Protein AF-0000000067419892 (afdb_homodimer)

Organism: Laccaria bicolor (strain S238N-H82 / ATCC MYA-4686) (NCBI:txid486041)

Structure (mmCIF, N/CA/C/O backbone):
data_AF-0000000067419892-model_v1
#
loop_
_entity.id
_entity.type
_entity.pdbx_description
1 polymer 'Predicted protein'
#
loop_
_atom_site.group_PDB
_atom_site.id
_atom_site.type_symbol
_atom_site.label_atom_id
_atom_site.label_alt_id
_atom_site.label_comp_id
_atom_site.label_asym_id
_atom_site.label_entity_id
_atom_site.label_seq_id
_atom_site.pdbx_PDB_ins_code
_atom_site.Cartn_x
_atom_site.Cartn_y
_atom_site.Cartn_z
_atom_site.occupancy
_atom_site.B_iso_or_equiv
_atom_site.auth_seq_id
_atom_site.auth_comp_id
_atom_site.auth_asym_id
_atom_site.auth_atom_id
_atom_site.pdbx_PDB_model_num
ATOM 1 N N . MET A 1 1 ? -16.234 -14.414 -22.25 1 64.44 1 MET A N 1
ATOM 2 C CA . MET A 1 1 ? -16.359 -15.789 -21.797 1 64.44 1 MET A CA 1
ATOM 3 C C . MET A 1 1 ? -17.594 -15.945 -20.906 1 64.44 1 MET A C 1
ATOM 5 O O . MET A 1 1 ? -17.859 -15.109 -20.047 1 64.44 1 MET A O 1
ATOM 9 N N . ASN A 1 2 ? -18.438 -16.859 -21.266 1 75.25 2 ASN A N 1
ATOM 10 C CA . ASN A 1 2 ? -19.578 -17.141 -20.391 1 75.25 2 ASN A CA 1
ATOM 11 C C . ASN A 1 2 ? -19.125 -17.875 -19.125 1 75.25 2 ASN A C 1
ATOM 13 O O . ASN A 1 2 ? -17.953 -18.188 -18.969 1 75.25 2 ASN A O 1
ATOM 17 N N . GLU A 1 3 ? -20.047 -18.062 -18.203 1 79.56 3 GLU A N 1
ATOM 18 C CA . GLU A 1 3 ? -19.734 -18.625 -16.891 1 79.56 3 GLU A CA 1
ATOM 19 C C . GLU A 1 3 ? -19.156 -20.031 -17.031 1 79.56 3 GLU A C 1
ATOM 21 O O . GLU A 1 3 ? -18.188 -20.391 -16.328 1 79.56 3 GLU A O 1
ATOM 26 N N . THR A 1 4 ? -19.734 -20.812 -17.875 1 83.94 4 THR A N 1
ATOM 27 C CA . THR A 1 4 ? -19.266 -22.172 -18.078 1 83.94 4 THR A CA 1
ATOM 28 C C . THR A 1 4 ? -17.844 -22.172 -18.641 1 83.94 4 THR A C 1
ATOM 30 O O . THR A 1 4 ? -17 -22.969 -18.203 1 83.94 4 THR A O 1
ATOM 33 N N . GLN A 1 5 ? -17.609 -21.312 -19.656 1 83.69 5 GLN A N 1
ATOM 34 C CA . GLN A 1 5 ? -16.281 -21.203 -20.25 1 83.69 5 GLN A CA 1
ATOM 35 C C . GLN A 1 5 ? -15.25 -20.766 -19.219 1 83.69 5 GLN A C 1
ATOM 37 O O . GLN A 1 5 ? -14.117 -21.25 -19.234 1 83.69 5 GLN A O 1
ATOM 42 N N . GLN A 1 6 ? -15.656 -19.922 -18.344 1 83.06 6 GLN A N 1
ATOM 43 C CA . GLN A 1 6 ? -14.75 -19.453 -17.297 1 83.06 6 GLN A CA 1
ATOM 44 C C . GLN A 1 6 ? -14.383 -20.594 -16.344 1 83.06 6 GLN A C 1
ATOM 46 O O . GLN A 1 6 ? -13.227 -20.719 -15.953 1 83.06 6 GLN A O 1
ATOM 51 N N . GLU A 1 7 ? -15.383 -21.391 -16.047 1 87.62 7 GLU A N 1
ATOM 52 C CA . GLU A 1 7 ? -15.133 -22.516 -15.164 1 87.62 7 GLU A CA 1
ATOM 53 C C . GLU A 1 7 ? -14.195 -23.531 -15.812 1 87.62 7 GLU A C 1
ATOM 55 O O . GLU A 1 7 ? -13.297 -24.062 -15.148 1 87.62 7 GLU A O 1
ATOM 60 N N . GLU A 1 8 ? -14.484 -23.766 -17.031 1 90 8 GLU A N 1
ATOM 61 C CA . GLU A 1 8 ? -13.609 -24.688 -17.75 1 90 8 GLU A CA 1
ATOM 62 C C . GLU A 1 8 ? -12.18 -24.172 -17.812 1 90 8 GLU A C 1
ATOM 64 O O . GLU A 1 8 ? -11.227 -24.938 -17.641 1 90 8 GLU A O 1
ATOM 69 N N . MET A 1 9 ? -12.102 -22.891 -18.094 1 91.38 9 MET A N 1
ATOM 70 C CA . MET A 1 9 ? -10.781 -22.281 -18.156 1 91.38 9 MET A CA 1
ATOM 71 C C . MET A 1 9 ? -10.086 -22.359 -16.797 1 91.38 9 MET A C 1
ATOM 73 O O . MET A 1 9 ? -8.875 -22.594 -16.734 1 91.38 9 MET A O 1
ATOM 77 N N . GLN A 1 10 ? -10.836 -22.188 -15.789 1 92.94 10 GLN A N 1
ATOM 78 C CA . GLN A 1 10 ? -10.281 -22.281 -14.445 1 92.94 10 GLN A CA 1
ATOM 79 C C . GLN A 1 10 ? -9.711 -23.672 -14.172 1 92.94 10 GLN A C 1
ATOM 81 O O . GLN A 1 10 ? -8.602 -23.797 -13.648 1 92.94 10 GLN A O 1
ATOM 86 N N . VAL A 1 11 ? -10.461 -24.656 -14.523 1 94.44 11 VAL A N 1
ATOM 87 C CA . VAL A 1 11 ? -10.031 -26.031 -14.312 1 94.44 11 VAL A CA 1
ATOM 88 C C . VAL A 1 11 ? -8.789 -26.328 -15.148 1 94.44 11 VAL A C 1
ATOM 90 O O . VAL A 1 11 ? -7.84 -26.938 -14.664 1 94.44 11 VAL A O 1
ATOM 93 N N . ALA A 1 12 ? -8.836 -25.859 -16.344 1 95.44 12 ALA A N 1
ATOM 94 C CA . ALA A 1 12 ? -7.699 -26.062 -17.234 1 95.44 12 ALA A CA 1
ATOM 95 C C . ALA A 1 12 ? -6.441 -25.391 -16.688 1 95.44 12 ALA A C 1
ATOM 97 O O . ALA A 1 12 ? -5.355 -25.969 -16.719 1 95.44 12 ALA A O 1
ATOM 98 N N . CYS A 1 13 ? -6.551 -24.234 -16.234 1 96 13 CYS A N 1
ATOM 99 C CA . CYS A 1 13 ? -5.414 -23.5 -15.688 1 96 13 CYS A CA 1
ATOM 100 C C . CYS A 1 13 ? -4.863 -24.188 -14.445 1 96 13 CYS A C 1
ATOM 102 O O . CYS A 1 13 ? -3.646 -24.312 -14.289 1 96 13 CYS A O 1
ATOM 104 N N . LYS A 1 14 ? -5.777 -24.609 -13.617 1 95.06 14 LYS A N 1
ATOM 105 C CA . LYS A 1 14 ? -5.344 -25.297 -12.406 1 95.06 14 LYS A CA 1
ATOM 106 C C . LYS A 1 14 ? -4.539 -26.547 -12.734 1 95.06 14 LYS A C 1
ATOM 108 O O . LYS A 1 14 ? -3.506 -26.812 -12.117 1 95.06 14 LYS A O 1
ATOM 113 N N . LYS A 1 15 ? -5.035 -27.25 -13.664 1 96.75 15 LYS A N 1
ATOM 114 C CA . LYS A 1 15 ? -4.32 -28.453 -14.102 1 96.75 15 LYS A CA 1
ATOM 115 C C . LYS A 1 15 ? -2.941 -28.094 -14.648 1 96.75 15 LYS A C 1
ATOM 117 O O . LYS A 1 15 ? -1.948 -28.75 -14.312 1 96.75 15 LYS A O 1
ATOM 122 N N . ALA A 1 16 ? -2.898 -27.125 -15.5 1 97.31 16 ALA A N 1
ATOM 123 C CA . ALA A 1 16 ? -1.634 -26.688 -16.094 1 97.31 16 ALA A CA 1
ATOM 124 C C . ALA A 1 16 ? -0.656 -26.234 -15.016 1 97.31 16 ALA A C 1
ATOM 126 O O . ALA A 1 16 ? 0.537 -26.531 -15.078 1 97.31 16 ALA A O 1
ATOM 127 N N . ILE A 1 17 ? -1.125 -25.547 -14.023 1 96.81 17 ILE A N 1
ATOM 128 C CA . ILE A 1 17 ? -0.312 -25.047 -12.922 1 96.81 17 ILE A CA 1
ATOM 129 C C . ILE A 1 17 ? 0.236 -26.219 -12.109 1 96.81 17 ILE A C 1
ATOM 131 O O . ILE A 1 17 ? 1.42 -26.25 -11.766 1 96.81 17 ILE A O 1
ATOM 135 N N . ASN A 1 18 ? -0.65 -27.172 -11.867 1 96.62 18 ASN A N 1
ATOM 136 C CA . ASN A 1 18 ? -0.206 -28.359 -11.141 1 96.62 18 ASN A CA 1
ATOM 137 C C . ASN A 1 18 ? 0.889 -29.094 -11.906 1 96.62 18 ASN A C 1
ATOM 139 O O . ASN A 1 18 ? 1.874 -29.547 -11.312 1 96.62 18 ASN A O 1
ATOM 143 N N . LEU A 1 19 ? 0.754 -29.203 -13.18 1 97.38 19 LEU A N 1
ATOM 144 C CA . LEU A 1 19 ? 1.754 -29.875 -14.008 1 97.38 19 LEU A CA 1
ATOM 145 C C . LEU A 1 19 ? 3.061 -29.078 -14.016 1 97.38 19 LEU A C 1
ATOM 147 O O . LEU A 1 19 ? 4.145 -29.672 -13.992 1 97.38 19 LEU A O 1
ATOM 151 N N . PHE A 1 20 ? 2.953 -27.781 -14.078 1 97.5 20 PHE A N 1
ATOM 152 C CA . PHE A 1 20 ? 4.137 -26.938 -13.992 1 97.5 20 PHE A CA 1
ATOM 153 C C . PHE A 1 20 ? 4.867 -27.156 -12.672 1 97.5 20 PHE A C 1
ATOM 155 O O . PHE A 1 20 ? 6.082 -27.359 -12.656 1 97.5 20 PHE A O 1
ATOM 162 N N . LEU A 1 21 ? 4.145 -27.203 -11.594 1 95.88 21 LEU A N 1
ATOM 163 C CA . LEU A 1 21 ? 4.727 -27.281 -10.258 1 95.88 21 LEU A CA 1
ATOM 164 C C . LEU A 1 21 ? 5.297 -28.672 -9.992 1 95.88 21 LEU A C 1
ATOM 166 O O . LEU A 1 21 ? 6.34 -28.812 -9.344 1 95.88 21 LEU A O 1
ATOM 170 N N . MET A 1 22 ? 4.637 -29.688 -10.531 1 96.38 22 MET A N 1
ATOM 171 C CA . MET A 1 22 ? 5.031 -31.062 -10.227 1 96.38 22 MET A CA 1
ATOM 172 C C . MET A 1 22 ? 6.07 -31.562 -11.219 1 96.38 22 MET A C 1
ATOM 174 O O . MET A 1 22 ? 6.992 -32.281 -10.844 1 96.38 22 MET A O 1
ATOM 178 N N . LYS A 1 23 ? 5.93 -31.156 -12.469 1 97 23 LYS A N 1
ATOM 179 C CA . LYS A 1 23 ? 6.727 -31.812 -13.508 1 97 23 LYS A CA 1
ATOM 180 C C . LYS A 1 23 ? 7.555 -30.781 -14.281 1 97 23 LYS A C 1
ATOM 182 O O . LYS A 1 23 ? 8.344 -31.156 -15.156 1 97 23 LYS A O 1
ATOM 187 N N . GLY A 1 24 ? 7.273 -29.547 -14.102 1 95.19 24 GLY A N 1
ATOM 188 C CA . GLY A 1 24 ? 8.023 -28.531 -14.82 1 95.19 24 GLY A CA 1
ATOM 189 C C . GLY A 1 24 ? 7.5 -28.281 -16.219 1 95.19 24 GLY A C 1
ATOM 190 O O . GLY A 1 24 ? 8.188 -27.688 -17.047 1 95.19 24 GLY A O 1
ATOM 191 N N . GLU A 1 25 ? 6.281 -28.734 -16.438 1 96.31 25 GLU A N 1
ATOM 192 C CA . GLU A 1 25 ? 5.688 -28.516 -17.75 1 96.31 25 GLU A CA 1
ATOM 193 C C . GLU A 1 25 ? 5.32 -27.047 -17.953 1 96.31 25 GLU A C 1
ATOM 195 O O . GLU A 1 25 ? 4.711 -26.422 -17.078 1 96.31 25 GLU A O 1
ATOM 200 N N . GLN A 1 26 ? 5.605 -26.562 -19.094 1 94.81 26 GLN A N 1
ATOM 201 C CA . GLN A 1 26 ? 5.359 -25.156 -19.391 1 94.81 26 GLN A CA 1
ATOM 202 C C . GLN A 1 26 ? 3.873 -24.906 -19.625 1 94.81 26 GLN A C 1
ATOM 204 O O . GLN A 1 26 ? 3.188 -25.703 -20.25 1 94.81 26 GLN A O 1
ATOM 209 N N . ILE A 1 27 ? 3.42 -23.844 -19.094 1 95.31 27 ILE A N 1
ATOM 210 C CA . ILE A 1 27 ? 2.068 -23.375 -19.375 1 95.31 27 ILE A CA 1
ATOM 211 C C . ILE A 1 27 ? 2.053 -22.625 -20.719 1 95.31 27 ILE A C 1
ATOM 213 O O . ILE A 1 27 ? 2.928 -21.812 -20.984 1 95.31 27 ILE A O 1
ATOM 217 N N . ASN A 1 28 ? 1.128 -22.938 -21.516 1 91.81 28 ASN A N 1
ATOM 218 C CA . ASN A 1 28 ? 1.126 -22.359 -22.859 1 91.81 28 ASN A CA 1
ATOM 219 C C . ASN A 1 28 ? 0.881 -20.844 -22.812 1 91.81 28 ASN A C 1
ATOM 221 O O . ASN A 1 28 ? 0.303 -20.344 -21.844 1 91.81 28 ASN A O 1
ATOM 225 N N . SER A 1 29 ? 1.204 -20.219 -23.891 1 86.81 29 SER A N 1
ATOM 226 C CA . SER A 1 29 ? 1.239 -18.75 -23.938 1 86.81 29 SER A CA 1
ATOM 227 C C . SER A 1 29 ? -0.164 -18.156 -23.844 1 86.81 29 SER A C 1
ATOM 229 O O . SER A 1 29 ? -0.36 -17.109 -23.25 1 86.81 29 SER A O 1
ATOM 231 N N . THR A 1 30 ? -1.12 -18.844 -24.453 1 86.44 30 THR A N 1
ATOM 232 C CA . THR A 1 30 ? -2.494 -18.344 -24.406 1 86.44 30 THR A CA 1
ATOM 233 C C . THR A 1 30 ? -3.027 -18.344 -22.984 1 86.44 30 THR A C 1
ATOM 235 O O . THR A 1 30 ? -3.625 -17.375 -22.531 1 86.44 30 THR A O 1
ATOM 238 N N . MET A 1 31 ? -2.762 -19.406 -22.297 1 91.5 31 MET A N 1
ATOM 239 C CA . MET A 1 31 ? -3.197 -19.531 -20.922 1 91.5 31 MET A CA 1
ATOM 240 C C . MET A 1 31 ? -2.469 -18.516 -20.031 1 91.5 31 MET A C 1
ATOM 242 O O . MET A 1 31 ? -3.082 -17.891 -19.172 1 91.5 31 MET A O 1
ATOM 246 N N . GLN A 1 32 ? -1.191 -18.312 -20.25 1 90.06 32 GLN A N 1
ATOM 247 C CA . GLN A 1 32 ? -0.425 -17.328 -19.5 1 90.06 32 GLN A CA 1
ATOM 248 C C . GLN A 1 32 ? -1.024 -15.93 -19.672 1 90.06 32 GLN A C 1
ATOM 250 O O . GLN A 1 32 ? -1.195 -15.203 -18.688 1 90.06 32 GLN A O 1
ATOM 255 N N . ARG A 1 33 ? -1.324 -15.641 -20.875 1 84.31 33 ARG A N 1
ATOM 256 C CA . ARG A 1 33 ? -1.913 -14.336 -21.172 1 84.31 33 ARG A CA 1
ATOM 257 C C . ARG A 1 33 ? -3.244 -14.164 -20.438 1 84.31 33 ARG A C 1
ATOM 259 O O . ARG A 1 33 ? -3.492 -13.117 -19.828 1 84.31 33 ARG A O 1
ATOM 266 N N . MET A 1 34 ? -4.066 -15.164 -20.5 1 87.12 34 MET A N 1
ATOM 267 C CA . MET A 1 34 ? -5.375 -15.086 -19.859 1 87.12 34 MET A CA 1
ATOM 268 C C . MET A 1 34 ? -5.23 -14.906 -18.344 1 87.12 34 MET A C 1
ATOM 270 O O . MET A 1 34 ? -5.965 -14.125 -17.734 1 87.12 34 MET A O 1
ATOM 274 N N . ILE A 1 35 ? -4.301 -15.594 -17.797 1 90.12 35 ILE A N 1
ATOM 275 C CA . ILE A 1 35 ? -4.043 -15.508 -16.359 1 90.12 35 ILE A CA 1
ATOM 276 C C . ILE A 1 35 ? -3.602 -14.094 -15.992 1 90.12 35 ILE A C 1
ATOM 278 O O . ILE A 1 35 ? -3.984 -13.562 -14.945 1 90.12 35 ILE A O 1
ATOM 282 N N . ARG A 1 36 ? -2.918 -13.43 -16.844 1 84.19 36 ARG A N 1
ATOM 283 C CA . ARG A 1 36 ? -2.402 -12.094 -16.578 1 84.19 36 ARG A CA 1
ATOM 284 C C . ARG A 1 36 ? -3.479 -11.039 -16.812 1 84.19 36 ARG A C 1
ATOM 286 O O . ARG A 1 36 ? -3.398 -9.93 -16.266 1 84.19 36 ARG A O 1
ATOM 293 N N . GLU A 1 37 ? -4.434 -11.383 -17.562 1 81.94 37 GLU A N 1
ATOM 294 C CA . GLU A 1 37 ? -5.379 -10.359 -18 1 81.94 37 GLU A CA 1
ATOM 295 C C . GLU A 1 37 ? -6.688 -10.445 -17.219 1 81.94 37 GLU A C 1
ATOM 297 O O . GLU A 1 37 ? -7.496 -9.516 -17.25 1 81.94 37 GLU A O 1
ATOM 302 N N . VAL A 1 38 ? -6.863 -11.586 -16.656 1 85.75 38 VAL A N 1
ATOM 303 C CA . VAL A 1 38 ? -8.086 -11.781 -15.883 1 85.75 38 VAL A CA 1
ATOM 304 C C . VAL A 1 38 ? -7.73 -11.992 -14.414 1 85.75 38 VAL A C 1
ATOM 306 O O . VAL A 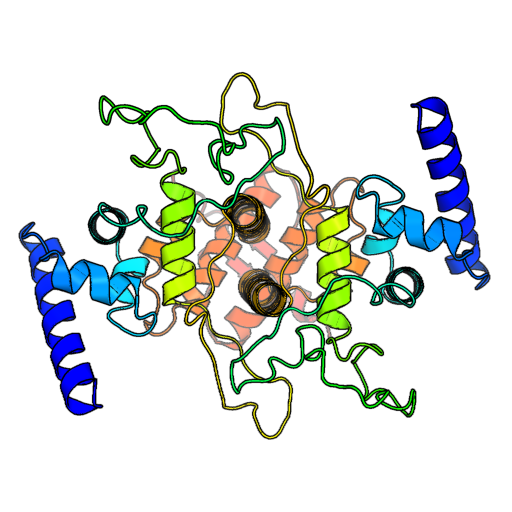1 38 ? -7.238 -13.062 -14.031 1 85.75 38 VAL A O 1
ATOM 309 N N . PRO A 1 39 ? -8 -11.039 -13.57 1 87.62 39 PRO A N 1
ATOM 310 C CA . PRO A 1 39 ? -7.559 -11.094 -12.172 1 87.62 39 PRO A CA 1
ATOM 311 C C . PRO A 1 39 ? -8.109 -12.312 -11.43 1 87.62 39 PRO A C 1
ATOM 313 O O . PRO A 1 39 ? -7.422 -12.898 -10.594 1 87.62 39 PRO A O 1
ATOM 316 N N . GLU A 1 40 ? -9.344 -12.734 -11.789 1 89.5 40 GLU A N 1
ATOM 317 C CA . GLU A 1 40 ? -10.008 -13.805 -11.047 1 89.5 40 GLU A CA 1
ATOM 318 C C . GLU A 1 40 ? -9.57 -15.18 -11.539 1 89.5 40 GLU A C 1
ATOM 320 O O . GLU A 1 40 ? -9.844 -16.188 -10.891 1 89.5 40 GLU A O 1
ATOM 325 N N . LEU A 1 41 ? -8.961 -15.18 -12.617 1 92 41 LEU A N 1
ATOM 326 C CA . LEU A 1 41 ? -8.562 -16.469 -13.188 1 92 41 LEU A CA 1
ATOM 327 C C . LEU A 1 41 ? -7.266 -16.969 -12.562 1 92 41 LEU A C 1
ATOM 329 O O . LEU A 1 41 ? -6.246 -16.266 -12.586 1 92 41 LEU A O 1
ATOM 333 N N . ALA A 1 42 ? -7.262 -18.094 -11.93 1 94.62 42 ALA A N 1
ATOM 334 C CA . ALA A 1 42 ? -6.117 -18.812 -11.375 1 94.62 42 ALA A CA 1
ATOM 335 C C . ALA A 1 42 ? -5.289 -17.906 -10.469 1 94.62 42 ALA A C 1
ATOM 337 O O . ALA A 1 42 ? -4.09 -17.719 -10.695 1 94.62 42 ALA A O 1
ATOM 338 N N . PRO A 1 43 ? -5.902 -17.406 -9.438 1 93.81 43 PRO A N 1
ATOM 339 C CA . PRO A 1 43 ? -5.141 -16.562 -8.523 1 93.81 43 PRO A CA 1
ATOM 340 C C . PRO A 1 43 ? -3.885 -17.234 -7.988 1 93.81 43 PRO A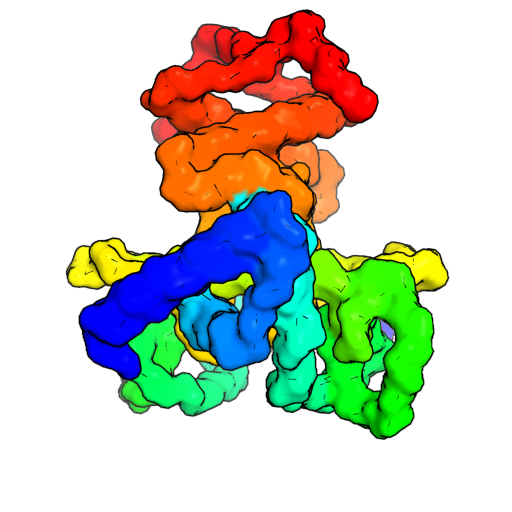 C 1
ATOM 342 O O . PRO A 1 43 ? -2.908 -16.562 -7.652 1 93.81 43 PRO A O 1
ATOM 345 N N . GLU A 1 44 ? -3.852 -18.562 -7.98 1 94 44 GLU A N 1
ATOM 346 C CA . GLU A 1 44 ? -2.707 -19.328 -7.48 1 94 44 GLU A CA 1
ATOM 347 C C . GLU A 1 44 ? -1.452 -19.031 -8.297 1 94 44 GLU A C 1
ATOM 349 O O . GLU A 1 44 ? -0.333 -19.172 -7.805 1 94 44 GLU A O 1
ATOM 354 N N . ALA A 1 45 ? -1.69 -18.547 -9.508 1 94.56 45 ALA A N 1
ATOM 355 C CA . ALA A 1 45 ? -0.566 -18.234 -10.383 1 94.56 45 ALA A CA 1
ATOM 356 C C . ALA A 1 45 ? 0.271 -17.094 -9.812 1 94.56 45 ALA A C 1
ATOM 358 O O . ALA A 1 45 ? 1.464 -16.984 -10.102 1 94.56 45 ALA A O 1
ATOM 359 N N . GLY A 1 46 ? -0.33 -16.25 -9.016 1 94.44 46 GLY A N 1
ATOM 360 C CA . GLY A 1 46 ? 0.375 -15.117 -8.438 1 94.44 46 GLY A CA 1
ATOM 361 C C . GLY A 1 46 ? 0.64 -15.281 -6.949 1 94.44 46 GLY A C 1
ATOM 362 O O . GLY A 1 46 ? 1.199 -14.391 -6.312 1 94.44 46 GLY A O 1
ATOM 363 N N . THR A 1 47 ? 0.288 -16.516 -6.363 1 96.19 47 THR A N 1
ATOM 364 C CA . THR A 1 47 ? 0.312 -16.578 -4.906 1 96.19 47 THR A CA 1
ATOM 365 C C . THR A 1 47 ? 1.006 -17.844 -4.418 1 96.19 47 THR A C 1
ATOM 367 O O . THR A 1 47 ? 1.225 -18.016 -3.217 1 96.19 47 THR A O 1
ATOM 370 N N . THR A 1 48 ? 1.382 -18.703 -5.312 1 95.31 48 THR A N 1
ATOM 371 C CA . THR A 1 48 ? 1.827 -20.031 -4.898 1 95.31 48 THR A CA 1
ATOM 372 C C . THR A 1 48 ? 3.35 -20.094 -4.824 1 95.31 48 THR A C 1
ATOM 374 O O . THR A 1 48 ? 3.908 -20.672 -3.895 1 95.31 48 THR A O 1
ATOM 377 N N . SER A 1 49 ? 3.992 -19.609 -5.844 1 95.19 49 SER A N 1
ATOM 378 C CA . SER A 1 49 ? 5.449 -19.672 -5.832 1 95.19 49 SER A CA 1
ATOM 379 C C . SER A 1 49 ? 6.051 -18.625 -6.762 1 95.19 49 SER A C 1
ATOM 381 O O . SER A 1 49 ? 5.406 -18.188 -7.723 1 95.19 49 SER A O 1
ATOM 383 N N . ARG A 1 50 ? 7.277 -18.266 -6.414 1 93.19 50 ARG A N 1
ATOM 384 C CA . ARG A 1 50 ? 8.023 -17.312 -7.227 1 93.19 50 ARG A CA 1
ATOM 385 C C . ARG A 1 50 ? 8.211 -17.828 -8.648 1 93.19 50 ARG A C 1
ATOM 387 O O . ARG A 1 50 ? 7.984 -17.094 -9.617 1 93.19 50 ARG A O 1
ATOM 394 N N . SER A 1 51 ? 8.547 -19.109 -8.766 1 92.88 51 SER A N 1
ATOM 395 C CA . SER A 1 51 ? 8.836 -19.688 -10.078 1 92.88 51 SER A CA 1
ATOM 396 C C . SER A 1 51 ? 7.602 -19.688 -10.969 1 92.88 51 SER A C 1
ATOM 398 O O . SER A 1 51 ? 7.691 -19.375 -12.156 1 92.88 51 SER A O 1
ATOM 400 N N . LEU A 1 52 ? 6.508 -20.031 -10.414 1 95.25 52 LEU A N 1
ATOM 401 C CA . LEU A 1 52 ? 5.266 -20.031 -11.18 1 95.25 52 LEU A CA 1
ATOM 402 C C . LEU A 1 52 ? 4.91 -18.609 -11.625 1 95.25 52 LEU A C 1
ATOM 404 O O . LEU A 1 52 ? 4.59 -18.391 -12.797 1 95.25 52 LEU A O 1
ATOM 408 N N . SER A 1 53 ? 4.941 -17.656 -10.711 1 93.31 53 SER A N 1
ATOM 409 C CA . SER A 1 53 ? 4.609 -16.281 -11.031 1 93.31 53 SER A CA 1
ATOM 410 C C . SER A 1 53 ? 5.539 -15.719 -12.102 1 93.31 53 SER A C 1
ATOM 412 O O . SER A 1 53 ? 5.098 -15 -13 1 93.31 53 SER A O 1
ATOM 414 N N . GLN A 1 54 ? 6.793 -16.031 -12.008 1 89 54 GLN A N 1
ATOM 415 C CA . GLN A 1 54 ? 7.762 -15.633 -13.023 1 89 54 GLN A CA 1
ATOM 416 C C . GLN A 1 54 ? 7.402 -16.203 -14.383 1 89 54 GLN A C 1
ATOM 418 O O . GLN A 1 54 ? 7.477 -15.516 -15.398 1 89 54 GLN A O 1
ATOM 423 N N . HIS A 1 55 ? 7.07 -17.422 -14.344 1 90.69 55 HIS A N 1
ATOM 424 C CA . HIS A 1 55 ? 6.695 -18.109 -15.578 1 90.69 55 HIS A CA 1
ATOM 425 C C . HIS A 1 55 ? 5.492 -17.438 -16.234 1 90.69 55 HIS A C 1
ATOM 427 O O . HIS A 1 55 ? 5.441 -17.328 -17.469 1 90.69 55 HIS A O 1
ATOM 433 N N . ILE A 1 56 ? 4.562 -17.047 -15.422 1 90.31 56 ILE A N 1
ATOM 434 C CA . ILE A 1 56 ? 3.354 -16.391 -15.914 1 90.31 56 ILE A CA 1
ATOM 435 C C . ILE A 1 56 ? 3.703 -15.023 -16.5 1 90.31 56 ILE A C 1
ATOM 437 O O . ILE A 1 56 ? 3.107 -14.594 -17.484 1 90.31 56 ILE A O 1
ATOM 441 N N . LEU A 1 57 ? 4.707 -14.32 -15.914 1 83.19 57 LEU A N 1
ATOM 442 C CA . LEU A 1 57 ? 5.039 -12.953 -16.312 1 83.19 57 LEU A CA 1
ATOM 443 C C . LEU A 1 57 ? 6.043 -12.953 -17.453 1 83.19 57 LEU A C 1
ATOM 445 O O . LEU A 1 57 ? 6.32 -11.898 -18.047 1 83.19 57 LEU A O 1
ATOM 449 N N . GLU A 1 58 ? 6.844 -13.953 -17.562 1 67.31 58 GLU A N 1
ATOM 450 C CA . GLU A 1 58 ? 7.93 -14.016 -18.531 1 67.31 58 GLU A CA 1
ATOM 451 C C . GLU A 1 58 ? 7.582 -13.25 -19.812 1 67.31 58 GLU A C 1
ATOM 453 O O . GLU A 1 58 ? 8.43 -12.562 -20.375 1 67.31 58 GLU A O 1
ATOM 458 N N . ARG A 1 59 ? 6.402 -13.445 -20.453 1 50.75 59 ARG A N 1
ATOM 459 C CA . ARG A 1 59 ? 6.125 -12.797 -21.719 1 50.75 59 ARG A 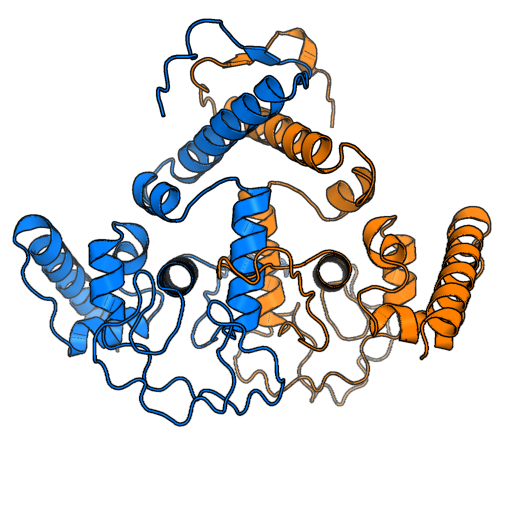CA 1
ATOM 460 C C . ARG A 1 59 ? 5.422 -11.461 -21.516 1 50.75 59 ARG A C 1
ATOM 462 O O . ARG A 1 59 ? 4.992 -10.82 -22.484 1 50.75 59 ARG A O 1
ATOM 469 N N . TYR A 1 60 ? 5.137 -11.195 -20.484 1 47.53 60 TYR A N 1
ATOM 470 C CA . TYR A 1 60 ? 4.188 -10.164 -20.062 1 47.53 60 TYR A CA 1
ATOM 471 C C . TYR A 1 60 ? 4.551 -8.812 -20.672 1 47.53 60 TYR A C 1
ATOM 473 O O . TYR A 1 60 ? 3.672 -8.047 -21.078 1 47.53 60 TYR A O 1
ATOM 481 N N . TRP A 1 61 ? 5.734 -8.195 -20.203 1 44.84 61 TRP A N 1
ATOM 482 C CA . TRP A 1 61 ? 5.766 -6.738 -20.094 1 44.84 61 TRP A CA 1
ATOM 483 C C . TRP A 1 61 ? 5.645 -6.082 -21.469 1 44.84 61 TRP A C 1
ATOM 485 O O . TRP A 1 61 ? 6.617 -5.539 -21.984 1 44.84 61 TRP A O 1
ATOM 495 N N . THR A 1 62 ? 5.367 -6.762 -22.359 1 36.91 62 THR A N 1
ATOM 496 C CA . THR A 1 62 ? 5.293 -5.949 -23.562 1 36.91 62 THR A CA 1
ATOM 497 C C . THR A 1 62 ? 4.484 -4.68 -23.328 1 36.91 62 THR A C 1
ATOM 499 O O . THR A 1 62 ? 4.93 -3.576 -23.641 1 36.91 62 THR A O 1
ATOM 502 N N . LYS A 1 63 ? 3.08 -4.781 -23.547 1 35.69 63 LYS A N 1
ATOM 503 C CA . LYS A 1 63 ? 2.213 -3.721 -24.062 1 35.69 63 LYS A CA 1
ATOM 504 C C . LYS A 1 63 ? 1.97 -2.65 -23 1 35.69 63 LYS A C 1
ATOM 506 O O . LYS A 1 63 ? 1.172 -1.734 -23.203 1 35.69 63 LYS A O 1
ATOM 511 N N . ARG A 1 64 ? 1.868 -2.904 -21.766 1 33.5 64 ARG A N 1
ATOM 512 C CA . ARG A 1 64 ? 1.378 -1.677 -21.156 1 33.5 64 ARG A CA 1
ATOM 513 C C . ARG A 1 64 ? 2.254 -0.487 -21.531 1 33.5 64 ARG A C 1
ATOM 515 O O . ARG A 1 64 ? 3.479 -0.545 -21.406 1 33.5 64 ARG A O 1
ATOM 522 N N . ASP A 1 65 ? 1.75 0.256 -22.359 1 33.75 65 ASP A N 1
ATOM 523 C CA . ASP A 1 65 ? 2.277 1.46 -22.984 1 33.75 65 ASP A CA 1
ATOM 524 C C . ASP A 1 65 ? 3.139 2.264 -22.016 1 33.75 65 ASP A C 1
ATOM 526 O O . ASP A 1 65 ? 2.652 2.709 -20.969 1 33.75 65 ASP A O 1
ATOM 530 N N . PHE A 1 66 ? 4.359 1.888 -21.828 1 34.62 66 PHE A N 1
ATOM 531 C CA . PHE A 1 66 ? 5.297 2.822 -21.219 1 34.62 66 PHE A CA 1
ATOM 532 C C . PHE A 1 66 ? 4.922 4.262 -21.547 1 34.62 66 PHE A C 1
ATOM 534 O O . PHE A 1 66 ? 5.074 4.699 -22.688 1 34.62 66 PHE A O 1
ATOM 541 N N . ALA A 1 67 ? 3.939 4.793 -21.203 1 31.41 67 ALA A N 1
ATOM 542 C CA . ALA A 1 67 ? 3.766 6.238 -21.344 1 31.41 67 ALA A CA 1
ATOM 543 C C . ALA A 1 67 ? 5.078 6.973 -21.094 1 31.41 67 ALA A C 1
ATOM 545 O O . ALA A 1 67 ? 5.938 6.492 -20.359 1 31.41 67 ALA A O 1
ATOM 546 N N . LYS A 1 68 ? 5.395 7.98 -21.859 1 31.48 68 LYS A N 1
ATOM 547 C CA . LYS A 1 68 ? 6.5 8.93 -21.828 1 31.48 68 LYS A CA 1
ATOM 548 C C . LYS A 1 68 ? 6.828 9.359 -20.406 1 31.48 68 LYS A C 1
ATOM 550 O O . LYS A 1 68 ? 6.027 10.023 -19.75 1 31.48 68 LYS A O 1
ATOM 555 N N . VAL A 1 69 ? 7.316 8.633 -19.578 1 32.44 69 VAL A N 1
ATOM 556 C CA . VAL A 1 69 ? 7.75 9.258 -18.328 1 32.44 69 VAL A CA 1
ATOM 557 C C . VAL A 1 69 ? 8.906 10.211 -18.609 1 32.44 69 VAL A C 1
ATOM 559 O O . VAL A 1 69 ? 9.938 9.812 -19.156 1 32.44 69 VAL A O 1
ATOM 562 N N . ASP A 1 70 ? 8.75 11.422 -18.734 1 29.2 70 ASP A N 1
ATOM 563 C CA . ASP A 1 70 ? 9.695 12.508 -18.938 1 29.2 70 ASP A CA 1
ATOM 564 C C . ASP A 1 70 ? 10.812 12.484 -17.891 1 29.2 70 ASP A C 1
ATOM 566 O O . ASP A 1 70 ? 11.711 13.328 -17.906 1 29.2 70 ASP A O 1
ATOM 570 N N . GLY A 1 71 ? 10.703 12.203 -16.516 1 30.25 7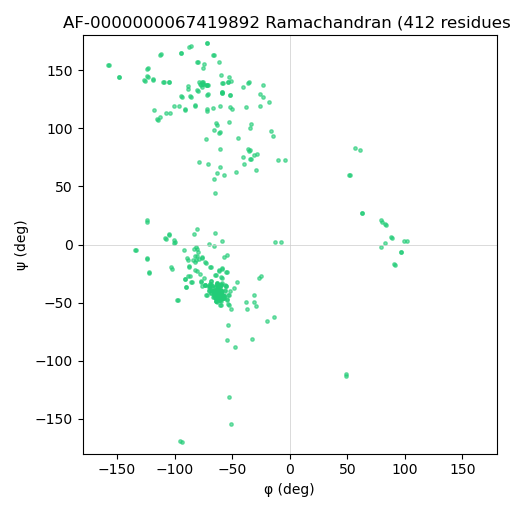1 GLY A N 1
ATOM 571 C CA . GLY A 1 71 ? 11.734 12.727 -15.633 1 30.25 71 GLY A CA 1
ATOM 572 C C . GLY A 1 71 ? 13.047 11.977 -15.727 1 30.25 71 GLY A C 1
ATOM 573 O O . GLY A 1 71 ? 13.109 10.898 -16.328 1 30.25 71 GLY A O 1
ATOM 574 N N . PRO A 1 72 ? 14.227 12.68 -15.359 1 28.89 72 PRO A N 1
ATOM 575 C CA . PRO A 1 72 ? 15.602 12.188 -15.469 1 28.89 72 PRO A CA 1
ATOM 576 C C . PRO A 1 72 ? 15.828 10.898 -14.688 1 28.89 72 PRO A C 1
ATOM 578 O O . PRO A 1 72 ? 16.906 10.305 -14.766 1 28.89 72 PRO A O 1
ATOM 581 N N . PHE A 1 73 ? 15.352 10.82 -13.477 1 29.19 73 PHE A N 1
ATOM 582 C CA . PHE A 1 73 ? 15.695 9.703 -12.602 1 29.19 73 PHE A CA 1
ATOM 583 C C . PHE A 1 73 ? 15.18 8.391 -13.172 1 29.19 73 PHE A C 1
ATOM 585 O O . PHE A 1 73 ? 14.039 8.305 -13.617 1 29.19 73 PHE A O 1
ATOM 592 N N . GLN A 1 74 ? 16.172 7.629 -13.758 1 30.75 74 GLN A N 1
ATOM 593 C CA . GLN A 1 74 ? 15.883 6.254 -14.141 1 30.75 74 GLN A CA 1
ATOM 594 C C . GLN A 1 74 ? 15.398 5.438 -12.945 1 30.75 74 GLN A C 1
ATOM 596 O O . GLN A 1 74 ? 16.141 5.25 -11.977 1 30.75 74 GLN A O 1
ATOM 601 N N . ILE A 1 75 ? 14.406 5.715 -12.312 1 30.91 75 ILE A N 1
ATOM 602 C CA . ILE A 1 75 ? 13.945 4.746 -11.328 1 30.91 75 ILE A CA 1
ATOM 603 C C . ILE A 1 75 ? 14.078 3.334 -11.891 1 30.91 75 ILE A C 1
ATOM 605 O O . ILE A 1 75 ? 13.438 2.992 -12.891 1 30.91 75 ILE A O 1
ATOM 609 N N . GLU A 1 76 ? 15.117 2.611 -12.055 1 31.89 76 GLU A N 1
ATOM 610 C CA . GLU A 1 76 ? 15.227 1.193 -12.383 1 31.89 76 GLU A CA 1
ATOM 611 C C . GLU A 1 76 ? 14.07 0.399 -11.781 1 31.89 76 GLU A C 1
ATOM 613 O O . GLU A 1 76 ? 13.508 -0.48 -12.438 1 31.89 76 GLU A O 1
ATOM 618 N N . GLY A 1 77 ? 14.039 -0.015 -10.477 1 29.89 77 GLY A N 1
ATOM 619 C CA . GLY A 1 77 ? 12.914 -0.768 -9.953 1 29.89 77 GLY A CA 1
ATOM 620 C C . GLY A 1 77 ? 11.586 -0.067 -10.148 1 29.89 77 GLY A C 1
ATOM 621 O O . GLY A 1 77 ? 10.555 -0.525 -9.648 1 29.89 77 GLY A O 1
ATOM 622 N N . VAL A 1 78 ? 11.453 1.182 -10.07 1 31.16 78 VAL A N 1
ATOM 623 C CA . VAL A 1 78 ? 10.469 2.174 -10.492 1 31.16 78 VAL A CA 1
ATOM 624 C C . VAL A 1 78 ? 10.344 2.162 -12.016 1 31.16 78 VAL A C 1
ATOM 626 O O . VAL A 1 78 ? 11.25 1.713 -12.719 1 31.16 78 VAL A O 1
ATOM 629 N N . GLY A 1 79 ? 9.078 2.691 -12.695 1 29.53 79 GLY A N 1
ATOM 630 C CA . GLY A 1 79 ? 9.023 2.826 -14.141 1 29.53 79 GLY A CA 1
ATOM 631 C C . GLY A 1 79 ? 10.266 3.455 -14.734 1 29.53 79 GLY A C 1
ATOM 632 O O . GLY A 1 79 ? 10.719 4.508 -14.273 1 29.53 79 GLY A O 1
ATOM 633 N N . TYR A 1 80 ? 11.312 2.785 -15.172 1 29.89 80 TYR A N 1
ATOM 634 C CA . TYR A 1 80 ? 12.438 3.152 -16.016 1 29.89 80 TYR A CA 1
ATOM 635 C C . TYR A 1 80 ? 12.07 4.312 -16.938 1 29.89 80 TYR A C 1
ATOM 637 O O . TYR A 1 80 ? 10.898 4.508 -17.266 1 29.89 80 TYR A O 1
ATOM 645 N N . SER A 1 81 ? 12.938 5.359 -16.953 1 29.91 81 SER A N 1
ATOM 646 C CA . SER A 1 81 ? 12.883 6.473 -17.906 1 29.91 81 SER A CA 1
ATOM 647 C C . SER A 1 81 ? 12.43 6.008 -19.281 1 29.91 81 SER A C 1
ATOM 649 O O . SER A 1 81 ? 12.664 4.863 -19.656 1 29.91 81 SER A O 1
ATOM 651 N N . LYS A 1 82 ? 11.578 6.828 -19.922 1 31.52 82 LYS A N 1
ATOM 652 C CA . LYS A 1 82 ? 11.18 6.684 -21.312 1 31.52 82 LYS A CA 1
ATOM 653 C C . LYS A 1 82 ? 12.359 6.227 -22.172 1 31.52 82 LYS A C 1
ATOM 655 O O . LYS A 1 82 ? 12.164 5.617 -23.219 1 31.52 82 LYS A O 1
ATOM 660 N N . ASN A 1 83 ? 13.438 6.973 -21.953 1 30.47 83 ASN A N 1
ATOM 661 C CA . ASN A 1 83 ? 14.461 6.922 -22.984 1 30.47 83 ASN A CA 1
ATOM 662 C C . ASN A 1 83 ? 15.172 5.57 -23 1 30.47 83 ASN A C 1
ATOM 664 O O . ASN A 1 83 ? 16.359 5.492 -23.312 1 30.47 83 ASN A O 1
ATOM 668 N N . TYR A 1 84 ? 14.781 4.801 -22.188 1 30.62 84 TYR A N 1
ATOM 669 C CA . TYR A 1 84 ? 15.641 3.684 -22.562 1 30.62 84 TYR A CA 1
ATOM 670 C C . TYR A 1 84 ? 15.297 3.174 -23.953 1 30.62 84 TYR A C 1
ATOM 672 O O . TYR A 1 84 ? 14.242 2.557 -24.156 1 30.62 84 TYR A O 1
ATOM 680 N N . LYS A 1 85 ? 15.352 4.07 -24.891 1 32.09 85 LYS A N 1
ATOM 681 C CA . LYS A 1 85 ? 15.312 3.58 -26.266 1 32.09 85 LYS A CA 1
ATOM 682 C C . LYS A 1 85 ? 15.695 2.104 -26.328 1 32.09 85 LYS A C 1
ATOM 684 O O . LYS A 1 85 ? 15.359 1.412 -27.297 1 32.09 85 LYS A O 1
ATOM 689 N N . GLY A 1 86 ? 16.969 1.915 -25.984 1 31.55 86 GLY A N 1
ATOM 690 C CA . GLY A 1 86 ? 17.578 0.697 -26.469 1 31.55 86 GLY A CA 1
ATOM 691 C C . GLY A 1 86 ? 16.953 -0.564 -25.906 1 31.55 86 GLY A C 1
ATOM 692 O O . GLY A 1 86 ? 16.391 -0.547 -24.812 1 31.55 86 GLY A O 1
ATOM 693 N N . ARG A 1 87 ? 16.203 -1.201 -26.703 1 32.31 87 ARG A N 1
ATOM 694 C CA . ARG A 1 87 ? 16.125 -2.633 -26.438 1 32.31 87 ARG A CA 1
ATOM 695 C C . ARG A 1 87 ? 17.172 -3.039 -25.406 1 32.31 87 ARG A C 1
ATOM 697 O O . ARG A 1 87 ? 18.375 -2.852 -25.609 1 32.31 87 ARG A O 1
ATOM 704 N N . VAL A 1 88 ? 17.078 -2.738 -24.156 1 33.22 88 VAL A N 1
ATOM 705 C CA . VAL A 1 88 ? 18.062 -3.658 -23.594 1 33.22 88 VAL A CA 1
ATOM 706 C C . VAL A 1 88 ? 18.125 -4.934 -24.422 1 33.22 88 VAL A C 1
ATOM 708 O O . VAL A 1 88 ? 17.109 -5.598 -24.625 1 33.22 88 VAL A O 1
ATOM 711 N N . LYS A 1 89 ? 18.719 -4.941 -25.516 1 34.62 89 LYS A N 1
ATOM 712 C CA . LYS A 1 89 ? 19.078 -6.27 -26 1 34.62 89 LYS A CA 1
ATOM 713 C C . LYS A 1 89 ? 19 -7.309 -24.891 1 34.62 89 LYS A C 1
ATOM 715 O O . LYS A 1 89 ? 19.438 -7.059 -23.766 1 34.62 89 LYS A O 1
ATOM 720 N N . THR A 1 90 ? 17.859 -8.117 -24.75 1 36.19 90 THR A N 1
ATOM 721 C CA . THR A 1 90 ? 17.797 -9.414 -24.094 1 36.19 90 THR A CA 1
ATOM 722 C C . THR A 1 90 ? 19.203 -9.945 -23.844 1 36.19 90 THR A C 1
ATOM 724 O O . THR A 1 90 ? 19.375 -11.148 -23.609 1 36.19 90 THR A O 1
ATOM 727 N N . GLY A 1 91 ? 20.234 -9.25 -24.156 1 39.38 91 GLY A N 1
ATOM 728 C CA . GLY A 1 91 ? 21.203 -10.172 -23.609 1 39.38 91 GLY A CA 1
ATOM 729 C C . GLY A 1 91 ? 20.938 -10.547 -22.172 1 39.38 91 GLY A C 1
ATOM 730 O O . GLY A 1 91 ? 19.828 -10.375 -21.672 1 39.38 91 GLY A O 1
ATOM 731 N N . ASP A 1 92 ? 21.922 -10.523 -21.156 1 45.94 92 ASP A N 1
ATOM 732 C CA . ASP A 1 92 ? 21.938 -11.039 -19.781 1 45.94 92 ASP A CA 1
ATOM 733 C C . ASP A 1 92 ? 21.188 -10.109 -18.828 1 45.94 92 ASP A C 1
ATOM 735 O O . ASP A 1 92 ? 21.609 -8.961 -18.625 1 45.94 92 ASP A O 1
ATOM 739 N N . SER A 1 93 ? 19.797 -10.031 -18.922 1 50.69 93 SER A N 1
ATOM 740 C CA . SER A 1 93 ? 19.109 -9.312 -17.859 1 50.69 93 SER A CA 1
ATOM 741 C C . SER A 1 93 ? 19.953 -9.273 -16.578 1 50.69 93 SER A C 1
ATOM 743 O O . SER A 1 93 ? 20.609 -10.266 -16.234 1 50.69 93 SER A O 1
ATOM 745 N N . GLU A 1 94 ? 20.109 -8.055 -16.125 1 59.41 94 GLU A N 1
ATOM 746 C CA . GLU A 1 94 ? 20.766 -7.969 -14.828 1 59.41 94 GLU A CA 1
ATOM 747 C C . GLU A 1 94 ? 20.078 -8.844 -13.789 1 59.41 94 GLU A C 1
ATOM 749 O O . GLU A 1 94 ? 18.875 -9.117 -13.898 1 59.41 94 GLU A O 1
ATOM 754 N N . GLU A 1 95 ? 20.781 -9.359 -13.016 1 67.62 95 GLU A N 1
ATOM 755 C CA . GLU A 1 95 ? 20.25 -10.211 -11.953 1 67.62 95 GLU A CA 1
ATOM 756 C C . GLU A 1 95 ? 19.141 -9.5 -11.172 1 67.62 95 GLU A C 1
ATOM 758 O O . GLU A 1 95 ? 19.281 -8.328 -10.812 1 67.62 95 GLU A O 1
ATOM 763 N N . GLY A 1 96 ? 17.953 -10.055 -11.203 1 71.62 96 GLY A N 1
ATOM 764 C CA . GLY A 1 96 ? 16.859 -9.516 -10.422 1 71.62 96 GLY A CA 1
ATOM 765 C C . GLY A 1 96 ? 15.922 -8.641 -11.234 1 71.62 96 GLY A C 1
ATOM 766 O O . GLY A 1 96 ? 15 -8.039 -10.695 1 71.62 96 GLY A O 1
ATOM 767 N N . HIS A 1 97 ? 16.203 -8.539 -12.562 1 72.12 97 HIS A N 1
ATOM 768 C CA . HIS A 1 97 ? 15.352 -7.73 -13.422 1 72.12 97 HIS A CA 1
ATOM 769 C C . HIS A 1 97 ? 14.805 -8.555 -14.578 1 72.12 97 HIS A C 1
ATOM 771 O O . HIS A 1 97 ? 15.461 -9.477 -15.062 1 72.12 97 HIS A O 1
ATOM 777 N N . ILE A 1 98 ? 13.578 -8.195 -14.914 1 68.75 98 ILE A N 1
ATOM 778 C CA . ILE A 1 98 ? 12.969 -8.852 -16.062 1 68.75 98 ILE A CA 1
ATOM 779 C C . ILE A 1 98 ? 13.336 -8.094 -17.344 1 68.75 98 ILE A C 1
ATOM 781 O O . ILE A 1 98 ? 13.93 -7.012 -17.281 1 68.75 98 ILE A O 1
ATOM 785 N N . ASP A 1 99 ? 13.086 -8.578 -18.422 1 62.06 99 ASP A N 1
ATOM 786 C CA . ASP A 1 99 ? 13.578 -8.117 -19.703 1 62.06 99 ASP A CA 1
ATOM 787 C C . ASP A 1 99 ? 13.18 -6.664 -19.969 1 62.06 99 ASP A C 1
ATOM 789 O O . ASP A 1 99 ? 13.914 -5.922 -20.609 1 62.06 99 ASP A O 1
ATOM 793 N N . CYS A 1 100 ? 12.086 -6.27 -19.422 1 60.53 100 CYS A N 1
ATOM 794 C CA . CYS A 1 100 ? 11.602 -4.914 -19.641 1 60.53 100 CYS A CA 1
ATOM 795 C C . CYS A 1 100 ? 12.312 -3.914 -18.75 1 60.53 100 CYS A C 1
ATOM 797 O O . CYS A 1 100 ? 12.125 -2.705 -18.875 1 60.53 100 CYS A O 1
ATOM 799 N N . GLY A 1 101 ? 13.211 -4.484 -17.844 1 63.59 101 GLY A N 1
ATOM 800 C CA . GLY A 1 101 ? 13.961 -3.596 -16.969 1 63.59 101 GLY A CA 1
ATOM 801 C C . GLY A 1 101 ? 13.328 -3.447 -15.594 1 63.59 101 GLY A C 1
ATOM 802 O O . GLY A 1 101 ? 13.938 -2.873 -14.68 1 63.59 101 GLY A O 1
ATOM 803 N N . CYS A 1 102 ? 12.18 -4.012 -15.438 1 66.5 102 CYS A N 1
ATOM 804 C CA . CYS A 1 102 ? 11.531 -3.918 -14.133 1 66.5 102 CYS A CA 1
ATOM 805 C C . CYS A 1 102 ? 12.172 -4.871 -13.133 1 66.5 102 CYS A C 1
ATOM 807 O O . CYS A 1 102 ? 12.641 -5.949 -13.508 1 66.5 102 CYS A O 1
ATOM 809 N N . SER A 1 103 ? 12.266 -4.293 -11.953 1 76.44 103 SER A N 1
ATOM 810 C CA . SER A 1 103 ? 12.609 -5.223 -10.883 1 76.44 103 SER A CA 1
ATOM 811 C C . SER A 1 103 ? 11.68 -6.43 -10.867 1 76.44 103 SER A C 1
ATOM 813 O O . SER A 1 103 ? 10.461 -6.277 -10.938 1 76.44 103 SER A O 1
ATOM 815 N N . GLU A 1 104 ? 12.258 -7.551 -10.852 1 82.31 104 GLU A N 1
ATOM 816 C CA . GLU A 1 104 ? 11.477 -8.781 -10.82 1 82.31 104 GLU A CA 1
ATOM 817 C C . GLU A 1 104 ? 10.539 -8.812 -9.617 1 82.31 104 GLU A C 1
ATOM 819 O O . GLU A 1 104 ? 9.352 -9.125 -9.75 1 82.31 104 GLU A O 1
ATOM 824 N N . ASP A 1 105 ? 11.062 -8.43 -8.508 1 87.25 105 ASP A N 1
ATOM 825 C CA . ASP A 1 105 ? 10.266 -8.461 -7.277 1 87.25 105 ASP A CA 1
ATOM 826 C C . ASP A 1 105 ? 9.062 -7.527 -7.379 1 87.25 105 ASP A C 1
ATOM 828 O O . ASP A 1 105 ? 7.961 -7.879 -6.961 1 87.25 105 ASP A O 1
ATOM 832 N N . LEU A 1 106 ? 9.25 -6.371 -7.945 1 86.56 106 LEU A N 1
ATOM 833 C CA . LEU A 1 106 ? 8.156 -5.41 -8.055 1 86.56 106 LEU A CA 1
ATOM 834 C C . LEU A 1 106 ? 7.086 -5.914 -9.016 1 86.56 106 LEU A C 1
ATOM 836 O O . LEU A 1 106 ? 5.895 -5.727 -8.773 1 86.56 106 LEU A O 1
ATOM 840 N N . ALA A 1 107 ? 7.551 -6.516 -10.055 1 84.75 107 ALA A N 1
ATOM 841 C CA . ALA A 1 107 ? 6.602 -7.09 -11 1 84.75 107 ALA A CA 1
ATOM 842 C C . ALA A 1 107 ? 5.805 -8.227 -10.367 1 84.75 107 ALA A C 1
ATOM 844 O O . ALA A 1 107 ? 4.594 -8.336 -10.57 1 84.75 107 ALA A O 1
ATOM 845 N N . LEU A 1 108 ? 6.445 -9 -9.641 1 90.75 108 LEU A N 1
ATOM 846 C CA . LEU A 1 108 ? 5.789 -10.125 -8.977 1 90.75 108 LEU A CA 1
ATOM 847 C C . LEU A 1 108 ? 4.844 -9.641 -7.887 1 90.75 108 LEU A C 1
ATOM 849 O O . LEU A 1 108 ? 3.777 -10.219 -7.68 1 90.75 108 LEU A O 1
ATOM 853 N N . PHE A 1 109 ? 5.207 -8.57 -7.234 1 92.12 109 PHE A N 1
ATOM 854 C CA . PHE A 1 109 ? 4.293 -7.945 -6.285 1 92.12 109 PHE A CA 1
ATOM 855 C C . PHE A 1 109 ? 3.016 -7.488 -6.98 1 92.12 109 PHE A C 1
ATOM 857 O O . PHE A 1 109 ? 1.914 -7.711 -6.477 1 92.12 109 PHE A O 1
ATOM 864 N N . GLU A 1 110 ? 3.256 -6.891 -8.055 1 88.88 110 GLU A N 1
ATOM 865 C CA . GLU A 1 110 ? 2.088 -6.398 -8.781 1 88.88 110 GLU A CA 1
ATOM 866 C C . GLU A 1 110 ? 1.164 -7.547 -9.18 1 88.88 110 GLU A C 1
ATOM 868 O O . GLU A 1 110 ? -0.059 -7.43 -9.07 1 88.88 110 GLU A O 1
ATOM 873 N N . LEU A 1 111 ? 1.763 -8.586 -9.648 1 90 111 LEU A N 1
ATOM 874 C CA . LEU A 1 111 ? 0.942 -9.742 -9.992 1 90 111 LEU A CA 1
ATOM 875 C C . LEU A 1 111 ? 0.196 -10.266 -8.766 1 90 111 LEU A C 1
ATOM 877 O O . LEU A 1 111 ? -0.989 -10.594 -8.852 1 90 111 LEU A O 1
ATOM 881 N N . PHE A 1 112 ? 0.898 -10.383 -7.676 1 93.25 112 PHE A N 1
ATOM 882 C CA . PHE A 1 112 ? 0.272 -10.812 -6.43 1 93.25 112 PHE A CA 1
ATOM 883 C C . PHE A 1 112 ? -0.915 -9.922 -6.09 1 93.25 112 PHE A C 1
ATOM 885 O O . PHE A 1 112 ? -2.006 -10.414 -5.793 1 93.25 112 PHE A O 1
ATOM 892 N N . TRP A 1 113 ? -0.706 -8.602 -6.18 1 93.75 113 TRP A N 1
ATOM 893 C CA . TRP A 1 113 ? -1.769 -7.652 -5.875 1 93.75 113 TRP A CA 1
ATOM 894 C C . TRP A 1 113 ? -2.912 -7.773 -6.875 1 93.75 113 TRP A C 1
ATOM 896 O O . TRP A 1 113 ? -4.086 -7.758 -6.496 1 93.75 113 TRP A O 1
ATOM 906 N N . TRP A 1 114 ? -2.508 -7.906 -8.062 1 90.5 114 TRP A N 1
ATOM 907 C CA . TRP A 1 114 ? -3.488 -8.023 -9.141 1 90.5 114 TRP A CA 1
ATOM 908 C C . TRP A 1 114 ? -4.391 -9.234 -8.922 1 90.5 114 TRP A C 1
ATOM 910 O O . TRP A 1 114 ? -5.59 -9.18 -9.219 1 90.5 114 TRP A O 1
ATOM 920 N N . LYS A 1 115 ? -3.861 -10.219 -8.398 1 92.5 115 LYS A N 1
ATOM 921 C CA . LYS A 1 115 ? -4.598 -11.469 -8.234 1 92.5 115 LYS A CA 1
ATOM 922 C C . LYS A 1 115 ? -5.383 -11.477 -6.926 1 92.5 115 LYS A C 1
ATOM 924 O O . LYS A 1 115 ? -6.344 -12.234 -6.777 1 92.5 115 LYS A O 1
ATOM 929 N N . THR A 1 116 ? -5.047 -10.633 -5.98 1 94.19 116 THR A N 1
ATOM 930 C CA . THR A 1 116 ? -5.57 -10.883 -4.641 1 94.19 116 THR A CA 1
ATOM 931 C C . THR A 1 116 ? -6.371 -9.688 -4.141 1 94.19 116 THR A C 1
ATOM 933 O O . THR A 1 116 ? -7.203 -9.82 -3.24 1 94.19 116 THR A O 1
ATOM 936 N N . TRP A 1 117 ? -6.121 -8.539 -4.648 1 91.06 117 TRP A N 1
ATOM 937 C CA . TRP A 1 117 ? -6.727 -7.352 -4.055 1 91.06 117 TRP A CA 1
ATOM 938 C C . TRP A 1 117 ? -8.18 -7.199 -4.5 1 91.06 117 TRP A C 1
ATOM 940 O O . TRP A 1 117 ? -8.516 -7.477 -5.652 1 91.06 117 TRP A O 1
ATOM 950 N N . SER A 1 118 ? -8.938 -6.816 -3.525 1 86.19 118 SER A N 1
ATOM 951 C CA . SER A 1 118 ? -10.32 -6.434 -3.77 1 86.19 118 SER A CA 1
ATOM 952 C C . SER A 1 118 ? -10.781 -5.355 -2.791 1 86.19 118 SER A C 1
ATOM 954 O O . SER A 1 118 ? -10.266 -5.27 -1.672 1 86.19 118 SER A O 1
ATOM 956 N N . ILE A 1 119 ? -11.547 -4.512 -3.256 1 82.69 119 ILE A N 1
ATOM 957 C CA . ILE A 1 119 ? -12.109 -3.488 -2.377 1 82.69 119 ILE A CA 1
ATOM 958 C C . ILE A 1 119 ? -13.633 -3.545 -2.428 1 82.69 119 ILE A C 1
ATOM 960 O O . ILE A 1 119 ? -14.211 -4.09 -3.371 1 82.69 119 ILE A O 1
ATOM 964 N N . GLY A 1 120 ? -14.164 -3.105 -1.245 1 75.31 120 GLY A N 1
ATOM 965 C CA . GLY A 1 120 ? -15.617 -3.008 -1.157 1 75.31 120 GLY A CA 1
ATOM 966 C C . GLY A 1 120 ? -16.109 -1.579 -1.036 1 75.31 120 GLY A C 1
ATOM 967 O O . GLY A 1 120 ? -15.32 -0.66 -0.812 1 75.31 120 GLY A O 1
ATOM 968 N N . SER A 1 121 ? -17.422 -1.455 -1.308 1 64.81 121 SER A N 1
ATOM 969 C CA . SER A 1 121 ? -18.047 -0.144 -1.194 1 64.81 121 SER A CA 1
ATOM 970 C C . SER A 1 121 ? -18.312 0.219 0.263 1 64.81 121 SER A C 1
ATOM 972 O O . SER A 1 121 ? -18.641 -0.65 1.076 1 64.81 121 SER A O 1
ATOM 974 N N . SER A 1 122 ? -18 1.459 0.528 1 62.38 122 SER A N 1
ATOM 975 C CA . SER A 1 122 ? -18.375 1.936 1.855 1 62.38 122 SER A CA 1
ATOM 976 C C . SER A 1 122 ? -19.875 2.221 1.939 1 62.38 122 SER A C 1
ATOM 978 O O . SER A 1 122 ? -20.406 2.461 3.025 1 62.38 122 SER A O 1
ATOM 980 N N . HIS A 1 123 ? -20.422 2.197 0.728 1 62.16 123 HIS A N 1
ATOM 981 C CA . HIS A 1 123 ? -21.859 2.424 0.703 1 62.16 123 HIS A CA 1
ATOM 982 C C . HIS A 1 123 ? -22.625 1.223 1.262 1 62.16 123 HIS A C 1
ATOM 984 O O . HIS A 1 123 ? -22.375 0.084 0.858 1 62.16 123 HIS A O 1
ATOM 990 N N . GLN A 1 124 ? -23.5 1.431 2.182 1 62.16 124 GLN A N 1
ATOM 991 C CA . GLN A 1 124 ? -24.188 0.402 2.947 1 62.16 124 GLN A CA 1
ATOM 992 C C . GLN A 1 124 ? -24.906 -0.588 2.027 1 62.16 124 GLN A C 1
ATOM 994 O O . GLN A 1 124 ? -24.906 -1.793 2.289 1 62.16 124 GLN A O 1
ATOM 999 N N . ASN A 1 125 ? -25.422 -0.072 0.956 1 61.59 125 ASN A N 1
ATOM 1000 C CA . ASN A 1 125 ? -26.203 -0.926 0.072 1 61.59 125 ASN A CA 1
ATOM 1001 C C . ASN A 1 125 ? -25.312 -1.758 -0.843 1 61.59 125 ASN A C 1
ATOM 1003 O O . ASN A 1 125 ? -25.797 -2.662 -1.53 1 61.59 125 ASN A O 1
ATOM 1007 N N . LEU A 1 126 ? -24.094 -1.399 -0.788 1 62.62 126 LEU A N 1
ATOM 1008 C CA . LEU A 1 126 ? -23.203 -2.055 -1.739 1 62.62 126 LEU A CA 1
ATOM 1009 C C . LEU A 1 126 ? -22.047 -2.729 -1.019 1 62.62 126 LEU A C 1
ATOM 1011 O O . LEU A 1 126 ? -21.031 -3.051 -1.637 1 62.62 126 LEU A O 1
ATOM 1015 N N . MET A 1 127 ? -22.203 -2.984 0.277 1 65.06 127 MET A N 1
ATOM 1016 C CA . MET A 1 127 ? -21.094 -3.453 1.109 1 65.06 127 MET A CA 1
ATOM 1017 C C . MET A 1 127 ? -20.703 -4.875 0.734 1 65.06 127 MET A C 1
ATOM 1019 O O . MET A 1 127 ? -19.562 -5.285 0.953 1 65.06 127 MET A O 1
ATOM 1023 N N . THR A 1 128 ? -21.594 -5.488 0.107 1 70.94 128 THR A N 1
ATOM 1024 C CA . THR A 1 128 ? -21.297 -6.883 -0.193 1 70.94 128 THR A CA 1
ATOM 1025 C C . THR A 1 128 ? -20.547 -7.008 -1.521 1 70.94 128 THR A C 1
ATOM 1027 O O . THR A 1 128 ? -19.969 -8.055 -1.818 1 70.94 128 THR A O 1
ATOM 1030 N N . PHE A 1 129 ? -20.578 -5.957 -2.191 1 71.38 129 PHE A N 1
ATOM 1031 C CA . PHE A 1 129 ? -19.922 -5.996 -3.494 1 71.38 129 PHE A CA 1
ATOM 1032 C C . PHE A 1 129 ? -18.438 -5.68 -3.367 1 71.38 129 PHE A C 1
ATOM 1034 O O . PHE A 1 129 ? -18.062 -4.723 -2.688 1 71.38 129 PHE A O 1
ATOM 1041 N N . ARG A 1 130 ? -17.703 -6.617 -3.945 1 80.69 130 ARG A N 1
ATOM 1042 C CA . ARG A 1 130 ? -16.25 -6.414 -3.986 1 80.69 130 ARG A CA 1
ATOM 1043 C C . ARG A 1 130 ? -15.758 -6.34 -5.426 1 80.69 130 ARG A C 1
ATOM 1045 O O . ARG A 1 130 ? -16.297 -6.996 -6.312 1 80.69 130 ARG A O 1
ATOM 1052 N N . GLU A 1 131 ? -14.812 -5.469 -5.59 1 82.69 131 GLU A N 1
ATOM 1053 C CA . GLU A 1 131 ? -14.211 -5.316 -6.91 1 82.69 131 GLU A CA 1
ATOM 1054 C C . GLU A 1 131 ? -12.695 -5.477 -6.848 1 82.69 131 GLU A C 1
ATOM 1056 O O . GLU A 1 131 ? -12.055 -5.012 -5.902 1 82.69 131 GLU A O 1
ATOM 1061 N N . ASN A 1 132 ? -12.234 -6.133 -7.883 1 85.94 132 ASN A N 1
ATOM 1062 C CA . ASN A 1 132 ? -10.789 -6.262 -7.996 1 85.94 132 ASN A CA 1
ATOM 1063 C C . ASN A 1 132 ? -10.188 -5.156 -8.867 1 85.94 132 ASN A C 1
ATOM 1065 O O . ASN A 1 132 ? -10.875 -4.191 -9.203 1 85.94 132 ASN A O 1
ATOM 1069 N N . LEU A 1 133 ? -8.93 -5.266 -9.227 1 82.94 133 LEU A N 1
ATOM 1070 C CA . LEU A 1 133 ? -8.211 -4.219 -9.945 1 82.94 133 LEU A CA 1
ATOM 1071 C C . LEU A 1 133 ? -8.664 -4.145 -11.398 1 82.94 133 LEU A C 1
ATOM 1073 O O . LEU A 1 133 ? -8.398 -3.158 -12.086 1 82.94 133 LEU A O 1
ATOM 1077 N N . LYS A 1 134 ? -9.328 -5.129 -11.852 1 79.75 134 LYS A N 1
ATOM 1078 C CA . LYS A 1 134 ? -9.828 -5.191 -13.227 1 79.75 134 LYS A CA 1
ATOM 1079 C C . LYS A 1 134 ? -8.727 -4.844 -14.227 1 79.75 134 LYS A C 1
ATOM 1081 O O . LYS A 1 134 ? -7.691 -5.512 -14.273 1 79.75 134 LYS A O 1
ATOM 1086 N N . THR A 1 135 ? -8.844 -3.766 -14.906 1 71.75 135 THR A N 1
ATOM 1087 C CA . THR A 1 135 ? -7.898 -3.445 -15.969 1 71.75 135 THR A CA 1
ATOM 1088 C C . THR A 1 135 ? -6.934 -2.352 -15.516 1 71.75 135 THR A C 1
ATOM 1090 O O . THR A 1 135 ? -6.145 -1.844 -16.312 1 71.75 135 THR A O 1
ATOM 1093 N N . ASP A 1 136 ? -6.996 -2.064 -14.289 1 73.12 136 ASP A N 1
ATOM 1094 C CA . ASP A 1 136 ? -6.117 -1.01 -13.797 1 73.12 136 ASP A CA 1
ATOM 1095 C C . ASP A 1 136 ? -4.664 -1.475 -13.766 1 73.12 136 ASP A C 1
ATOM 1097 O O . ASP A 1 136 ? -4.379 -2.627 -13.438 1 73.12 136 ASP A O 1
ATOM 1101 N N . THR A 1 137 ? -3.854 -0.586 -14.203 1 72.25 137 THR A N 1
ATOM 1102 C CA . THR A 1 137 ? -2.416 -0.819 -14.109 1 72.25 137 THR A CA 1
ATOM 1103 C C . THR A 1 137 ? -1.788 0.094 -13.062 1 72.25 137 THR A C 1
ATOM 1105 O O . THR A 1 137 ? -2.184 1.253 -12.922 1 72.25 137 THR A O 1
ATOM 1108 N N . ILE A 1 138 ? -0.914 -0.478 -12.375 1 80.38 138 ILE A N 1
ATOM 1109 C CA . ILE A 1 138 ? -0.158 0.334 -11.43 1 80.38 138 ILE A CA 1
ATOM 1110 C C . ILE A 1 138 ? 1.098 0.88 -12.102 1 80.38 138 ILE A C 1
ATOM 1112 O O . ILE A 1 138 ? 1.977 0.114 -12.508 1 80.38 138 ILE A O 1
ATOM 1116 N N . PRO A 1 139 ? 1.119 2.205 -12.188 1 77.12 139 PRO A N 1
ATOM 1117 C CA . PRO A 1 139 ? 2.342 2.756 -12.781 1 77.12 139 PRO A CA 1
ATOM 1118 C C . PRO A 1 139 ? 3.607 2.268 -12.078 1 77.12 139 PRO A C 1
ATOM 1120 O O . PRO A 1 139 ? 3.627 2.141 -10.852 1 77.12 139 PRO A O 1
ATOM 1123 N N . PRO A 1 140 ? 4.695 1.954 -12.805 1 76.88 140 PRO A N 1
ATOM 1124 C CA . PRO A 1 140 ? 5.902 1.338 -12.25 1 76.88 140 PRO A CA 1
ATOM 1125 C C . PRO A 1 140 ? 6.461 2.109 -11.055 1 76.88 140 PRO A C 1
ATOM 1127 O O . PRO A 1 140 ? 6.871 1.506 -10.062 1 76.88 140 PRO A O 1
ATOM 1130 N N . ARG A 1 141 ? 6.5 3.428 -11.188 1 78.31 141 ARG A N 1
ATOM 1131 C CA . ARG A 1 141 ? 7.023 4.223 -10.086 1 78.31 141 ARG A CA 1
ATOM 1132 C C . ARG A 1 141 ? 6.152 4.074 -8.836 1 78.31 141 ARG A C 1
ATOM 1134 O O . ARG A 1 141 ? 6.664 3.891 -7.734 1 78.31 141 ARG A O 1
ATOM 1141 N N . LEU A 1 142 ? 4.82 4.164 -9.023 1 84.94 142 LEU A N 1
ATOM 1142 C CA . LEU A 1 142 ? 3.896 4 -7.906 1 84.94 142 LEU A CA 1
ATOM 1143 C C . LEU A 1 142 ? 3.992 2.594 -7.324 1 84.94 142 LEU A C 1
ATOM 1145 O O . LEU A 1 142 ? 3.871 2.408 -6.109 1 84.94 142 LEU A O 1
ATOM 1149 N N . ARG A 1 143 ? 4.25 1.638 -8.172 1 85.94 143 ARG A N 1
ATOM 1150 C CA . ARG A 1 143 ? 4.434 0.256 -7.742 1 85.94 143 ARG A CA 1
ATOM 1151 C C . ARG A 1 143 ? 5.57 0.144 -6.734 1 85.94 143 ARG A C 1
ATOM 1153 O O . ARG A 1 143 ? 5.453 -0.561 -5.73 1 85.94 143 ARG A O 1
ATOM 1160 N N . ALA A 1 144 ? 6.648 0.822 -7.043 1 85.38 144 ALA A N 1
ATOM 1161 C CA . ALA A 1 144 ? 7.809 0.809 -6.156 1 85.38 144 ALA A CA 1
ATOM 1162 C C . ALA A 1 144 ? 7.469 1.41 -4.797 1 85.38 144 ALA A C 1
ATOM 1164 O O . ALA A 1 144 ? 7.859 0.871 -3.756 1 85.38 144 ALA A O 1
ATOM 1165 N N . PHE A 1 145 ? 6.738 2.502 -4.785 1 88.69 145 PHE A N 1
ATOM 1166 C CA . PHE A 1 145 ? 6.348 3.143 -3.535 1 88.69 145 PHE A CA 1
ATOM 1167 C C . PHE A 1 145 ? 5.426 2.236 -2.727 1 88.69 145 PHE A C 1
ATOM 1169 O O . PHE A 1 145 ? 5.598 2.086 -1.516 1 88.69 145 PHE A O 1
ATOM 1176 N N . PHE A 1 146 ? 4.5 1.63 -3.422 1 91.75 146 PHE A N 1
ATOM 1177 C CA . PHE A 1 146 ? 3.541 0.774 -2.736 1 91.75 146 PHE A CA 1
ATOM 1178 C C . PHE A 1 146 ? 4.23 -0.456 -2.156 1 91.75 146 PHE A C 1
ATOM 1180 O O . PHE A 1 146 ? 3.973 -0.837 -1.013 1 91.75 146 PHE A O 1
ATOM 1187 N N . ALA A 1 147 ? 5.062 -1.039 -2.955 1 91.56 147 ALA A N 1
ATOM 1188 C CA . ALA A 1 147 ? 5.789 -2.213 -2.479 1 91.56 147 ALA A CA 1
ATOM 1189 C C . ALA A 1 147 ? 6.648 -1.872 -1.265 1 91.56 147 ALA A C 1
ATOM 1191 O O . ALA A 1 147 ? 6.664 -2.611 -0.278 1 91.56 147 ALA A O 1
ATOM 1192 N N . ALA A 1 148 ? 7.391 -0.773 -1.332 1 90.81 148 ALA A N 1
ATOM 1193 C CA . ALA A 1 148 ? 8.242 -0.342 -0.227 1 90.81 148 ALA A CA 1
ATOM 1194 C C . ALA A 1 148 ? 7.422 -0.096 1.036 1 90.81 148 ALA A C 1
ATOM 1196 O O . ALA A 1 148 ? 7.793 -0.551 2.121 1 90.81 148 ALA A O 1
ATOM 1197 N N . ALA A 1 149 ? 6.328 0.6 0.859 1 92.88 149 ALA A N 1
ATOM 1198 C CA . ALA A 1 149 ? 5.461 0.904 1.994 1 92.88 149 ALA A CA 1
ATOM 1199 C C . ALA A 1 149 ? 4.867 -0.371 2.588 1 92.88 149 ALA A C 1
ATOM 1201 O O . ALA A 1 149 ? 4.824 -0.532 3.811 1 92.88 149 ALA A O 1
ATOM 1202 N N . TYR A 1 150 ? 4.41 -1.234 1.704 1 94.12 150 TYR A N 1
ATOM 1203 C CA . TYR A 1 150 ? 3.838 -2.508 2.125 1 94.12 150 TYR A CA 1
ATOM 1204 C C . TYR A 1 150 ? 4.844 -3.318 2.934 1 94.12 150 TYR A C 1
ATOM 1206 O O . TYR A 1 150 ? 4.516 -3.828 4.008 1 94.12 150 TYR A O 1
ATOM 1214 N N . GLN A 1 151 ? 6.047 -3.402 2.479 1 93.88 151 GLN A N 1
ATOM 1215 C CA . GLN A 1 151 ? 7.086 -4.18 3.141 1 93.88 151 GLN A CA 1
ATOM 1216 C C . GLN A 1 151 ? 7.512 -3.529 4.453 1 93.88 151 GLN A C 1
ATOM 1218 O O . GLN A 1 151 ? 7.754 -4.219 5.445 1 93.88 151 GLN A O 1
ATOM 1223 N N . GLU A 1 152 ? 7.594 -2.277 4.434 1 92.38 152 GLU A N 1
ATOM 1224 C CA . GLU A 1 152 ? 8 -1.548 5.633 1 92.38 152 GLU A CA 1
ATOM 1225 C C . GLU A 1 152 ? 7.004 -1.76 6.77 1 92.38 152 GLU A C 1
ATOM 1227 O O . GLU A 1 152 ? 7.398 -2.033 7.906 1 92.38 152 GLU A O 1
ATOM 1232 N N . VAL A 1 153 ? 5.77 -1.734 6.438 1 94.75 153 VAL A N 1
ATOM 1233 C CA . VAL A 1 153 ? 4.758 -1.782 7.492 1 94.75 153 VAL A CA 1
ATOM 1234 C C . VAL A 1 153 ? 4.473 -3.234 7.867 1 94.75 153 VAL A C 1
ATOM 1236 O O . VAL A 1 153 ? 4.156 -3.531 9.023 1 94.75 153 VAL A O 1
ATOM 1239 N N . SER A 1 154 ? 4.578 -4.098 6.941 1 96.25 154 SER A N 1
ATOM 1240 C CA . SER A 1 154 ? 4.219 -5.484 7.207 1 96.25 154 SER A CA 1
ATOM 1241 C C . SER A 1 154 ? 5.422 -6.289 7.68 1 96.25 154 SER A C 1
ATOM 1243 O O . SER A 1 154 ? 5.27 -7.301 8.367 1 96.25 154 SER A O 1
ATOM 1245 N N . LEU A 1 155 ? 6.633 -5.898 7.223 1 96.5 155 LEU A N 1
ATOM 1246 C CA . LEU A 1 155 ? 7.887 -6.629 7.379 1 96.5 155 LEU A CA 1
ATOM 1247 C C . LEU A 1 155 ? 7.824 -7.977 6.672 1 96.5 155 LEU A C 1
ATOM 1249 O O . LEU A 1 155 ? 8.445 -8.945 7.117 1 96.5 155 LEU A O 1
ATOM 1253 N N . LEU A 1 156 ? 6.973 -7.992 5.641 1 95.44 156 LEU A N 1
ATOM 1254 C CA . LEU A 1 156 ? 6.863 -9.203 4.836 1 95.44 156 LEU A CA 1
ATOM 1255 C C . LEU A 1 156 ? 7.559 -9.031 3.49 1 95.44 156 LEU A C 1
ATOM 1257 O O . LEU A 1 156 ? 7.496 -7.957 2.889 1 95.44 156 LEU A O 1
ATOM 1261 N N . THR A 1 157 ? 8.234 -10.086 3.082 1 93.75 157 THR A N 1
ATOM 1262 C CA . THR A 1 157 ? 8.781 -10.156 1.73 1 93.75 157 THR A CA 1
ATOM 1263 C C . THR A 1 157 ? 7.809 -10.875 0.795 1 93.75 157 THR A C 1
ATOM 1265 O O . THR A 1 157 ? 6.82 -11.461 1.244 1 93.75 157 THR A O 1
ATOM 1268 N N . LEU A 1 158 ? 8.062 -10.711 -0.431 1 93.06 158 LEU A N 1
ATOM 1269 C CA . LEU A 1 158 ? 7.27 -11.445 -1.41 1 93.06 158 LEU A CA 1
ATOM 1270 C C . LEU A 1 158 ? 7.336 -12.945 -1.154 1 93.06 158 LEU A C 1
ATOM 1272 O O . LEU A 1 158 ? 6.328 -13.648 -1.268 1 93.06 158 LEU A O 1
ATOM 1276 N N . ASP A 1 159 ? 8.492 -13.477 -0.794 1 93.94 159 ASP A N 1
ATOM 1277 C CA . ASP A 1 159 ? 8.664 -14.898 -0.508 1 93.94 159 ASP A CA 1
ATOM 1278 C C . ASP A 1 159 ? 7.812 -15.32 0.687 1 93.94 159 ASP A C 1
ATOM 1280 O O . ASP A 1 159 ? 7.289 -16.438 0.715 1 93.94 159 ASP A O 1
ATOM 1284 N N . ASP A 1 160 ? 7.645 -14.469 1.653 1 94.94 160 ASP A N 1
ATOM 1285 C CA . ASP A 1 160 ? 6.734 -14.75 2.764 1 94.94 160 ASP A CA 1
ATOM 1286 C C . ASP A 1 160 ? 5.301 -14.922 2.268 1 94.94 160 ASP A C 1
ATOM 1288 O O . ASP A 1 160 ? 4.598 -15.836 2.705 1 94.94 160 ASP A O 1
ATOM 1292 N N . LEU A 1 161 ? 4.914 -14.055 1.356 1 95.25 161 LEU A N 1
ATOM 1293 C CA . LEU A 1 161 ? 3.547 -14.094 0.848 1 95.25 161 LEU A CA 1
ATOM 1294 C C . LEU A 1 161 ? 3.287 -15.391 0.085 1 95.25 161 LEU A C 1
ATOM 1296 O O . LEU A 1 161 ? 2.203 -15.969 0.186 1 95.25 161 LEU A O 1
ATOM 1300 N N . PHE A 1 162 ? 4.285 -15.836 -0.604 1 94.94 162 PHE A N 1
ATOM 1301 C CA . PHE A 1 162 ? 4.148 -17.109 -1.311 1 94.94 162 PHE A CA 1
ATOM 1302 C C . PHE A 1 162 ? 4.062 -18.266 -0.327 1 94.94 162 PHE A C 1
ATOM 1304 O O . PHE A 1 162 ? 3.354 -19.25 -0.574 1 94.94 162 PHE A O 1
ATOM 1311 N N . ALA A 1 163 ? 4.691 -18.156 0.784 1 94 163 ALA A N 1
ATOM 1312 C CA . ALA A 1 163 ? 4.781 -19.234 1.761 1 94 163 ALA A CA 1
ATOM 1313 C C . ALA A 1 163 ? 3.486 -19.375 2.557 1 94 163 ALA A C 1
ATOM 1315 O O . ALA A 1 163 ? 3.141 -20.453 3.023 1 94 163 ALA A O 1
ATOM 1316 N N . ILE A 1 164 ? 2.656 -18.344 2.885 1 91.75 164 ILE A N 1
ATOM 1317 C CA . ILE A 1 164 ? 1.491 -18.312 3.762 1 91.75 164 ILE A CA 1
ATOM 1318 C C . ILE A 1 164 ? 0.276 -18.875 3.027 1 91.75 164 ILE A C 1
ATOM 1320 O O . ILE A 1 164 ? -0.681 -19.328 3.656 1 91.75 164 ILE A O 1
ATOM 1324 N N . GLN A 1 165 ? 0.338 -19.188 1.709 1 85.94 165 GLN A N 1
ATOM 1325 C CA . GLN A 1 165 ? -0.704 -19.828 0.906 1 85.94 165 GLN A CA 1
ATOM 1326 C C . GLN A 1 165 ? -1.969 -18.969 0.875 1 85.94 165 GLN A C 1
ATOM 1328 O O . GLN A 1 165 ? -2.986 -19.344 1.466 1 85.94 165 GLN A O 1
ATOM 1333 N N . TRP A 1 166 ? -2.105 -18.031 0.138 1 91.88 166 TRP A N 1
ATOM 1334 C CA . TRP A 1 166 ? -3.232 -17.125 -0.02 1 91.88 166 TRP A CA 1
ATOM 1335 C C . TRP A 1 166 ? -4.504 -17.875 -0.384 1 91.88 166 TRP A C 1
ATOM 1337 O O . TRP A 1 166 ? -4.465 -18.812 -1.19 1 91.88 166 TRP A O 1
ATOM 1347 N N . GLY A 1 167 ? -5.648 -17.469 0.223 1 87.31 167 GLY A N 1
ATOM 1348 C CA . GLY A 1 167 ? -6.934 -18.047 -0.14 1 87.31 167 GLY A CA 1
ATOM 1349 C C . GLY A 1 167 ? -7.309 -19.25 0.702 1 87.31 167 GLY A C 1
ATOM 1350 O O . GLY A 1 167 ? -8.469 -19.672 0.72 1 87.31 167 GLY A O 1
ATOM 1351 N N . GLU A 1 168 ? -6.371 -19.844 1.379 1 90.69 168 GLU A N 1
ATOM 1352 C CA . GLU A 1 168 ? -6.664 -20.969 2.27 1 90.69 168 GLU A CA 1
ATOM 1353 C C . GLU A 1 168 ? -7.211 -20.484 3.607 1 90.69 168 GLU A C 1
ATOM 1355 O O . GLU A 1 168 ? -6.992 -19.328 3.992 1 90.69 168 GLU A O 1
ATOM 1360 N N . GLU A 1 169 ? -7.898 -21.391 4.207 1 91.69 169 GLU A N 1
ATOM 1361 C CA . GLU A 1 169 ? -8.422 -21.078 5.535 1 91.69 169 GLU A CA 1
ATOM 1362 C C . GLU A 1 169 ? -7.301 -20.734 6.504 1 91.69 169 GLU A C 1
ATOM 1364 O O . GLU A 1 169 ? -6.27 -21.406 6.543 1 91.69 169 GLU A O 1
ATOM 1369 N N . GLY A 1 170 ? -7.504 -19.594 7.199 1 92.31 170 GLY A N 1
ATOM 1370 C CA . GLY A 1 170 ? -6.535 -19.172 8.195 1 92.31 170 GLY A CA 1
ATOM 1371 C C . GLY A 1 170 ? -5.414 -18.328 7.625 1 92.31 170 GLY A C 1
ATOM 1372 O O . GLY A 1 170 ? -4.461 -17.984 8.328 1 92.31 170 GLY A O 1
ATOM 1373 N N . TYR A 1 171 ? -5.508 -17.984 6.395 1 93.12 171 TYR A N 1
ATOM 1374 C CA . TYR A 1 171 ? -4.48 -17.203 5.727 1 93.12 171 TYR A CA 1
ATOM 1375 C C . TYR A 1 171 ? -4.176 -15.922 6.508 1 93.12 171 TYR A C 1
ATOM 1377 O O . TYR A 1 171 ? -3.018 -15.648 6.828 1 93.12 171 TYR A O 1
ATOM 1385 N N . GLU A 1 172 ? -5.215 -15.195 6.82 1 94 172 GLU A N 1
ATOM 1386 C CA . GLU A 1 172 ? -5.02 -13.922 7.516 1 94 172 GLU A CA 1
ATOM 1387 C C . GLU A 1 172 ? -4.328 -14.125 8.859 1 94 172 GLU A C 1
ATOM 1389 O O . GLU A 1 172 ? -3.447 -13.352 9.234 1 94 172 GLU A O 1
ATOM 1394 N N . ASN A 1 173 ? -4.742 -15.164 9.508 1 94.31 173 ASN A N 1
ATOM 1395 C CA . ASN A 1 173 ? -4.129 -15.469 10.797 1 94.31 173 ASN A CA 1
ATOM 1396 C C . ASN A 1 173 ? -2.65 -15.805 10.648 1 94.31 173 ASN A C 1
ATOM 1398 O O . ASN A 1 173 ? -1.823 -15.359 11.445 1 94.31 173 ASN A O 1
ATOM 1402 N N . ARG A 1 174 ? -2.33 -16.625 9.656 1 94.56 174 ARG A N 1
ATOM 1403 C CA . ARG A 1 174 ? -0.93 -16.969 9.422 1 94.56 174 ARG A CA 1
ATOM 1404 C C . ARG A 1 174 ? -0.127 -15.719 9.047 1 94.56 174 ARG A C 1
ATOM 1406 O O . ARG A 1 174 ? 0.999 -15.539 9.523 1 94.56 174 ARG A O 1
ATOM 1413 N N . LEU A 1 175 ? -0.729 -14.883 8.266 1 95.88 175 LEU A N 1
ATOM 1414 C CA . LEU A 1 175 ? -0.105 -13.633 7.848 1 95.88 175 LEU A CA 1
ATOM 1415 C C . LEU A 1 175 ? 0.205 -12.758 9.055 1 95.88 175 LEU A C 1
ATOM 1417 O O . LEU A 1 175 ? 1.347 -12.328 9.234 1 95.88 175 LEU A O 1
ATOM 1421 N N . HIS A 1 176 ? -0.737 -12.531 9.867 1 96.06 176 HIS A N 1
ATOM 1422 C CA . HIS A 1 176 ? -0.576 -11.664 11.023 1 96.06 176 HIS A CA 1
ATOM 1423 C C . HIS A 1 176 ? 0.331 -12.297 12.07 1 96.06 176 HIS A C 1
ATOM 1425 O O . HIS A 1 176 ? 1.093 -11.602 12.742 1 96.06 176 HIS A O 1
ATOM 1431 N N . THR A 1 177 ? 0.216 -13.609 12.195 1 94.44 177 THR A N 1
ATOM 1432 C CA . THR A 1 177 ? 1.104 -14.297 13.125 1 94.44 177 THR A CA 1
ATOM 1433 C C . THR A 1 177 ? 2.564 -14.102 12.727 1 94.44 177 THR A C 1
ATOM 1435 O O . THR A 1 177 ? 3.402 -13.766 13.562 1 94.44 177 THR A O 1
ATOM 1438 N N . LEU A 1 178 ? 2.85 -14.305 11.484 1 95 178 LEU A N 1
ATOM 1439 C CA . LEU A 1 178 ? 4.215 -14.109 11 1 95 178 LEU A CA 1
ATOM 1440 C C . LEU A 1 178 ? 4.672 -12.672 11.227 1 95 178 LEU A C 1
ATOM 1442 O O . LEU A 1 178 ? 5.812 -12.438 11.633 1 95 178 LEU A O 1
ATOM 1446 N N . GLN A 1 179 ? 3.828 -11.758 11.039 1 96.12 179 GLN A N 1
ATOM 1447 C CA . GLN A 1 179 ? 4.172 -10.359 11.258 1 96.12 179 GLN A CA 1
ATOM 1448 C C . GLN A 1 179 ? 4.504 -10.102 12.727 1 96.12 179 GLN A C 1
ATOM 1450 O O . GLN A 1 179 ? 5.477 -9.414 13.031 1 96.12 179 GLN A O 1
ATOM 1455 N N . VAL A 1 180 ? 3.65 -10.633 13.555 1 93.69 180 VAL A N 1
ATOM 1456 C CA . VAL A 1 180 ? 3.881 -10.461 14.984 1 93.69 180 VAL A CA 1
ATOM 1457 C C . VAL A 1 180 ? 5.254 -11.016 15.359 1 93.69 180 VAL A C 1
ATOM 1459 O O . VAL A 1 180 ? 6.043 -10.336 16.031 1 93.69 180 VAL A O 1
ATOM 1462 N N . MET A 1 181 ? 5.52 -12.164 14.859 1 91.5 181 MET A N 1
ATOM 1463 C CA . MET A 1 181 ? 6.789 -12.805 15.188 1 91.5 181 MET A CA 1
ATOM 1464 C C . MET A 1 181 ? 7.965 -11.969 14.688 1 91.5 181 MET A C 1
ATOM 1466 O O . MET A 1 181 ? 8.922 -11.742 15.43 1 91.5 181 MET A O 1
ATOM 1470 N N . ARG A 1 182 ? 7.91 -11.414 13.586 1 92.75 182 ARG A N 1
ATOM 1471 C CA . ARG A 1 182 ? 8.992 -10.609 13.008 1 92.75 182 ARG A CA 1
ATOM 1472 C C . ARG A 1 182 ? 9.125 -9.273 13.734 1 92.75 182 ARG A C 1
ATOM 1474 O O . ARG A 1 182 ? 10.234 -8.844 14.039 1 92.75 182 ARG A O 1
ATOM 1481 N N . LYS A 1 183 ? 8.047 -8.719 13.969 1 94 183 LYS A N 1
ATOM 1482 C CA . LYS A 1 183 ? 8.062 -7.406 14.609 1 94 183 LYS A CA 1
ATOM 1483 C C . LYS A 1 183 ? 8.555 -7.508 16.047 1 94 183 LYS A C 1
ATOM 1485 O O . LYS A 1 183 ? 9.32 -6.66 16.516 1 94 183 LYS A O 1
ATOM 1490 N N . VAL A 1 184 ? 8.094 -8.5 16.656 1 91.31 184 VAL A N 1
ATOM 1491 C CA . VAL A 1 184 ? 8.547 -8.711 18.031 1 91.31 184 VAL A CA 1
ATOM 1492 C C . VAL A 1 184 ? 10.055 -8.953 18.047 1 91.31 184 VAL A C 1
ATOM 1494 O O . VAL A 1 184 ? 10.766 -8.391 18.875 1 91.31 184 VAL A O 1
ATOM 1497 N N . THR A 1 185 ? 10.492 -9.805 17.156 1 89.25 185 THR A N 1
ATOM 1498 C CA . THR A 1 185 ? 11.922 -10.07 17.062 1 89.25 185 THR A CA 1
ATOM 1499 C C . THR A 1 185 ? 12.703 -8.789 16.781 1 89.25 185 THR A C 1
ATOM 1501 O O . THR A 1 185 ? 13.727 -8.531 17.406 1 89.25 185 THR A O 1
ATOM 1504 N N . MET A 1 186 ? 12.203 -8 15.898 1 92.56 186 MET A N 1
ATOM 1505 C CA . MET A 1 186 ? 12.852 -6.742 15.547 1 92.56 186 MET A CA 1
ATOM 1506 C C . MET A 1 186 ? 12.875 -5.789 16.734 1 92.56 186 MET A C 1
ATOM 1508 O O . MET A 1 186 ? 13.922 -5.227 17.078 1 92.56 186 MET A O 1
ATOM 1512 N N . LEU A 1 187 ? 11.781 -5.605 17.375 1 93.06 187 LEU A N 1
ATOM 1513 C CA . LEU A 1 187 ? 11.664 -4.695 18.516 1 93.06 187 LEU A CA 1
ATOM 1514 C C . LEU A 1 187 ? 12.57 -5.137 19.656 1 93.06 187 LEU A C 1
ATOM 1516 O O . LEU A 1 187 ? 13.242 -4.312 20.281 1 93.06 187 LEU A O 1
ATOM 1520 N N . ARG A 1 188 ? 12.594 -6.363 19.844 1 88.94 188 ARG A N 1
ATOM 1521 C CA . ARG A 1 188 ? 13.453 -6.902 20.891 1 88.94 188 ARG A CA 1
ATOM 1522 C C . ARG A 1 188 ? 14.922 -6.637 20.594 1 88.94 188 ARG A C 1
ATOM 1524 O O . ARG A 1 188 ? 15.695 -6.277 21.484 1 88.94 188 ARG A O 1
ATOM 1531 N N . SER A 1 189 ? 15.273 -6.879 19.438 1 91.19 189 SER A N 1
ATOM 1532 C CA . SER A 1 189 ? 16.656 -6.652 19.031 1 91.19 189 SER A CA 1
ATOM 1533 C C . SER A 1 189 ? 17.062 -5.191 19.234 1 91.19 189 SER A C 1
ATOM 1535 O O . SER A 1 189 ? 18.234 -4.883 19.391 1 91.19 189 SER A O 1
ATOM 1537 N N . GLN A 1 190 ? 16.078 -4.336 19.297 1 92.62 190 GLN A N 1
ATOM 1538 C CA . GLN A 1 190 ? 16.328 -2.91 19.469 1 92.62 190 GLN A CA 1
ATOM 1539 C C . GLN A 1 190 ? 16.141 -2.486 20.922 1 92.62 190 GLN A C 1
ATOM 1541 O O . GLN A 1 190 ? 16.203 -1.296 21.234 1 92.62 190 GLN A O 1
ATOM 1546 N N . GLY A 1 191 ? 15.844 -3.428 21.75 1 90.25 191 GLY A N 1
ATOM 1547 C CA . GLY A 1 191 ? 15.695 -3.15 23.172 1 90.25 191 GLY A CA 1
ATOM 1548 C C . GLY A 1 191 ? 14.359 -2.523 23.516 1 90.25 191 GLY A C 1
ATOM 1549 O O . GLY A 1 191 ? 14.227 -1.866 24.547 1 90.25 191 GLY A O 1
ATOM 1550 N N . VAL A 1 192 ? 13.398 -2.729 22.594 1 90.75 192 VAL A N 1
ATOM 1551 C CA . VAL A 1 192 ? 12.086 -2.137 22.812 1 90.75 192 VAL A CA 1
ATOM 1552 C C . VAL A 1 192 ? 11.172 -3.154 23.5 1 90.75 192 VAL A C 1
ATOM 1554 O O . VAL A 1 192 ? 11.039 -4.289 23.031 1 90.75 192 VAL A O 1
ATOM 1557 N N . GLU A 1 193 ? 10.602 -2.725 24.562 1 83.06 193 GLU A N 1
ATOM 1558 C CA . GLU A 1 193 ? 9.656 -3.574 25.266 1 83.06 193 GLU A CA 1
ATOM 1559 C C . GLU A 1 193 ? 8.242 -3.4 24.734 1 83.06 193 GLU A C 1
ATOM 1561 O O . GLU A 1 193 ? 7.824 -2.285 24.406 1 83.06 193 GLU A O 1
ATOM 1566 N N . ILE A 1 194 ? 7.633 -4.496 24.578 1 83.62 194 ILE A N 1
ATOM 1567 C CA . ILE A 1 194 ? 6.238 -4.477 24.156 1 83.62 194 ILE A CA 1
ATOM 1568 C C . ILE A 1 194 ? 5.332 -4.691 25.359 1 83.62 194 ILE A C 1
ATOM 1570 O O . ILE A 1 194 ? 5.398 -5.734 26.016 1 83.62 194 ILE A O 1
ATOM 1574 N N . PRO A 1 195 ? 4.551 -3.744 25.578 1 76.88 195 PRO A N 1
ATOM 1575 C CA . PRO A 1 195 ? 3.699 -3.865 26.766 1 76.88 195 PRO A CA 1
ATOM 1576 C C . PRO A 1 195 ? 2.811 -5.109 26.734 1 76.88 195 PRO A C 1
ATOM 1578 O O . PRO A 1 195 ? 2.211 -5.414 25.703 1 76.88 195 PRO A O 1
ATOM 1581 N N . GLY A 1 196 ? 2.795 -5.875 27.844 1 70.88 196 GLY A N 1
ATOM 1582 C CA . GLY A 1 196 ? 1.894 -7.008 28 1 70.88 196 GLY A CA 1
ATOM 1583 C C . GLY A 1 196 ? 2.414 -8.273 27.344 1 70.88 196 GLY A C 1
ATOM 1584 O O . GLY A 1 196 ? 1.702 -9.273 27.266 1 70.88 196 GLY A O 1
ATOM 1585 N N . PHE A 1 197 ? 3.598 -8.039 26.797 1 71.19 197 PHE A N 1
ATOM 1586 C CA . PHE A 1 197 ? 4.125 -9.195 26.078 1 71.19 197 PHE A CA 1
ATOM 1587 C C . PHE A 1 197 ? 5.438 -9.664 26.703 1 71.19 197 PHE A C 1
ATOM 1589 O O . PHE A 1 197 ? 6.297 -8.852 27.031 1 71.19 197 PHE A O 1
ATOM 1596 N N . GLN A 1 198 ? 5.32 -10.914 27.219 1 64.44 198 GLN A N 1
ATOM 1597 C CA . GLN A 1 198 ? 6.555 -11.555 27.672 1 64.44 198 GLN A CA 1
ATOM 1598 C C . GLN A 1 198 ? 6.969 -12.672 26.719 1 64.44 198 GLN A C 1
ATOM 1600 O O . GLN A 1 198 ? 6.121 -13.422 26.219 1 64.44 198 GLN A O 1
ATOM 1605 N N . LEU A 1 199 ? 8.07 -12.461 26.047 1 59.72 199 LEU A N 1
ATOM 1606 C CA . LEU A 1 199 ? 8.609 -13.508 25.172 1 59.72 199 LEU A CA 1
ATOM 1607 C C . LEU A 1 199 ? 9.078 -14.703 26 1 59.72 199 LEU A C 1
ATOM 1609 O O . LEU A 1 199 ? 9.656 -14.539 27.078 1 59.72 199 LEU A O 1
ATOM 1613 N N . THR A 1 200 ? 8.383 -15.797 25.703 1 58.94 200 THR A N 1
ATOM 1614 C CA . THR A 1 200 ? 8.906 -16.984 26.359 1 58.94 200 THR A CA 1
ATOM 1615 C C . THR A 1 200 ? 10.227 -17.422 25.734 1 58.94 200 THR A C 1
ATOM 1617 O O . THR A 1 200 ? 10.477 -17.156 24.547 1 58.94 200 THR A O 1
ATOM 1620 N N . SER A 1 201 ? 11.398 -17.422 26.438 1 52.5 201 SER A N 1
ATOM 1621 C CA . SER A 1 201 ? 12.773 -17.781 26.078 1 52.5 201 SER A CA 1
ATOM 1622 C C . SER A 1 201 ? 12.797 -18.797 24.953 1 52.5 201 SER A C 1
ATOM 1624 O O . SER A 1 201 ? 13.828 -18.969 24.281 1 52.5 201 SER A O 1
ATOM 1626 N N . GLU A 1 202 ? 11.93 -19.641 24.719 1 46.53 202 GLU A N 1
ATOM 1627 C CA . GLU A 1 202 ? 12.211 -20.766 23.859 1 46.53 202 GLU A CA 1
ATOM 1628 C C . GLU A 1 202 ? 12.25 -20.344 22.391 1 46.53 202 GLU A C 1
ATOM 1630 O O . GLU A 1 202 ? 12.68 -21.109 21.531 1 46.53 202 GLU A O 1
ATOM 1635 N N . SER A 1 203 ? 11.609 -19.422 21.984 1 42.75 203 SER A N 1
ATOM 1636 C CA . SER A 1 203 ? 11.391 -19.25 20.547 1 42.75 203 SER A CA 1
ATOM 1637 C C . SER A 1 203 ? 12.594 -18.594 19.875 1 42.75 203 SER A C 1
ATOM 1639 O O . SER A 1 203 ? 12.469 -18.031 18.797 1 42.75 203 SER A O 1
ATOM 1641 N N . SER A 1 204 ? 13.703 -18.484 20.469 1 39 204 SER A N 1
ATOM 1642 C CA . SER A 1 204 ? 14.906 -17.984 19.797 1 39 204 SER A CA 1
ATOM 1643 C C . SER A 1 204 ? 15.234 -18.828 18.578 1 39 204 SER A C 1
ATOM 1645 O O . SER A 1 204 ? 16.266 -18.609 17.922 1 39 204 SER A O 1
ATOM 1647 N N . GLY A 1 205 ? 14.648 -19.938 18.359 1 32.56 205 GLY A N 1
ATOM 1648 C CA . GLY A 1 205 ? 15.141 -20.859 17.344 1 32.56 205 GLY A CA 1
ATOM 1649 C C . GLY A 1 205 ? 14.75 -20.469 15.938 1 32.56 205 GLY A C 1
ATOM 1650 O O . GLY A 1 205 ? 14.805 -21.297 15.016 1 32.56 205 GLY A O 1
ATOM 1651 N N . ILE A 1 206 ? 13.891 -19.594 15.82 1 34.59 206 ILE A N 1
ATOM 1652 C CA . ILE A 1 206 ? 13.789 -19.422 14.375 1 34.59 206 ILE A CA 1
ATOM 1653 C C . ILE A 1 206 ? 15.133 -18.969 13.805 1 34.59 206 ILE A C 1
ATOM 1655 O O . ILE A 1 206 ? 15.547 -17.828 14.023 1 34.59 206 ILE A O 1
ATOM 1659 N N . SER A 1 207 ? 16.156 -19.719 13.805 1 25.86 207 SER A N 1
ATOM 1660 C CA . SER A 1 207 ? 17.344 -19.578 12.977 1 25.86 207 SER A CA 1
ATOM 1661 C C . SER A 1 207 ? 17 -19.016 11.602 1 25.86 207 SER A C 1
ATOM 1663 O O . SER A 1 207 ? 16.078 -19.5 10.938 1 25.86 207 SER A O 1
ATOM 1665 N N . GLY A 1 208 ? 17.297 -17.625 11.305 1 25.12 208 GLY A N 1
ATOM 1666 C CA . GLY A 1 208 ? 17.609 -17.203 9.945 1 25.12 208 GLY A CA 1
ATOM 1667 C C . GLY A 1 208 ? 18.391 -18.234 9.156 1 25.12 208 GLY A C 1
ATOM 1668 O O . GLY A 1 208 ? 19.125 -19.031 9.734 1 25.12 208 GLY A O 1
ATOM 1669 N N . MET B 1 1 ? 12.312 27.781 -6.047 1 63.62 1 MET B N 1
ATOM 1670 C CA . MET B 1 1 ? 12.711 28.281 -4.73 1 63.62 1 MET B CA 1
ATOM 1671 C C . MET B 1 1 ? 14.133 27.859 -4.395 1 63.62 1 MET B C 1
ATOM 1673 O O . MET B 1 1 ? 14.508 26.703 -4.594 1 63.62 1 MET B O 1
ATOM 1677 N N . ASN B 1 2 ? 14.945 28.828 -4.102 1 74.94 2 ASN B N 1
ATOM 1678 C CA . ASN B 1 2 ? 16.281 28.469 -3.65 1 74.94 2 ASN B CA 1
ATOM 1679 C C . ASN B 1 2 ? 16.266 27.891 -2.236 1 74.94 2 ASN B C 1
ATOM 1681 O O . ASN B 1 2 ? 15.211 27.812 -1.607 1 74.94 2 ASN B O 1
ATOM 1685 N N . GLU B 1 3 ? 17.391 27.406 -1.771 1 79.38 3 GLU B N 1
ATOM 1686 C CA . GLU B 1 3 ? 17.5 26.719 -0.492 1 79.38 3 GLU B CA 1
ATOM 1687 C C . GLU B 1 3 ? 17.062 27.609 0.664 1 79.38 3 GLU B C 1
ATOM 1689 O O . GLU B 1 3 ? 16.375 27.172 1.576 1 79.38 3 GLU B O 1
ATOM 1694 N N . THR B 1 4 ? 17.5 28.828 0.613 1 83.44 4 THR B N 1
ATOM 1695 C CA . THR B 1 4 ? 17.172 29.781 1.667 1 83.44 4 THR B CA 1
ATOM 1696 C C . THR B 1 4 ? 15.664 30.031 1.696 1 83.44 4 THR B C 1
ATOM 1698 O O . THR B 1 4 ? 15.055 30.078 2.77 1 83.44 4 THR B O 1
ATOM 1701 N N . GLN B 1 5 ? 15.07 30.234 0.498 1 83.31 5 GLN B N 1
ATOM 1702 C CA . GLN B 1 5 ? 13.633 30.469 0.395 1 83.31 5 GLN B CA 1
ATOM 1703 C C . GLN B 1 5 ? 12.852 29.266 0.92 1 83.31 5 GLN B C 1
ATOM 1705 O O . GLN B 1 5 ? 11.812 29.422 1.571 1 83.31 5 GLN B O 1
ATOM 1710 N N . GLN B 1 6 ? 13.359 28.109 0.665 1 82.75 6 GLN B N 1
ATOM 1711 C CA . GLN B 1 6 ? 12.703 26.906 1.146 1 82.75 6 GLN B CA 1
ATOM 1712 C C . GLN B 1 6 ? 12.727 26.828 2.67 1 82.75 6 GLN B C 1
ATOM 1714 O O . GLN B 1 6 ? 11.734 26.453 3.295 1 82.75 6 GLN B O 1
ATOM 1719 N N . GLU B 1 7 ? 13.859 27.219 3.201 1 87.44 7 GLU B N 1
ATOM 1720 C CA . GLU B 1 7 ? 13.984 27.219 4.656 1 87.44 7 GLU B CA 1
ATOM 1721 C C . GLU B 1 7 ? 13.039 28.219 5.301 1 87.44 7 GLU B C 1
ATOM 1723 O O . GLU B 1 7 ? 12.406 27.922 6.316 1 87.44 7 GLU B O 1
ATOM 1728 N N . GLU B 1 8 ? 13.039 29.359 4.703 1 89.81 8 GLU B N 1
ATOM 1729 C CA . GLU B 1 8 ? 12.133 30.375 5.219 1 89.81 8 GLU B CA 1
ATOM 1730 C C . GLU B 1 8 ? 10.68 29.922 5.145 1 89.81 8 GLU B C 1
ATOM 1732 O O . GLU B 1 8 ? 9.906 30.125 6.082 1 89.81 8 GLU B O 1
ATOM 1737 N N . MET B 1 9 ? 10.375 29.328 4.016 1 91.19 9 MET B N 1
ATOM 1738 C CA . MET B 1 9 ? 9.016 28.828 3.836 1 91.19 9 MET B CA 1
ATOM 1739 C C . MET B 1 9 ? 8.703 27.734 4.848 1 91.19 9 MET B C 1
ATOM 1741 O O . MET B 1 9 ? 7.59 27.672 5.375 1 91.19 9 MET B O 1
ATOM 1745 N N . GLN B 1 10 ? 9.664 26.953 5.117 1 92.62 10 GLN B N 1
ATOM 1746 C CA . GLN B 1 10 ? 9.492 25.891 6.113 1 92.62 10 GLN B CA 1
ATOM 1747 C C . GLN B 1 10 ? 9.18 26.484 7.488 1 92.62 10 GLN B C 1
ATOM 1749 O O . GLN B 1 10 ? 8.266 26.016 8.172 1 92.62 10 GLN B O 1
ATOM 1754 N N . VAL B 1 11 ? 9.922 27.469 7.852 1 94.31 11 VAL B N 1
ATOM 1755 C CA . VAL B 1 11 ? 9.734 28.109 9.148 1 94.31 11 VAL B CA 1
ATOM 1756 C C . VAL B 1 11 ? 8.367 28.781 9.203 1 94.31 11 VAL B C 1
ATOM 1758 O O . VAL B 1 11 ? 7.652 28.656 10.203 1 94.31 11 VAL B O 1
ATOM 1761 N N . ALA B 1 12 ? 8.039 29.406 8.141 1 95.56 12 ALA B N 1
ATOM 1762 C CA . ALA B 1 12 ? 6.746 30.094 8.078 1 95.56 12 ALA B CA 1
ATOM 1763 C C . ALA B 1 12 ? 5.598 29.094 8.188 1 95.56 12 ALA B C 1
ATOM 1765 O O . ALA B 1 12 ? 4.621 29.328 8.898 1 95.56 12 ALA B O 1
ATOM 1766 N N . CYS B 1 13 ? 5.676 28.031 7.535 1 96 13 CYS B N 1
ATOM 1767 C CA . CYS B 1 13 ? 4.641 27 7.566 1 96 13 CYS B CA 1
ATOM 1768 C C . CYS B 1 13 ? 4.512 26.391 8.961 1 96 13 CYS B C 1
ATOM 1770 O O . CYS B 1 13 ? 3.398 26.203 9.461 1 96 13 CYS B O 1
ATOM 1772 N N . LYS B 1 14 ? 5.656 26.141 9.523 1 95.12 14 LYS B N 1
ATOM 1773 C CA . LYS B 1 14 ? 5.633 25.578 10.867 1 95.12 14 LYS B CA 1
ATOM 1774 C C . LYS B 1 14 ? 4.93 26.5 11.844 1 95.12 14 LYS B C 1
ATOM 1776 O O . LYS B 1 14 ? 4.133 26.062 12.672 1 95.12 14 LYS B O 1
ATOM 1781 N N . LYS B 1 15 ? 5.246 27.719 11.742 1 96.81 15 LYS B N 1
ATOM 1782 C CA . LYS B 1 15 ? 4.59 28.719 12.586 1 96.81 15 LYS B CA 1
ATOM 1783 C C . LYS B 1 15 ? 3.084 28.734 12.344 1 96.81 15 LYS B C 1
ATOM 1785 O O . LYS B 1 15 ? 2.297 28.766 13.297 1 96.81 15 LYS B O 1
ATOM 1790 N N . ALA B 1 16 ? 2.717 28.781 11.117 1 97.44 16 ALA B N 1
ATOM 1791 C CA . ALA B 1 16 ? 1.301 28.797 10.758 1 97.44 16 ALA B CA 1
ATOM 1792 C C . ALA B 1 16 ? 0.585 27.562 11.273 1 97.44 16 ALA B C 1
ATOM 1794 O O . ALA B 1 16 ? -0.539 27.641 11.773 1 97.44 16 ALA B O 1
ATOM 1795 N N . ILE B 1 17 ? 1.203 26.438 11.188 1 96.88 17 ILE B N 1
ATOM 1796 C CA . ILE B 1 17 ? 0.647 25.172 11.648 1 96.88 17 ILE B CA 1
ATOM 1797 C C . ILE B 1 17 ? 0.471 25.203 13.164 1 96.88 17 ILE B C 1
ATOM 1799 O O . ILE B 1 17 ? -0.573 24.797 13.68 1 96.88 17 ILE B O 1
ATOM 1803 N N . ASN B 1 18 ? 1.501 25.734 13.82 1 96.75 18 ASN B N 1
ATOM 1804 C CA . ASN B 1 18 ? 1.405 25.859 15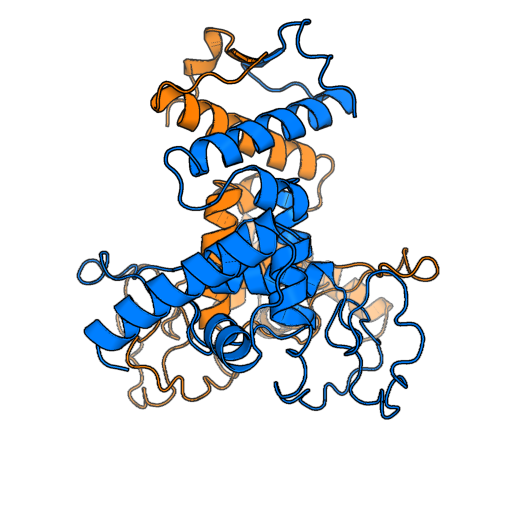.273 1 96.75 18 ASN B CA 1
ATOM 1805 C C . ASN B 1 18 ? 0.251 26.766 15.68 1 96.75 18 ASN B C 1
ATOM 1807 O O . ASN B 1 18 ? -0.489 26.453 16.609 1 96.75 18 ASN B O 1
ATOM 1811 N N . LEU B 1 19 ? 0.058 27.844 15 1 97.5 19 LEU B N 1
ATOM 1812 C CA . LEU B 1 19 ? -1.033 28.766 15.281 1 97.5 19 LEU B CA 1
ATOM 1813 C C . LEU B 1 19 ? -2.385 28.109 15 1 97.5 19 LEU B C 1
ATOM 1815 O O . LEU B 1 19 ? -3.344 28.328 15.75 1 97.5 19 LEU B O 1
ATOM 1819 N N . PHE B 1 20 ? -2.441 27.359 13.938 1 97.5 20 PHE B N 1
ATOM 1820 C CA . PHE B 1 20 ? -3.66 26.625 13.625 1 97.5 20 PHE B CA 1
ATOM 1821 C C . PHE B 1 20 ? -3.998 25.641 14.742 1 97.5 20 PHE B C 1
ATOM 1823 O O . PHE B 1 20 ? -5.137 25.609 15.219 1 97.5 20 PHE B O 1
ATOM 1830 N N . LEU B 1 21 ? -3.037 24.922 15.219 1 95.88 21 LEU B N 1
ATOM 1831 C CA . LEU B 1 21 ? -3.25 23.859 16.203 1 95.88 21 LEU B CA 1
ATOM 1832 C C . LEU B 1 21 ? -3.559 24.438 17.578 1 95.88 21 LEU B C 1
ATOM 1834 O O . LEU B 1 21 ? -4.379 23.891 18.312 1 95.88 21 LEU B O 1
ATOM 1838 N N . MET B 1 22 ? -2.928 25.578 17.875 1 96.5 22 MET B N 1
ATOM 1839 C CA . MET B 1 22 ? -3.059 26.141 19.219 1 96.5 22 MET B CA 1
ATOM 1840 C C . MET B 1 22 ? -4.242 27.094 19.297 1 96.5 22 MET B C 1
ATOM 1842 O O . MET B 1 22 ? -4.949 27.141 20.312 1 96.5 22 MET B O 1
ATOM 1846 N N . LYS B 1 23 ? -4.48 27.828 18.234 1 96.94 23 LYS B N 1
ATOM 1847 C CA . LYS B 1 23 ? -5.43 28.938 18.328 1 96.94 23 LYS B CA 1
ATOM 1848 C C . LYS B 1 23 ? -6.547 28.797 17.297 1 96.94 23 LYS B C 1
ATOM 1850 O O . LYS B 1 23 ? -7.484 29.609 17.281 1 96.94 23 LYS B O 1
ATOM 1855 N N . GLY B 1 24 ? -6.379 27.922 16.391 1 95.19 24 GLY B N 1
ATOM 1856 C CA . GLY B 1 24 ? -7.406 27.75 15.383 1 95.19 24 GLY B CA 1
ATOM 1857 C C . GLY B 1 24 ? -7.297 28.75 14.25 1 95.19 24 GLY B C 1
ATOM 1858 O O . GLY B 1 24 ? -8.242 28.938 13.477 1 95.19 24 GLY B O 1
ATOM 1859 N N . GLU B 1 25 ? -6.129 29.344 14.156 1 96.19 25 GLU B N 1
ATOM 1860 C CA . GLU B 1 25 ? -5.926 30.297 13.07 1 96.19 25 GLU B CA 1
ATOM 1861 C C . GLU B 1 25 ? -5.793 29.594 11.727 1 96.19 25 GLU B C 1
ATOM 1863 O O . GLU B 1 25 ? -5.047 28.625 11.602 1 96.19 25 GLU B O 1
ATOM 1868 N N . GLN B 1 26 ? -6.426 30.141 10.75 1 94.62 26 GLN B N 1
ATOM 1869 C CA . GLN B 1 26 ? -6.43 29.516 9.43 1 94.62 26 GLN B CA 1
ATOM 1870 C C . GLN B 1 26 ? -5.094 29.719 8.727 1 94.62 26 GLN B C 1
ATOM 1872 O O . GLN B 1 26 ? -4.5 30.797 8.812 1 94.62 26 GLN B O 1
ATOM 1877 N N . ILE B 1 27 ? -4.641 28.719 8.102 1 95.19 27 ILE B N 1
ATOM 1878 C CA . ILE B 1 27 ? -3.473 28.812 7.234 1 95.19 27 ILE B CA 1
ATOM 1879 C C . ILE B 1 27 ? -3.887 29.391 5.883 1 95.19 27 ILE B C 1
ATOM 1881 O O . ILE B 1 27 ? -4.887 28.969 5.301 1 95.19 27 ILE B O 1
ATOM 1885 N N . ASN B 1 28 ? -3.166 30.328 5.434 1 91.69 28 ASN B N 1
ATOM 1886 C CA . ASN B 1 28 ? -3.574 31 4.203 1 91.69 28 ASN B CA 1
ATOM 1887 C C . ASN B 1 28 ? -3.512 30.047 3.004 1 91.69 28 ASN B C 1
ATOM 1889 O O . ASN B 1 28 ? -2.768 29.078 3.02 1 91.69 28 ASN B O 1
ATOM 1893 N N . SER B 1 29 ? -4.184 30.453 1.957 1 86.69 29 SER B N 1
ATOM 1894 C CA . SER B 1 29 ? -4.406 29.578 0.813 1 86.69 29 SER B CA 1
ATOM 1895 C C . SER B 1 29 ? -3.109 29.312 0.053 1 86.69 29 SER B C 1
ATOM 1897 O O . SER B 1 29 ? -2.9 28.219 -0.474 1 86.69 29 SER B O 1
ATOM 1899 N N . THR B 1 30 ? -2.268 30.328 -0.012 1 85.94 30 THR B N 1
ATOM 1900 C CA . THR B 1 30 ? -1.002 30.156 -0.717 1 85.94 30 THR B CA 1
ATOM 1901 C C . THR B 1 30 ? -0.124 29.125 -0.022 1 85.94 30 THR B C 1
ATOM 1903 O O . THR B 1 30 ? 0.444 28.25 -0.676 1 85.94 30 THR B O 1
ATOM 1906 N N . MET B 1 31 ? -0.069 29.234 1.242 1 91.25 31 MET B N 1
ATOM 1907 C CA . MET B 1 31 ? 0.718 28.281 2.027 1 91.25 31 MET B CA 1
ATOM 1908 C C . MET B 1 31 ? 0.122 26.891 1.948 1 91.25 31 MET B C 1
ATOM 1910 O O . MET B 1 31 ? 0.852 25.906 1.802 1 91.25 31 MET B O 1
ATOM 1914 N N . GLN B 1 32 ? -1.187 26.766 1.989 1 89.81 32 GLN B N 1
ATOM 1915 C CA . GLN B 1 32 ? -1.853 25.469 1.846 1 89.81 32 GLN B CA 1
ATOM 1916 C C . GLN B 1 32 ? -1.488 24.812 0.52 1 89.81 32 GLN B C 1
ATOM 1918 O O . GLN B 1 32 ? -1.163 23.609 0.483 1 89.81 32 GLN B O 1
ATOM 1923 N N . ARG B 1 33 ? -1.545 25.594 -0.476 1 84.19 33 ARG B N 1
ATOM 1924 C CA . ARG B 1 33 ? -1.214 25.078 -1.805 1 84.19 33 ARG B CA 1
ATOM 1925 C C . ARG B 1 33 ? 0.226 24.578 -1.857 1 84.19 33 ARG B C 1
ATOM 1927 O O . ARG B 1 33 ? 0.493 23.5 -2.371 1 84.19 33 ARG B O 1
ATOM 1934 N N . MET B 1 34 ? 1.126 25.375 -1.316 1 86.94 34 MET B N 1
ATOM 1935 C CA . MET B 1 34 ? 2.535 24.984 -1.343 1 86.94 34 MET B CA 1
ATOM 1936 C C . MET B 1 34 ? 2.766 23.703 -0.564 1 86.94 34 MET B C 1
ATOM 1938 O O . MET B 1 34 ? 3.527 22.828 -0.999 1 86.94 34 MET B O 1
ATOM 1942 N N . ILE B 1 35 ? 2.096 23.562 0.526 1 90 35 ILE B N 1
ATOM 1943 C CA . ILE B 1 35 ? 2.207 22.359 1.358 1 90 35 ILE B CA 1
ATOM 1944 C C . ILE B 1 35 ? 1.711 21.141 0.583 1 90 35 ILE B C 1
ATOM 1946 O O . ILE B 1 35 ? 2.289 20.062 0.684 1 90 35 ILE B O 1
ATOM 1950 N N . ARG B 1 36 ? 0.758 21.297 -0.248 1 83.88 36 ARG B N 1
ATOM 1951 C CA . ARG B 1 36 ? 0.17 20.203 -1.007 1 83.88 36 ARG B CA 1
ATOM 1952 C C . ARG B 1 36 ? 1.026 19.859 -2.221 1 83.88 36 ARG B C 1
ATOM 1954 O O . ARG B 1 36 ? 0.977 18.734 -2.721 1 83.88 36 ARG B O 1
ATOM 1961 N N . GLU B 1 37 ? 1.774 20.781 -2.629 1 81.81 37 GLU B N 1
ATOM 1962 C CA . GLU B 1 37 ? 2.443 20.609 -3.914 1 81.81 37 GLU B CA 1
ATOM 1963 C C . GLU B 1 37 ? 3.91 20.219 -3.725 1 81.81 37 GLU B C 1
ATOM 1965 O O . GLU B 1 37 ? 4.562 19.766 -4.664 1 81.81 37 GLU B O 1
ATOM 1970 N N . VAL B 1 38 ? 4.371 20.531 -2.572 1 85.88 38 VAL B N 1
ATOM 1971 C CA . VAL B 1 38 ? 5.766 20.219 -2.281 1 85.88 38 VAL B CA 1
ATOM 1972 C C . VAL B 1 38 ? 5.836 19.172 -1.173 1 85.88 38 VAL B C 1
ATOM 1974 O O . VAL B 1 38 ? 5.602 19.469 -0.002 1 85.88 38 VAL B O 1
ATOM 1977 N N . PRO B 1 39 ? 6.184 17.969 -1.5 1 87.25 39 PRO B N 1
ATOM 1978 C CA . PRO B 1 39 ? 6.129 16.875 -0.529 1 87.25 39 PRO B CA 1
ATOM 1979 C C . PRO B 1 39 ? 7 17.125 0.699 1 87.25 39 PRO B C 1
ATOM 1981 O O . PRO B 1 39 ? 6.621 16.766 1.815 1 87.25 39 PRO B O 1
ATOM 1984 N N . GLU B 1 40 ? 8.141 17.812 0.513 1 89.62 40 GLU B N 1
ATOM 1985 C CA . GLU B 1 40 ? 9.109 18 1.594 1 89.62 40 GLU B CA 1
ATOM 1986 C C . GLU B 1 40 ? 8.719 19.156 2.492 1 89.62 40 GLU B C 1
ATOM 1988 O O . GLU B 1 40 ? 9.273 19.328 3.584 1 89.62 40 GLU B O 1
ATOM 1993 N N . LEU B 1 41 ? 7.852 19.922 2.025 1 92.12 41 LEU B N 1
ATOM 1994 C CA . LEU B 1 41 ? 7.477 21.109 2.787 1 92.12 41 LEU B CA 1
ATOM 1995 C C . LEU B 1 41 ? 6.457 20.75 3.865 1 92.12 41 LEU B C 1
ATOM 1997 O O . LEU B 1 41 ? 5.387 20.219 3.564 1 92.12 41 LEU B O 1
ATOM 2001 N N . ALA B 1 42 ? 6.75 20.969 5.109 1 94.62 42 ALA B N 1
ATOM 2002 C CA . ALA B 1 42 ? 5.883 20.844 6.277 1 94.62 42 ALA B CA 1
ATOM 2003 C C . ALA B 1 42 ? 5.199 19.469 6.305 1 94.62 42 ALA B C 1
ATOM 2005 O O . ALA B 1 42 ? 3.969 19.391 6.328 1 94.62 42 ALA B O 1
ATOM 2006 N N . PRO B 1 43 ? 5.98 18.438 6.355 1 93.88 43 PRO B N 1
ATOM 2007 C CA . PRO B 1 43 ? 5.367 17.109 6.406 1 93.88 43 PRO B CA 1
ATOM 2008 C C . PRO B 1 43 ? 4.383 16.969 7.566 1 93.88 43 PRO B C 1
ATOM 2010 O O . PRO B 1 43 ? 3.447 16.172 7.484 1 93.88 43 PRO B O 1
ATOM 2013 N N . GLU B 1 44 ? 4.527 17.766 8.617 1 94.25 44 GLU B N 1
ATOM 2014 C CA . GLU B 1 44 ? 3.654 17.703 9.781 1 94.25 44 GLU B CA 1
ATOM 2015 C C . GLU B 1 44 ? 2.207 18 9.406 1 94.25 44 GLU B C 1
ATOM 2017 O O . GLU B 1 44 ? 1.277 17.578 10.094 1 94.25 44 GLU B O 1
ATOM 2022 N N . ALA B 1 45 ? 2.061 18.688 8.289 1 94.56 45 ALA B N 1
ATOM 2023 C CA . ALA B 1 45 ? 0.72 19.047 7.828 1 94.56 45 ALA B CA 1
ATOM 2024 C C . ALA B 1 45 ? -0.086 17.797 7.477 1 94.56 45 ALA B C 1
ATOM 2026 O O . ALA B 1 45 ? -1.318 17.812 7.535 1 94.56 45 ALA B O 1
ATOM 2027 N N . GLY B 1 46 ? 0.579 16.734 7.113 1 94.44 46 GLY B N 1
ATOM 2028 C CA . GLY B 1 46 ? -0.096 15.5 6.746 1 94.44 46 GLY B CA 1
ATOM 2029 C C . GLY B 1 46 ? 0.049 14.406 7.789 1 94.44 46 GLY B C 1
ATOM 2030 O O . GLY B 1 46 ? -0.445 13.297 7.602 1 94.44 46 GLY B O 1
ATOM 2031 N N . THR B 1 47 ? 0.705 14.75 8.992 1 96.31 47 THR B N 1
ATOM 2032 C CA . THR B 1 47 ? 1.054 13.641 9.875 1 96.31 47 THR B CA 1
ATOM 2033 C C . THR B 1 47 ? 0.667 13.953 11.32 1 96.31 47 THR B C 1
ATOM 2035 O O . THR B 1 47 ? 0.771 13.094 12.195 1 96.31 47 THR B O 1
ATOM 2038 N N . THR B 1 48 ? 0.195 15.133 11.578 1 95.44 48 THR B N 1
ATOM 2039 C CA . THR B 1 48 ? 0.033 15.57 12.961 1 95.44 48 THR B CA 1
ATOM 2040 C C . THR B 1 48 ? -1.403 15.359 13.43 1 95.44 48 THR B C 1
ATOM 2042 O O . THR B 1 48 ? -1.635 14.922 14.555 1 95.44 48 THR B O 1
ATOM 2045 N N . SER B 1 49 ? -2.336 15.781 12.633 1 95.25 49 SER B N 1
ATOM 2046 C CA . SER B 1 49 ? -3.725 15.625 13.047 1 95.25 49 SER B CA 1
ATOM 2047 C C . SER B 1 49 ? -4.664 15.625 11.844 1 95.25 49 SER B C 1
ATOM 2049 O O . SER B 1 49 ? -4.34 16.188 10.797 1 95.25 49 SER B O 1
ATOM 2051 N N . ARG B 1 50 ? -5.816 14.969 12.086 1 93.25 50 ARG B N 1
ATOM 2052 C CA . ARG B 1 50 ? -6.852 14.914 11.062 1 93.25 50 ARG B CA 1
ATOM 2053 C C . ARG B 1 50 ? -7.324 16.312 10.688 1 93.25 50 ARG B C 1
ATOM 2055 O O . ARG B 1 50 ? -7.438 16.641 9.508 1 93.25 50 ARG B O 1
ATOM 2062 N N . SER B 1 51 ? -7.527 17.172 11.703 1 92.75 51 SER B N 1
ATOM 2063 C CA . SER B 1 51 ? -8.062 18.5 11.469 1 92.75 51 SER B CA 1
ATOM 2064 C C . SER B 1 51 ? -7.102 19.344 10.641 1 92.75 51 SER B C 1
ATOM 2066 O O . SER B 1 51 ? -7.523 20.062 9.727 1 92.75 51 SER B O 1
ATOM 2068 N N . LEU B 1 52 ? -5.855 19.266 10.953 1 95.19 52 LEU B N 1
ATOM 2069 C CA . LEU B 1 52 ? -4.855 20.016 10.195 1 95.19 52 LEU B CA 1
ATOM 2070 C C . LEU B 1 52 ? -4.801 19.531 8.75 1 95.19 52 LEU B C 1
ATOM 2072 O O . LEU B 1 52 ? -4.82 20.328 7.82 1 95.19 52 LEU B O 1
ATOM 2076 N N . SER B 1 53 ? -4.719 18.219 8.547 1 93.19 53 SER B N 1
ATOM 2077 C CA . SER B 1 53 ? -4.656 17.656 7.207 1 93.19 53 SER B CA 1
ATOM 2078 C C . SER B 1 53 ? -5.887 18.016 6.387 1 93.19 53 SER B C 1
ATOM 2080 O O . SER B 1 53 ? -5.777 18.328 5.195 1 93.19 53 SER B O 1
ATOM 2082 N N . GLN B 1 54 ? -7.016 17.984 7 1 88.88 54 GLN B N 1
ATOM 2083 C CA . GLN B 1 54 ? -8.25 18.391 6.344 1 88.88 54 GLN B CA 1
ATOM 2084 C C . GLN B 1 54 ? -8.18 19.859 5.91 1 88.88 54 GLN B C 1
ATOM 2086 O O . GLN B 1 54 ? -8.594 20.203 4.801 1 88.88 54 GLN B O 1
ATOM 2091 N N . HIS B 1 55 ? -7.715 20.609 6.797 1 90.38 55 HIS B N 1
ATOM 2092 C CA . HIS B 1 55 ? -7.582 22.031 6.523 1 90.38 55 HIS B CA 1
ATOM 2093 C C . HIS B 1 55 ? -6.676 22.281 5.324 1 90.38 55 HIS B C 1
ATOM 2095 O O . HIS B 1 55 ? -6.949 23.156 4.508 1 90.38 55 HIS B O 1
ATOM 2101 N N . ILE B 1 56 ? -5.621 21.516 5.246 1 90.19 56 ILE B N 1
ATOM 2102 C CA . ILE B 1 56 ? -4.668 21.641 4.152 1 90.19 56 ILE B CA 1
ATOM 2103 C C . ILE B 1 56 ? -5.32 21.203 2.842 1 90.19 56 ILE B C 1
ATOM 2105 O O . ILE B 1 56 ? -5.055 21.781 1.786 1 90.19 56 ILE B O 1
ATOM 2109 N N . LEU B 1 57 ? -6.199 20.188 2.867 1 82.94 57 LEU B N 1
ATOM 2110 C CA . LEU B 1 57 ? -6.781 19.609 1.662 1 82.94 57 LEU B CA 1
ATOM 2111 C C . LEU B 1 57 ? -8.023 20.375 1.235 1 82.94 57 LEU B C 1
ATOM 2113 O O . LEU B 1 57 ? -8.562 20.141 0.151 1 82.94 57 LEU B O 1
ATOM 2117 N N . GLU B 1 58 ? -8.695 20.984 2.143 1 67.44 58 GLU B N 1
ATOM 2118 C CA . GLU B 1 58 ? -9.961 21.656 1.879 1 67.44 58 GLU B CA 1
ATOM 2119 C C . GLU B 1 58 ? -10 22.203 0.458 1 67.44 58 GLU B C 1
ATOM 2121 O O . GLU B 1 58 ? -11.039 22.141 -0.208 1 67.44 58 GLU B O 1
ATOM 2126 N N . ARG B 1 59 ? -8.922 22.844 -0.085 1 50.22 59 ARG B N 1
ATOM 2127 C CA . ARG B 1 59 ? -9.008 23.453 -1.409 1 50.22 59 ARG B CA 1
ATOM 2128 C C . ARG B 1 59 ? -8.375 22.562 -2.465 1 50.22 59 ARG B C 1
ATOM 2130 O O . ARG B 1 59 ? -8.039 23.016 -3.559 1 50.22 59 ARG B O 1
ATOM 2137 N N . TYR B 1 60 ? -7.973 21.5 -2.094 1 48.59 60 TYR B N 1
ATOM 2138 C CA . TYR B 1 60 ? -7.148 20.578 -2.875 1 48.59 60 TYR B CA 1
ATOM 2139 C C . TYR B 1 60 ? -7.766 20.328 -4.246 1 48.59 60 TYR B C 1
ATOM 2141 O O . TYR B 1 60 ? -7.047 20.188 -5.238 1 48.59 60 TYR B O 1
ATOM 2149 N N . TRP B 1 61 ? -9.062 19.859 -4.336 1 44.09 61 TRP B N 1
ATOM 2150 C CA . TRP B 1 61 ? -9.656 19.016 -5.375 1 44.09 61 TRP B CA 1
ATOM 2151 C C . TRP B 1 61 ? -9.703 19.766 -6.707 1 44.09 61 TRP B C 1
ATOM 2153 O O . TRP B 1 61 ? -10.367 19.312 -7.648 1 44.09 61 TRP B O 1
ATOM 2163 N N . THR B 1 62 ? -9.297 20.891 -6.758 1 37.5 62 THR B N 1
ATOM 2164 C CA . THR B 1 62 ? -9.625 21.422 -8.078 1 37.5 62 THR B CA 1
ATOM 2165 C C . THR B 1 62 ? -9.086 20.5 -9.172 1 37.5 62 THR B C 1
ATOM 2167 O O . THR B 1 62 ? -9.812 20.141 -10.102 1 37.5 62 THR B O 1
ATOM 2170 N N . LYS B 1 63 ? -7.746 20.641 -9.523 1 35.59 63 LYS B N 1
ATOM 2171 C CA . LYS B 1 63 ? -7.242 20.422 -10.883 1 35.59 63 LYS B CA 1
ATOM 2172 C C . LYS B 1 63 ? -7.152 18.922 -11.195 1 35.59 63 LYS B C 1
ATOM 2174 O O . LYS B 1 63 ? -6.691 18.547 -12.273 1 35.59 63 LYS B O 1
ATOM 2179 N N . ARG B 1 64 ? -6.84 18.078 -10.352 1 33.84 64 ARG B N 1
ATOM 2180 C CA . ARG B 1 64 ? -6.477 16.812 -10.984 1 33.84 64 ARG B CA 1
ATOM 2181 C C . ARG B 1 64 ? -7.645 16.25 -11.789 1 33.84 64 ARG B C 1
ATOM 2183 O O . ARG B 1 64 ? -8.734 16.062 -11.25 1 33.84 64 ARG B O 1
ATOM 2190 N N . ASP B 1 65 ? -7.641 16.484 -12.977 1 33.88 65 ASP B N 1
ATOM 2191 C CA . ASP B 1 65 ? -8.5 16.078 -14.086 1 33.88 65 ASP B CA 1
ATOM 2192 C C . ASP B 1 65 ? -9.016 14.656 -13.891 1 33.88 65 ASP B C 1
ATOM 2194 O O . ASP B 1 65 ? -8.227 13.711 -13.828 1 33.88 65 ASP B O 1
ATOM 2198 N N . PHE B 1 66 ? -10.039 14.461 -13.109 1 35.44 66 PHE B N 1
ATOM 2199 C CA . PHE B 1 66 ? -10.789 13.211 -13.047 1 35.44 66 PHE B CA 1
ATOM 2200 C C . PHE B 1 66 ? -10.844 12.547 -14.414 1 35.44 66 PHE B C 1
ATOM 2202 O O . PHE B 1 66 ? -11.492 13.055 -15.336 1 35.44 66 PHE B O 1
ATOM 2209 N N . ALA B 1 67 ? -9.984 12.008 -14.953 1 32.22 67 ALA B N 1
ATOM 2210 C CA . ALA B 1 67 ? -10.102 11.18 -16.141 1 32.22 67 ALA B CA 1
ATOM 2211 C C . ALA B 1 67 ? -11.344 10.297 -16.078 1 32.22 67 ALA B C 1
ATOM 2213 O O . ALA B 1 67 ? -11.812 9.953 -14.992 1 32.22 67 ALA B O 1
ATOM 2214 N N . LYS B 1 68 ? -12.109 10.172 -17.109 1 33.09 68 LYS B N 1
ATOM 2215 C CA . LYS B 1 68 ? -13.281 9.359 -17.422 1 33.09 68 LYS B CA 1
ATOM 2216 C C . LYS B 1 68 ? -13.195 7.992 -16.75 1 33.09 68 LYS B C 1
ATOM 2218 O O . LYS B 1 68 ? -12.297 7.203 -17.047 1 33.09 68 LYS B O 1
ATOM 2223 N N . VAL B 1 69 ? -13.367 7.836 -15.516 1 34.19 69 VAL B N 1
ATOM 2224 C CA . VAL B 1 69 ? -13.5 6.465 -15.047 1 34.19 69 VAL B CA 1
ATOM 2225 C C . VAL B 1 69 ? -14.703 5.805 -15.703 1 34.19 69 VAL B C 1
ATOM 2227 O O . VAL B 1 69 ? -15.836 6.254 -15.523 1 34.19 69 VAL B O 1
ATOM 2230 N N . ASP B 1 70 ? -14.648 5.352 -16.766 1 31.5 70 ASP B N 1
ATOM 2231 C CA . ASP B 1 70 ? -15.695 4.645 -17.5 1 31.5 70 ASP B CA 1
ATOM 2232 C C . ASP B 1 70 ? -16.375 3.609 -16.609 1 31.5 70 ASP B C 1
ATOM 2234 O O . ASP B 1 70 ? -17.266 2.881 -17.062 1 31.5 70 ASP B O 1
ATOM 2238 N N . GLY B 1 71 ? -15.766 2.912 -15.602 1 34.72 71 GLY B N 1
ATOM 2239 C CA . GLY B 1 71 ? -16.516 1.735 -15.188 1 34.72 71 GLY B CA 1
ATOM 2240 C C . GLY B 1 71 ? -17.734 2.066 -14.344 1 34.72 71 GLY B C 1
ATOM 2241 O O . GLY B 1 71 ? -17.891 3.205 -13.906 1 34.72 71 GLY B O 1
ATOM 2242 N N . PRO B 1 72 ? -18.734 1.177 -14.445 1 32.44 72 PRO B N 1
ATOM 2243 C CA . PRO B 1 72 ? -19.984 1.364 -13.68 1 32.44 72 PRO B CA 1
ATOM 2244 C C . PRO B 1 72 ? -19.719 1.674 -12.211 1 32.44 72 PRO B C 1
ATOM 2246 O O . PRO B 1 72 ? -20.656 2.01 -11.477 1 32.44 72 PRO B O 1
ATOM 2249 N N . PHE B 1 73 ? -18.75 1.048 -11.711 1 31.58 73 PHE B N 1
ATOM 2250 C CA . PHE B 1 73 ? -18.516 1.212 -10.281 1 31.58 73 PHE B CA 1
ATOM 2251 C C . PHE B 1 73 ? -17.938 2.586 -9.977 1 31.58 73 PHE B C 1
ATOM 2253 O O . PHE B 1 73 ? -16.938 2.994 -10.594 1 31.58 73 PHE B O 1
ATOM 2260 N N . GLN B 1 74 ? -18.797 3.477 -9.734 1 33.56 74 GLN B N 1
ATOM 2261 C CA . GLN B 1 74 ? -18.344 4.715 -9.117 1 33.56 74 GLN B CA 1
ATOM 2262 C C . GLN B 1 74 ? -17.406 4.434 -7.938 1 33.56 74 GLN B C 1
ATOM 2264 O O . GLN B 1 74 ? -17.828 3.814 -6.953 1 33.56 74 GLN B O 1
ATOM 2269 N N . ILE B 1 75 ? -16.375 3.871 -8.195 1 33.47 75 ILE B N 1
ATOM 2270 C CA . ILE B 1 75 ? -15.508 3.906 -7.023 1 33.47 75 ILE B CA 1
ATOM 2271 C C . ILE B 1 75 ? -15.672 5.238 -6.293 1 33.47 75 ILE B C 1
ATOM 2273 O O . ILE B 1 75 ? -15.43 6.301 -6.871 1 33.47 75 ILE B O 1
ATOM 2277 N N . GLU B 1 76 ? -16.672 5.391 -5.477 1 35.06 76 GLU B N 1
ATOM 2278 C CA . GLU B 1 76 ? -16.859 6.574 -4.645 1 35.06 76 GLU B CA 1
ATOM 2279 C C . GLU B 1 76 ? -15.531 7.215 -4.273 1 35.06 76 GLU B C 1
ATOM 2281 O O . GLU B 1 76 ? -15.469 8.422 -4.02 1 35.06 76 GLU B O 1
ATOM 2286 N N . GLY B 1 77 ? -14.695 6.434 -3.748 1 31.34 77 GLY B N 1
ATOM 2287 C CA . GLY B 1 77 ? -13.555 7.133 -3.18 1 31.34 77 GLY B CA 1
ATOM 2288 C C . GLY B 1 77 ? -12.766 7.926 -4.207 1 31.34 77 GLY B C 1
ATOM 2289 O O . GLY B 1 77 ? -11.672 8.406 -3.922 1 31.34 77 GLY B O 1
ATOM 2290 N N . VAL B 1 78 ? -12.617 7.355 -5.348 1 31.56 78 VAL B N 1
ATOM 2291 C CA . VAL B 1 78 ? -11.93 8.148 -6.359 1 31.56 78 VAL B CA 1
ATOM 2292 C C . VAL B 1 78 ? -12.695 9.445 -6.617 1 31.56 78 VAL B C 1
ATOM 2294 O O . VAL B 1 78 ? -13.898 9.516 -6.359 1 31.56 78 VAL B O 1
ATOM 2297 N N . GLY B 1 79 ? -11.922 10.555 -6.914 1 30.62 79 GLY B N 1
ATOM 2298 C CA . GLY B 1 79 ? -12.586 11.75 -7.395 1 30.62 79 GLY B CA 1
ATOM 2299 C C . GLY B 1 79 ? -13.742 11.453 -8.336 1 30.62 79 GLY B C 1
ATOM 2300 O O . GLY B 1 79 ? -13.719 10.461 -9.062 1 30.62 79 GLY B O 1
ATOM 2301 N N . TYR B 1 80 ? -14.945 11.789 -8.078 1 30 80 TYR B N 1
ATOM 2302 C CA . TYR B 1 80 ? -16.172 11.906 -8.852 1 30 80 TYR B CA 1
ATOM 2303 C C . TYR B 1 80 ? -15.875 12.164 -10.32 1 30 80 TYR B C 1
ATOM 2305 O O . TYR B 1 80 ? -14.852 12.773 -10.656 1 30 80 TYR B O 1
ATOM 2313 N N . SER B 1 81 ? -16.281 11.305 -11.273 1 30.23 81 SER B N 1
ATOM 2314 C CA . SER B 1 81 ? -16.438 11.602 -12.695 1 30.23 81 SER B CA 1
ATOM 2315 C C . SER B 1 81 ? -16.641 13.094 -12.922 1 30.23 81 SER B C 1
ATOM 2317 O O . SER B 1 81 ? -17.188 13.797 -12.062 1 30.23 81 SER B O 1
ATOM 2319 N N . LYS B 1 82 ? -15.953 13.656 -13.969 1 30.72 82 LYS B N 1
ATOM 2320 C CA . LYS B 1 82 ? -16.219 14.992 -14.477 1 30.72 82 LYS B CA 1
ATOM 2321 C C . LYS B 1 82 ? -17.719 15.305 -14.438 1 30.72 82 LYS B C 1
ATOM 2323 O O . LYS B 1 82 ? -18.109 16.453 -14.289 1 30.72 82 LYS B O 1
ATOM 2328 N N . ASN B 1 83 ? -18.406 14.328 -15.133 1 30.02 83 ASN B N 1
ATOM 2329 C CA . ASN B 1 83 ? -19.719 14.867 -15.508 1 30.02 83 ASN B CA 1
ATOM 2330 C C . ASN B 1 83 ? -20.516 15.297 -14.281 1 30.02 83 ASN B C 1
ATOM 2332 O O . ASN B 1 83 ? -21.703 14.977 -14.164 1 30.02 83 ASN B O 1
ATOM 2336 N N . TYR B 1 84 ? -19.891 15.156 -13.258 1 30.73 84 TYR B N 1
ATOM 2337 C CA . TYR B 1 84 ? -20.875 15.82 -12.422 1 30.73 84 TYR B CA 1
ATOM 2338 C C . TYR B 1 84 ? -21 17.297 -12.789 1 30.73 84 TYR B C 1
ATOM 2340 O O . TYR B 1 84 ? -20.141 18.109 -12.453 1 30.73 84 TYR B O 1
ATOM 2348 N N . LYS B 1 85 ? -21.047 17.531 -14.047 1 31.8 85 LYS B N 1
ATOM 2349 C CA . LYS B 1 85 ? -21.547 18.891 -14.289 1 31.8 85 LYS B CA 1
ATOM 2350 C C . LYS B 1 85 ? -22.156 19.484 -13.031 1 31.8 85 LYS B C 1
ATOM 2352 O O . LYS B 1 85 ? -22.328 20.703 -12.938 1 31.8 85 LYS B O 1
ATOM 2357 N N . GLY B 1 86 ? -23.172 18.781 -12.672 1 32.03 86 GLY B N 1
ATOM 2358 C CA . GLY B 1 86 ? -23.906 19.438 -11.594 1 32.03 86 GLY B CA 1
ATOM 2359 C C . GLY B 1 86 ? -23.062 19.625 -10.352 1 32.03 86 GLY B C 1
ATOM 2360 O O . GLY B 1 86 ? -22.188 18.812 -10.047 1 32.03 86 GLY B O 1
ATOM 2361 N N . ARG B 1 87 ? -22.469 20.781 -10.188 1 31.95 87 ARG B N 1
ATOM 2362 C CA . ARG B 1 87 ? -22.141 21.219 -8.828 1 31.95 87 ARG B CA 1
ATOM 2363 C C . ARG B 1 87 ? -22.672 20.219 -7.797 1 31.95 87 ARG B C 1
ATOM 2365 O O . ARG B 1 87 ? -23.875 19.938 -7.75 1 31.95 87 ARG B O 1
ATOM 2372 N N . VAL B 1 88 ? -22.141 19.062 -7.609 1 33.03 88 VAL B N 1
ATOM 2373 C CA . VAL B 1 88 ? -22.75 18.75 -6.32 1 33.03 88 VAL B CA 1
ATOM 2374 C C . VAL B 1 88 ? -23.047 20.047 -5.562 1 33.03 88 VAL B C 1
ATOM 2376 O O . VAL B 1 88 ? -22.172 20.875 -5.379 1 33.03 88 VAL B O 1
ATOM 2379 N N . LYS B 1 89 ? -24.016 20.688 -5.895 1 34.28 89 LYS B N 1
ATOM 2380 C CA . LYS B 1 89 ? -24.406 21.688 -4.898 1 34.28 89 LYS B CA 1
ATOM 2381 C C . LYS B 1 89 ? -23.719 21.406 -3.557 1 34.28 89 LYS B C 1
ATOM 2383 O O . LYS B 1 89 ? -23.656 20.266 -3.115 1 34.28 89 LYS B O 1
ATOM 2388 N N . THR B 1 90 ? -22.438 22.078 -3.24 1 36.06 90 THR B N 1
ATOM 2389 C CA . THR B 1 90 ? -22.031 22.266 -1.852 1 36.06 90 THR B CA 1
ATOM 2390 C C . THR B 1 90 ? -23.156 21.875 -0.901 1 36.06 90 THR B C 1
ATOM 2392 O O . THR B 1 90 ? -23.219 22.344 0.234 1 36.06 90 THR B O 1
ATOM 2395 N N . GLY B 1 91 ? -24.234 21.406 -1.46 1 37.81 91 GLY B N 1
ATOM 2396 C CA . GLY B 1 91 ? -25 21.094 -0.263 1 37.81 91 GLY B CA 1
ATOM 2397 C C . GLY B 1 91 ? -24.219 20.25 0.73 1 37.81 91 GLY B C 1
ATOM 2398 O O . GLY B 1 91 ? -23.016 20.031 0.566 1 37.81 91 GLY B O 1
ATOM 2399 N N . ASP B 1 92 ? -24.828 19.422 1.639 1 44.5 92 ASP B N 1
ATOM 2400 C CA . ASP B 1 92 ? -24.359 18.688 2.809 1 44.5 92 ASP B CA 1
ATOM 2401 C C . ASP B 1 92 ? -23.469 17.516 2.4 1 44.5 92 ASP B C 1
ATOM 2403 O O . ASP B 1 92 ? -23.922 16.594 1.717 1 44.5 92 ASP B O 1
ATOM 2407 N N . SER B 1 93 ? -22.188 17.797 1.86 1 49.53 93 SER B N 1
ATOM 2408 C CA . SER B 1 93 ? -21.297 16.656 1.729 1 49.53 93 SER B CA 1
ATOM 2409 C C . SER B 1 93 ? -21.766 15.492 2.605 1 49.53 93 SER B C 1
ATOM 2411 O O . SER B 1 93 ? -22.234 15.703 3.725 1 49.53 93 SER B O 1
ATOM 2413 N N . GLU B 1 94 ? -21.969 14.43 1.911 1 57.91 94 GLU B N 1
ATOM 2414 C CA . GLU B 1 94 ? -22.25 13.258 2.736 1 57.91 94 GLU B CA 1
ATOM 2415 C C . GLU B 1 94 ? -21.203 13.078 3.828 1 57.91 94 GLU B C 1
ATOM 2417 O O . GLU B 1 94 ? -20.062 13.508 3.668 1 57.91 94 GLU B O 1
ATOM 2422 N N . GLU B 1 95 ? -21.562 12.734 4.855 1 67.5 95 GLU B N 1
ATOM 2423 C CA . GLU B 1 95 ? -20.672 12.508 5.992 1 67.5 95 GLU B CA 1
ATOM 2424 C C . GLU B 1 95 ? -19.5 11.617 5.602 1 67.5 95 GLU B C 1
ATOM 2426 O O . GLU B 1 95 ? -19.672 10.602 4.938 1 67.5 95 GLU B O 1
ATOM 2431 N N . GLY B 1 96 ? -18.312 12.188 5.68 1 71.31 96 GLY B N 1
ATOM 2432 C CA . GLY B 1 96 ? -17.109 11.398 5.434 1 71.31 96 GLY B CA 1
ATOM 2433 C C . GLY B 1 96 ? -16.531 11.617 4.051 1 71.31 96 GLY B C 1
ATOM 2434 O O . GLY B 1 96 ? -15.562 10.945 3.664 1 71.31 96 GLY B O 1
ATOM 2435 N N . HIS B 1 97 ? -17.156 12.547 3.283 1 71.5 97 HIS B N 1
ATOM 2436 C CA . HIS B 1 97 ? -16.656 12.828 1.945 1 71.5 97 HIS B CA 1
ATOM 2437 C C . HIS B 1 97 ? -16.312 14.312 1.786 1 71.5 97 HIS B C 1
ATOM 2439 O O . HIS B 1 97 ? -16.953 15.172 2.389 1 71.5 97 HIS B O 1
ATOM 2445 N N . ILE B 1 98 ? -15.258 14.5 1.027 1 68.25 98 ILE B N 1
ATOM 2446 C CA . ILE B 1 98 ? -14.891 15.883 0.727 1 68.25 98 ILE B CA 1
ATOM 2447 C C . ILE B 1 98 ? -15.672 16.375 -0.496 1 68.25 98 ILE B C 1
ATOM 2449 O O . ILE B 1 98 ? -16.359 15.586 -1.153 1 68.25 98 ILE B O 1
ATOM 2453 N N . ASP B 1 99 ? -15.641 17.531 -0.807 1 61.72 99 ASP B N 1
ATOM 2454 C CA . ASP B 1 99 ? -16.516 18.203 -1.774 1 61.72 99 ASP B CA 1
ATOM 2455 C C . ASP B 1 99 ? -16.391 17.562 -3.154 1 61.72 99 ASP B C 1
ATOM 2457 O O . ASP B 1 99 ? -17.359 17.531 -3.922 1 61.72 99 ASP B O 1
ATOM 2461 N N . CYS B 1 100 ? -15.266 17 -3.428 1 59.97 100 CYS B N 1
ATOM 2462 C CA . CYS B 1 100 ? -15.031 16.422 -4.742 1 59.97 100 CYS B CA 1
ATOM 2463 C C . CYS B 1 100 ? -15.609 15.016 -4.824 1 59.97 100 CYS B C 1
ATOM 2465 O O . CYS B 1 100 ? -15.594 14.391 -5.887 1 59.97 100 CYS B O 1
ATOM 2467 N N . GLY B 1 101 ? -16.156 14.555 -3.639 1 62.75 101 GLY B N 1
ATOM 2468 C CA . GLY B 1 101 ? -16.75 13.227 -3.631 1 62.75 101 GLY B CA 1
ATOM 2469 C C . GLY B 1 101 ? -15.805 12.148 -3.129 1 62.75 101 GLY B C 1
ATOM 2470 O O . GLY B 1 101 ? -16.219 11.008 -2.906 1 62.75 101 GLY B O 1
ATOM 2471 N N . CYS B 1 102 ? -14.586 12.531 -2.912 1 65.94 102 CYS B N 1
ATOM 2472 C CA . CYS B 1 102 ? -13.633 11.547 -2.406 1 65.94 102 CYS B CA 1
ATOM 2473 C C . CYS B 1 102 ? -13.875 11.266 -0.928 1 65.94 102 CYS B C 1
ATOM 2475 O O . CYS B 1 102 ? -14.289 12.156 -0.182 1 65.94 102 CYS B O 1
ATOM 2477 N N . SER B 1 103 ? -13.734 9.984 -0.701 1 76 103 SER B N 1
ATOM 2478 C CA . SER B 1 103 ? -13.68 9.68 0.726 1 76 103 SER B CA 1
ATOM 2479 C C . SER B 1 103 ? -12.633 10.531 1.433 1 76 103 SER B C 1
ATOM 2481 O O . SER B 1 103 ? -11.492 10.641 0.966 1 76 103 SER B O 1
ATOM 2483 N N . GLU B 1 104 ? -13.023 11.148 2.455 1 81.94 104 GLU B N 1
ATOM 2484 C CA . GLU B 1 104 ? -12.117 11.984 3.23 1 81.94 104 GLU B CA 1
ATOM 2485 C C . GLU B 1 104 ? -10.906 11.188 3.709 1 81.94 104 GLU B C 1
ATOM 2487 O O . GLU B 1 104 ? -9.766 11.633 3.578 1 81.94 104 GLU B O 1
ATOM 2492 N N . ASP B 1 105 ? -11.172 10.023 4.184 1 87.06 105 ASP B N 1
ATOM 2493 C CA . ASP B 1 105 ? -10.094 9.195 4.715 1 87.06 105 ASP B CA 1
ATOM 2494 C C . ASP B 1 105 ? -9.078 8.844 3.623 1 87.06 105 ASP B C 1
ATOM 2496 O O . ASP B 1 105 ? -7.871 8.875 3.857 1 87.06 105 ASP B O 1
ATOM 2500 N N . LEU B 1 106 ? -9.555 8.562 2.463 1 86.44 106 LEU B N 1
ATOM 2501 C CA . LEU B 1 106 ? -8.656 8.188 1.373 1 86.44 106 LEU B CA 1
ATOM 2502 C C . LEU B 1 106 ? -7.812 9.383 0.938 1 86.44 106 LEU B C 1
ATOM 2504 O O . LEU B 1 106 ? -6.625 9.234 0.636 1 86.44 106 LEU B O 1
ATOM 2508 N N . ALA B 1 107 ? -8.438 10.5 0.922 1 84.62 107 ALA B N 1
ATOM 2509 C CA . ALA B 1 107 ? -7.695 11.711 0.581 1 84.62 107 ALA B CA 1
ATOM 2510 C C . ALA B 1 107 ? -6.629 12.023 1.63 1 84.62 107 ALA B C 1
ATOM 2512 O O . ALA B 1 107 ? -5.508 12.406 1.292 1 84.62 107 ALA B O 1
ATOM 2513 N N . LEU B 1 108 ? -6.965 11.852 2.816 1 90.56 108 LEU B N 1
ATOM 2514 C CA . LEU B 1 108 ? -6.031 12.117 3.904 1 90.56 108 LEU B CA 1
ATOM 2515 C C . LEU B 1 108 ? -4.898 11.094 3.912 1 90.56 108 LEU B C 1
ATOM 2517 O O . LEU B 1 108 ? -3.752 11.43 4.215 1 90.56 108 LEU B O 1
ATOM 2521 N N . PHE B 1 109 ? -5.211 9.875 3.541 1 92.06 109 PHE B N 1
ATOM 2522 C CA . PHE B 1 109 ? -4.168 8.867 3.369 1 92.06 109 PHE B CA 1
ATOM 2523 C C . PHE B 1 109 ? -3.178 9.297 2.293 1 92.06 109 PHE B C 1
ATOM 2525 O O . PHE B 1 109 ? -1.964 9.188 2.477 1 92.06 109 PHE B O 1
ATOM 2532 N N . GLU B 1 110 ? -3.754 9.734 1.28 1 88.5 110 GLU B N 1
ATOM 2533 C CA . GLU B 1 110 ? -2.885 10.148 0.183 1 88.5 110 GLU B CA 1
ATOM 2534 C C . GLU B 1 110 ? -1.954 11.273 0.614 1 88.5 110 GLU B C 1
ATOM 2536 O O . GLU B 1 110 ? -0.768 11.273 0.28 1 88.5 110 GLU B O 1
ATOM 2541 N N . LEU B 1 111 ? -2.506 12.219 1.304 1 89.81 111 LEU B N 1
ATOM 2542 C CA . LEU B 1 111 ? -1.665 13.305 1.797 1 89.81 111 LEU B CA 1
ATOM 2543 C C . LEU B 1 111 ? -0.576 12.766 2.721 1 89.81 111 LEU B C 1
ATOM 2545 O O . LEU B 1 111 ? 0.58 13.195 2.633 1 89.81 111 LEU B O 1
ATOM 2549 N N . PHE B 1 112 ? -0.968 11.906 3.611 1 93.25 112 PHE B N 1
ATOM 2550 C CA . PHE B 1 112 ? 0.001 11.281 4.504 1 93.25 112 PHE B CA 1
ATOM 2551 C C . PHE B 1 112 ? 1.119 10.617 3.711 1 93.25 112 PHE B C 1
ATOM 2553 O O . PHE B 1 112 ? 2.299 10.828 3.992 1 93.25 112 PHE B O 1
ATOM 2560 N N . TRP B 1 113 ? 0.723 9.859 2.686 1 93.69 113 TRP B N 1
ATOM 2561 C CA . TRP B 1 113 ? 1.702 9.172 1.853 1 93.69 113 TRP B CA 1
ATOM 2562 C C . TRP B 1 113 ? 2.557 10.164 1.077 1 93.69 113 TRP B C 1
ATOM 2564 O O . TRP B 1 113 ? 3.775 10 0.977 1 93.69 113 TRP B O 1
ATOM 2574 N N . TRP B 1 114 ? 1.888 11.125 0.62 1 90.56 114 TRP B N 1
ATOM 2575 C CA . TRP B 1 114 ? 2.566 12.164 -0.146 1 90.56 114 TRP B CA 1
ATOM 2576 C C . TRP B 1 114 ? 3.65 12.836 0.689 1 90.56 114 TRP B C 1
ATOM 2578 O O . TRP B 1 114 ? 4.719 13.172 0.175 1 90.56 114 TRP B O 1
ATOM 2588 N N . LYS B 1 115 ? 3.408 12.961 1.883 1 92.44 115 LYS B N 1
ATOM 2589 C CA . LYS B 1 115 ? 4.312 13.688 2.768 1 92.44 115 LYS B CA 1
ATOM 2590 C C . LYS B 1 115 ? 5.395 12.773 3.326 1 92.44 115 LYS B C 1
ATOM 2592 O O . LYS B 1 115 ? 6.449 13.234 3.76 1 92.44 115 LYS B O 1
ATOM 2597 N N . THR B 1 116 ? 5.199 11.484 3.295 1 94.38 116 THR B N 1
ATOM 2598 C CA . THR B 1 116 ? 6.066 10.656 4.129 1 94.38 116 THR B CA 1
ATOM 2599 C C . THR B 1 116 ? 6.809 9.625 3.279 1 94.38 116 THR B C 1
ATOM 2601 O O . THR B 1 116 ? 7.848 9.109 3.691 1 94.38 116 THR B O 1
ATOM 2604 N N . TRP B 1 117 ? 6.293 9.273 2.162 1 91.81 117 TRP B N 1
ATOM 2605 C CA . TRP B 1 117 ? 6.875 8.156 1.425 1 91.81 117 TRP B CA 1
ATOM 2606 C C . TRP B 1 117 ? 8.148 8.586 0.697 1 91.81 117 TRP B C 1
ATOM 2608 O O . TRP B 1 117 ? 8.219 9.695 0.158 1 91.81 117 TRP B O 1
ATOM 2618 N N . SER B 1 118 ? 9.078 7.691 0.784 1 87.06 118 SER B N 1
ATOM 2619 C CA . SER B 1 118 ? 10.312 7.816 0.015 1 87.06 118 SER B CA 1
ATOM 2620 C C . SER B 1 118 ? 10.867 6.445 -0.357 1 87.06 118 SER B C 1
ATOM 2622 O O . SER B 1 118 ? 10.641 5.465 0.354 1 87.06 118 SER B O 1
ATOM 2624 N N . ILE B 1 119 ? 11.398 6.379 -1.469 1 83.38 119 ILE B N 1
ATOM 2625 C CA . ILE B 1 119 ? 12.031 5.133 -1.883 1 83.38 119 ILE B CA 1
ATOM 2626 C C . ILE B 1 119 ? 13.492 5.398 -2.256 1 83.38 119 ILE B C 1
ATOM 2628 O O . ILE B 1 119 ? 13.867 6.539 -2.533 1 83.38 119 ILE B O 1
ATOM 2632 N N . GLY B 1 120 ? 14.25 4.301 -2.031 1 75.81 120 GLY B N 1
ATOM 2633 C CA . GLY B 1 120 ? 15.648 4.355 -2.416 1 75.81 120 GLY B CA 1
ATOM 2634 C C . GLY B 1 120 ? 15.992 3.438 -3.574 1 75.81 120 GLY B C 1
ATOM 2635 O O . GLY B 1 120 ? 15.188 2.584 -3.951 1 75.81 120 GLY B O 1
ATOM 2636 N N . SER B 1 121 ? 17.156 3.721 -4.156 1 65.62 121 SER B N 1
ATOM 2637 C CA . SER B 1 121 ? 17.641 2.898 -5.262 1 65.62 121 SER B CA 1
ATOM 2638 C C . SER B 1 121 ? 18.203 1.571 -4.758 1 65.62 121 SER B C 1
ATOM 2640 O O . SER B 1 121 ? 18.812 1.516 -3.691 1 65.62 121 SER B O 1
ATOM 2642 N N . SER B 1 122 ? 17.812 0.564 -5.48 1 62.94 122 SER B N 1
ATOM 2643 C CA . SER B 1 122 ? 18.438 -0.721 -5.168 1 62.94 122 SER B CA 1
ATOM 2644 C C . SER B 1 122 ? 19.859 -0.799 -5.723 1 62.94 122 SER B C 1
ATOM 2646 O O . SER B 1 122 ? 20.594 -1.737 -5.418 1 62.94 122 SER B O 1
ATOM 2648 N N . HIS B 1 123 ? 20.094 0.202 -6.535 1 62.5 123 HIS B N 1
ATOM 2649 C CA . HIS B 1 123 ? 21.453 0.242 -7.09 1 62.5 123 HIS B CA 1
ATOM 2650 C C . HIS B 1 123 ? 22.469 0.625 -6.023 1 62.5 123 HIS B C 1
ATOM 2652 O O . HIS B 1 123 ? 22.281 1.605 -5.301 1 62.5 123 HIS B O 1
ATOM 2658 N N . GLN B 1 124 ? 23.516 -0.104 -5.875 1 62.97 124 GLN B N 1
ATOM 2659 C CA . GLN B 1 124 ? 24.5 0.014 -4.809 1 62.97 124 GLN B CA 1
ATOM 2660 C C . GLN B 1 124 ? 25.094 1.422 -4.758 1 62.97 124 GLN B C 1
ATOM 2662 O O . GLN B 1 124 ? 25.312 1.963 -3.674 1 62.97 124 GLN B O 1
ATOM 2667 N N . ASN B 1 125 ? 25.234 2.014 -5.91 1 62.44 125 ASN B N 1
ATOM 2668 C CA . ASN B 1 125 ? 25.875 3.32 -5.961 1 62.44 125 ASN B CA 1
ATOM 2669 C C . ASN B 1 125 ? 24.906 4.441 -5.625 1 62.44 125 ASN B C 1
ATOM 2671 O O . ASN B 1 125 ? 25.312 5.594 -5.449 1 62.44 125 ASN B O 1
ATOM 2675 N N . LEU B 1 126 ? 23.703 4.039 -5.574 1 63.28 126 LEU B N 1
ATOM 2676 C CA . LEU B 1 126 ? 22.703 5.082 -5.395 1 63.28 126 LEU B CA 1
ATOM 2677 C C . LEU B 1 126 ? 21.844 4.801 -4.168 1 63.28 126 LEU B C 1
ATOM 2679 O O . LEU B 1 126 ? 20.734 5.336 -4.043 1 63.28 126 LEU B O 1
ATOM 2683 N N . MET B 1 127 ? 22.359 3.977 -3.254 1 65.25 127 MET B N 1
ATOM 2684 C CA . MET B 1 127 ? 21.562 3.502 -2.125 1 65.25 127 MET B CA 1
ATOM 2685 C C . MET B 1 127 ? 21.25 4.645 -1.162 1 65.25 127 MET B C 1
ATOM 2687 O O . MET B 1 127 ? 20.266 4.59 -0.431 1 65.25 127 MET B O 1
ATOM 2691 N N . THR B 1 128 ? 22.016 5.633 -1.296 1 70.75 128 THR B N 1
ATOM 2692 C CA . THR B 1 128 ? 21.812 6.715 -0.34 1 70.75 128 THR B CA 1
ATOM 2693 C C . THR B 1 128 ? 20.781 7.711 -0.857 1 70.75 128 THR B C 1
ATOM 2695 O O . THR B 1 128 ? 20.266 8.531 -0.097 1 70.75 128 THR B O 1
ATOM 2698 N N . PHE B 1 129 ? 20.5 7.539 -2.074 1 71.06 129 PHE B N 1
ATOM 2699 C CA . PHE B 1 129 ? 19.547 8.477 -2.664 1 71.06 129 PHE B CA 1
ATOM 2700 C C . PHE B 1 129 ? 18.125 8.016 -2.42 1 71.06 129 PHE B C 1
ATOM 2702 O O . PHE B 1 129 ? 17.797 6.84 -2.613 1 71.06 129 PHE B O 1
ATOM 2709 N N . ARG B 1 130 ? 17.391 8.969 -1.854 1 80.69 130 ARG B N 1
ATOM 2710 C CA . ARG B 1 130 ? 15.969 8.719 -1.644 1 80.69 130 ARG B CA 1
ATOM 2711 C C . ARG B 1 130 ? 15.117 9.719 -2.422 1 80.69 130 ARG B C 1
ATOM 2713 O O . ARG B 1 130 ? 15.508 10.875 -2.594 1 80.69 130 ARG B O 1
ATOM 2720 N N . GLU B 1 131 ? 14.055 9.195 -2.932 1 82.81 131 GLU B N 1
ATOM 2721 C CA . GLU B 1 131 ? 13.125 10.047 -3.666 1 82.81 131 GLU B CA 1
ATOM 2722 C C . GLU B 1 131 ? 11.703 9.906 -3.121 1 82.81 131 GLU B C 1
ATOM 2724 O O . GLU B 1 131 ? 11.281 8.812 -2.748 1 82.81 131 GLU B O 1
ATOM 2729 N N . ASN B 1 132 ? 11.07 11.031 -3.109 1 86.56 132 ASN B N 1
ATOM 2730 C CA . ASN B 1 132 ? 9.664 11.016 -2.713 1 86.56 132 ASN B CA 1
ATOM 2731 C C . ASN B 1 132 ? 8.742 10.938 -3.926 1 86.56 132 ASN B C 1
ATOM 2733 O O . ASN B 1 132 ? 9.195 10.68 -5.043 1 86.56 132 ASN B O 1
ATOM 2737 N N . LEU B 1 133 ? 7.457 11.133 -3.732 1 83.25 133 LEU B N 1
ATOM 2738 C CA . LEU B 1 133 ? 6.461 10.961 -4.785 1 83.25 133 LEU B CA 1
ATOM 2739 C C . LEU B 1 133 ? 6.539 12.094 -5.801 1 83.25 133 LEU B C 1
ATOM 2741 O O . LEU B 1 133 ? 6.012 11.977 -6.91 1 83.25 133 LEU B O 1
ATOM 2745 N N . LYS B 1 134 ? 7.191 13.156 -5.465 1 80 134 LYS B N 1
ATOM 2746 C CA . LYS B 1 134 ? 7.359 14.32 -6.332 1 80 134 LYS B CA 1
ATOM 2747 C C . LYS B 1 134 ? 6.023 14.75 -6.934 1 80 134 LYS B C 1
ATOM 2749 O O . LYS B 1 134 ? 5.094 15.102 -6.203 1 80 134 LYS B O 1
ATOM 2754 N N . THR B 1 135 ? 5.84 14.594 -8.211 1 71.5 135 THR B N 1
ATOM 2755 C CA . THR B 1 135 ? 4.637 15.094 -8.867 1 71.5 135 THR B CA 1
ATOM 2756 C C . THR B 1 135 ? 3.689 13.953 -9.203 1 71.5 135 THR B C 1
ATOM 2758 O O . THR B 1 135 ? 2.676 14.156 -9.875 1 71.5 135 THR B O 1
ATOM 2761 N N . ASP B 1 136 ? 4.004 12.828 -8.727 1 73.31 136 ASP B N 1
ATOM 2762 C CA . ASP B 1 136 ? 3.154 11.68 -9.031 1 73.31 136 ASP B CA 1
ATOM 2763 C C . ASP B 1 136 ? 1.821 11.773 -8.289 1 73.31 136 ASP B C 1
ATOM 2765 O O . ASP B 1 136 ? 1.773 12.211 -7.141 1 73.31 136 ASP B O 1
ATOM 2769 N N . THR B 1 137 ? 0.829 11.445 -9.023 1 72.12 137 THR B N 1
ATOM 2770 C CA . THR B 1 137 ? -0.5 11.359 -8.43 1 72.12 137 THR B CA 1
ATOM 2771 C C . THR B 1 137 ? -0.966 9.906 -8.359 1 72.12 137 THR B C 1
ATOM 2773 O O . THR B 1 137 ? -0.705 9.117 -9.266 1 72.12 137 THR B O 1
ATOM 2776 N N . ILE B 1 138 ? -1.571 9.641 -7.293 1 80.5 138 ILE B N 1
ATOM 2777 C CA . ILE B 1 138 ? -2.176 8.32 -7.172 1 80.5 138 ILE B CA 1
ATOM 2778 C C . ILE B 1 138 ? -3.615 8.359 -7.676 1 80.5 138 ILE B C 1
ATOM 2780 O O . ILE B 1 138 ? -4.461 9.047 -7.102 1 80.5 138 ILE B O 1
ATOM 2784 N N . PRO B 1 139 ? -3.824 7.609 -8.734 1 77.25 139 PRO B N 1
ATOM 2785 C CA . PRO B 1 139 ? -5.215 7.578 -9.195 1 77.25 139 PRO B CA 1
ATOM 2786 C C . PRO B 1 139 ? -6.191 7.184 -8.094 1 77.25 139 PRO B C 1
ATOM 2788 O O . PRO B 1 139 ? -5.891 6.305 -7.281 1 77.25 139 PRO B O 1
ATOM 2791 N N . PRO B 1 140 ? -7.387 7.809 -7.988 1 76.56 140 PRO B N 1
ATOM 2792 C CA . PRO B 1 140 ? -8.328 7.602 -6.883 1 76.56 140 PRO B CA 1
ATOM 2793 C C . PRO B 1 140 ? -8.672 6.129 -6.664 1 76.56 140 PRO B C 1
ATOM 2795 O O . PRO B 1 140 ? -8.75 5.676 -5.52 1 76.56 140 PRO B O 1
ATOM 2798 N N . ARG B 1 141 ? -8.898 5.438 -7.754 1 78.06 141 ARG B N 1
ATOM 2799 C CA . ARG B 1 141 ? -9.227 4.023 -7.613 1 78.06 141 ARG B CA 1
ATOM 2800 C C . ARG B 1 141 ? -8.062 3.25 -7.004 1 78.06 141 ARG B C 1
ATOM 2802 O O . ARG B 1 141 ? -8.258 2.436 -6.098 1 78.06 141 ARG B O 1
ATOM 2809 N N . LEU B 1 142 ? -6.844 3.498 -7.512 1 84.75 142 LEU B N 1
ATOM 2810 C CA . LEU B 1 142 ? -5.66 2.84 -6.965 1 84.75 142 LEU B CA 1
ATOM 2811 C C . LEU B 1 142 ? -5.438 3.238 -5.512 1 84.75 142 LEU B C 1
ATOM 2813 O O . LEU B 1 142 ? -5 2.418 -4.699 1 84.75 142 LEU B O 1
ATOM 2817 N N . ARG B 1 143 ? -5.766 4.457 -5.195 1 85.81 143 ARG B N 1
ATOM 2818 C CA . ARG B 1 143 ? -5.668 4.945 -3.822 1 85.81 143 ARG B CA 1
ATOM 2819 C C . ARG B 1 143 ? -6.5 4.086 -2.877 1 85.81 143 ARG B C 1
ATOM 2821 O O . ARG B 1 143 ? -6.051 3.752 -1.776 1 85.81 143 ARG B O 1
ATOM 2828 N N . ALA B 1 144 ? -7.695 3.781 -3.316 1 84.81 144 ALA B N 1
ATOM 2829 C CA . ALA B 1 144 ? -8.586 2.953 -2.508 1 84.81 144 ALA B CA 1
ATOM 2830 C C . ALA B 1 144 ? -7.988 1.569 -2.273 1 84.81 144 ALA B C 1
ATOM 2832 O O . ALA B 1 144 ? -8.031 1.045 -1.159 1 84.81 144 ALA B O 1
ATOM 2833 N N . PHE B 1 145 ? -7.414 0.986 -3.293 1 88.56 145 PHE B N 1
ATOM 2834 C CA . PHE B 1 145 ? -6.793 -0.328 -3.168 1 88.56 145 PHE B CA 1
ATOM 2835 C C . PHE B 1 145 ? -5.594 -0.273 -2.23 1 88.56 145 PHE B C 1
ATOM 2837 O O . PHE B 1 145 ? -5.434 -1.14 -1.368 1 88.56 145 PHE B O 1
ATOM 2844 N N . PHE B 1 146 ? -4.812 0.758 -2.396 1 91.94 146 PHE B N 1
ATOM 2845 C CA . PHE B 1 146 ? -3.611 0.886 -1.577 1 91.94 146 PHE B CA 1
ATOM 2846 C C . PHE B 1 146 ? -3.977 1.098 -0.112 1 91.94 146 PHE B C 1
ATOM 2848 O O . PHE B 1 146 ? -3.393 0.471 0.775 1 91.94 146 PHE B O 1
ATOM 2855 N N . ALA B 1 147 ? -4.926 1.962 0.084 1 91.38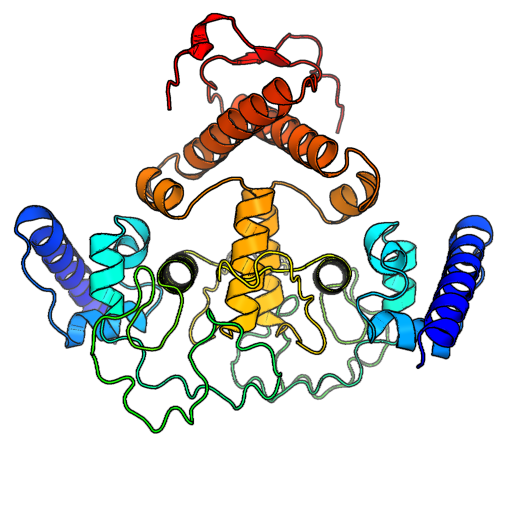 147 ALA B N 1
ATOM 2856 C CA . ALA B 1 147 ? -5.355 2.223 1.454 1 91.38 147 ALA B CA 1
ATOM 2857 C C . ALA B 1 147 ? -5.922 0.96 2.102 1 91.38 147 ALA B C 1
ATOM 2859 O O . ALA B 1 147 ? -5.598 0.645 3.248 1 91.38 147 ALA B O 1
ATOM 2860 N N . ALA B 1 148 ? -6.773 0.243 1.397 1 90.62 148 ALA B N 1
ATOM 2861 C CA . ALA B 1 148 ? -7.371 -0.987 1.912 1 90.62 148 ALA B CA 1
ATOM 2862 C C . ALA B 1 148 ? -6.297 -2.02 2.244 1 90.62 148 ALA B C 1
ATOM 2864 O O . ALA B 1 148 ? -6.32 -2.629 3.314 1 90.62 148 ALA B O 1
ATOM 2865 N N . ALA B 1 149 ? -5.375 -2.18 1.337 1 92.81 149 ALA B N 1
ATOM 2866 C CA . ALA B 1 149 ? -4.293 -3.141 1.539 1 92.81 149 ALA B CA 1
ATOM 2867 C C . ALA B 1 149 ? -3.418 -2.74 2.725 1 92.81 149 ALA B C 1
ATOM 2869 O O . ALA B 1 149 ? -3.049 -3.586 3.543 1 92.81 149 ALA B O 1
ATOM 2870 N N . TYR B 1 150 ? -3.1 -1.471 2.768 1 94.25 150 TYR B N 1
ATOM 2871 C CA . TYR B 1 150 ? -2.289 -0.939 3.857 1 94.25 150 TYR B CA 1
ATOM 2872 C C . TYR B 1 150 ? -2.953 -1.196 5.203 1 94.25 150 TYR B C 1
ATOM 2874 O O . TYR B 1 150 ? -2.307 -1.673 6.141 1 94.25 150 TYR B O 1
ATOM 2882 N N . GLN B 1 151 ? -4.215 -0.944 5.309 1 94 151 GLN B N 1
ATOM 2883 C CA . GLN B 1 151 ? -4.953 -1.107 6.555 1 94 151 GLN B CA 1
ATOM 2884 C C . GLN B 1 151 ? -5.109 -2.582 6.914 1 94 151 GLN B C 1
ATOM 2886 O O . GLN B 1 151 ? -5.012 -2.959 8.086 1 94 151 GLN B O 1
ATOM 2891 N N . GLU B 1 152 ? -5.352 -3.35 5.941 1 92.44 152 GLU B N 1
ATOM 2892 C CA . GLU B 1 152 ? -5.527 -4.781 6.168 1 92.44 152 GLU B CA 1
ATOM 2893 C C . GLU B 1 152 ? -4.262 -5.41 6.738 1 92.44 152 GLU B C 1
ATOM 2895 O O . GLU B 1 152 ? -4.32 -6.168 7.711 1 92.44 152 GLU B O 1
ATOM 2900 N N . VAL B 1 153 ? -3.16 -5.023 6.211 1 94.81 153 VAL B N 1
ATOM 2901 C CA . VAL B 1 153 ? -1.92 -5.684 6.602 1 94.81 153 VAL B CA 1
ATOM 2902 C C . VAL B 1 153 ? -1.376 -5.047 7.879 1 94.81 153 VAL B C 1
ATOM 2904 O O . VAL B 1 153 ? -0.751 -5.723 8.703 1 94.81 153 VAL B O 1
ATOM 2907 N N . SER B 1 154 ? -1.602 -3.799 8.047 1 96.38 154 SER B N 1
ATOM 2908 C CA . SER B 1 154 ? -1.018 -3.102 9.188 1 96.38 154 SER B CA 1
ATOM 2909 C C . SER B 1 154 ? -1.958 -3.123 10.391 1 96.38 154 SER B C 1
ATOM 2911 O O . SER B 1 154 ? -1.516 -3.008 11.539 1 96.38 154 SER B O 1
ATOM 2913 N N . LEU B 1 155 ? -3.279 -3.164 10.125 1 96.62 155 LEU B N 1
ATOM 2914 C CA . LEU B 1 155 ? -4.352 -2.992 11.094 1 96.62 155 LEU B CA 1
ATOM 2915 C C . LEU B 1 155 ? -4.301 -1.602 11.719 1 96.62 155 LEU B C 1
ATOM 2917 O O . LEU B 1 155 ? -4.66 -1.429 12.891 1 96.62 155 LEU B O 1
ATOM 2921 N N . LEU B 1 156 ? -3.748 -0.681 10.938 1 95.62 156 LEU B N 1
ATOM 2922 C CA . LEU B 1 156 ? -3.697 0.704 11.391 1 95.62 156 LEU B CA 1
ATOM 2923 C C . LEU B 1 156 ? -4.73 1.556 10.656 1 95.62 156 LEU B C 1
ATOM 2925 O O . LEU B 1 156 ? -4.957 1.368 9.461 1 95.62 156 LEU B O 1
ATOM 2929 N N . THR B 1 157 ? -5.352 2.43 11.422 1 93.94 157 THR B N 1
ATOM 2930 C CA . THR B 1 157 ? -6.211 3.455 10.836 1 93.94 157 THR B CA 1
ATOM 2931 C C . THR B 1 157 ? -5.43 4.75 10.617 1 93.94 157 THR B C 1
ATOM 2933 O O . THR B 1 157 ? -4.297 4.883 11.078 1 93.94 157 THR B O 1
ATOM 2936 N N . LEU B 1 158 ? -6 5.555 9.859 1 93.12 158 LEU B N 1
ATOM 2937 C CA . LEU B 1 158 ? -5.395 6.867 9.664 1 93.12 158 LEU B CA 1
ATOM 2938 C C . LEU B 1 158 ? -5.207 7.586 10.992 1 93.12 158 LEU B C 1
ATOM 2940 O O . LEU B 1 158 ? -4.18 8.227 11.219 1 93.12 158 LEU B O 1
ATOM 2944 N N . ASP B 1 159 ? -6.16 7.477 11.898 1 94 159 ASP B N 1
ATOM 2945 C CA . ASP B 1 159 ? -6.074 8.109 13.211 1 94 159 ASP B CA 1
ATOM 2946 C C . ASP B 1 159 ? -4.902 7.555 14.016 1 94 159 ASP B C 1
ATOM 2948 O O . ASP B 1 159 ? -4.258 8.289 14.766 1 94 159 ASP B O 1
ATOM 2952 N N . ASP B 1 160 ? -4.59 6.305 13.875 1 95.31 160 ASP B N 1
ATOM 2953 C CA . ASP B 1 160 ? -3.402 5.727 14.5 1 95.31 160 ASP B CA 1
ATOM 2954 C C . ASP B 1 160 ? -2.131 6.406 13.984 1 95.31 160 ASP B C 1
ATOM 2956 O O . ASP B 1 160 ? -1.231 6.719 14.766 1 95.31 160 ASP B O 1
ATOM 2960 N N . LEU B 1 161 ? -2.104 6.633 12.688 1 95.38 161 LEU B N 1
ATOM 2961 C CA . LEU B 1 161 ? -0.918 7.227 12.078 1 95.38 161 LEU B CA 1
ATOM 2962 C C . LEU B 1 161 ? -0.703 8.648 12.586 1 95.38 161 LEU B C 1
ATOM 2964 O O . LEU B 1 161 ? 0.434 9.062 12.82 1 95.38 161 LEU B O 1
ATOM 2968 N N . PHE B 1 162 ? -1.78 9.328 12.781 1 95.12 162 PHE B N 1
ATOM 2969 C CA . PHE B 1 162 ? -1.675 10.68 13.32 1 95.12 162 PHE B CA 1
ATOM 2970 C C . PHE B 1 162 ? -1.199 10.641 14.766 1 95.12 162 PHE B C 1
ATOM 2972 O O . PHE B 1 162 ? -0.458 11.523 15.203 1 95.12 162 PHE B O 1
ATOM 2979 N N . ALA B 1 163 ? -1.532 9.633 15.492 1 94.19 163 ALA B N 1
ATOM 2980 C CA . ALA B 1 163 ? -1.237 9.531 16.922 1 94.19 163 ALA B CA 1
ATOM 2981 C C . ALA B 1 163 ? 0.224 9.156 17.156 1 94.19 163 ALA B C 1
ATOM 2983 O O . ALA B 1 163 ? 0.806 9.508 18.172 1 94.19 163 ALA B O 1
ATOM 2984 N N . ILE B 1 164 ? 0.97 8.375 16.312 1 92 164 ILE B N 1
ATOM 2985 C CA . ILE B 1 164 ? 2.305 7.816 16.516 1 92 164 ILE B CA 1
ATOM 2986 C C . ILE B 1 164 ? 3.357 8.883 16.203 1 92 164 ILE B C 1
ATOM 2988 O O . ILE B 1 164 ? 4.488 8.797 16.688 1 92 164 ILE B O 1
ATOM 2992 N N . GLN B 1 165 ? 3.01 10.109 15.766 1 86.25 165 GLN B N 1
ATOM 2993 C CA . GLN B 1 165 ? 3.887 11.25 15.523 1 86.25 165 GLN B CA 1
ATOM 2994 C C . GLN B 1 165 ? 4.98 10.898 14.523 1 86.25 165 GLN B C 1
ATOM 2996 O O . GLN B 1 165 ? 6.152 10.781 14.883 1 86.25 165 GLN B O 1
ATOM 3001 N N . TRP B 1 166 ? 4.824 10.922 13.336 1 92.38 166 TRP B N 1
ATOM 3002 C CA . TRP B 1 166 ? 5.746 10.625 12.25 1 92.38 166 TRP B CA 1
ATOM 3003 C C . TRP B 1 166 ? 6.977 11.523 12.312 1 92.38 166 TRP B C 1
ATOM 3005 O O . TRP B 1 166 ? 6.859 12.719 12.594 1 92.38 166 TRP B O 1
ATOM 3015 N N . GLY B 1 167 ? 8.18 10.938 12.047 1 87.69 167 GLY B N 1
ATOM 3016 C CA . GLY B 1 167 ? 9.398 11.727 11.961 1 87.69 167 GLY B CA 1
ATOM 3017 C C . GLY B 1 167 ? 10.125 11.852 13.289 1 87.69 167 GLY B C 1
ATOM 3018 O O . GLY B 1 167 ? 11.297 12.227 13.328 1 87.69 167 GLY B O 1
ATOM 3019 N N . GLU B 1 168 ? 9.484 11.57 14.367 1 90.88 168 GLU B N 1
ATOM 3020 C CA . GLU B 1 168 ? 10.125 11.602 15.68 1 90.88 168 GLU B CA 1
ATOM 3021 C C . GLU B 1 168 ? 10.914 10.32 15.93 1 90.88 168 GLU B C 1
ATOM 3023 O O . GLU B 1 168 ? 10.648 9.289 15.305 1 90.88 168 GLU B O 1
ATOM 3028 N N . GLU B 1 169 ? 11.836 10.492 16.812 1 91.94 169 GLU B N 1
ATOM 3029 C CA . GLU B 1 169 ? 12.625 9.328 17.203 1 91.94 169 GLU B CA 1
ATOM 3030 C C . GLU B 1 169 ? 11.734 8.227 17.766 1 91.94 169 GLU B C 1
ATOM 3032 O O . GLU B 1 169 ? 10.828 8.492 18.562 1 91.94 169 GLU B O 1
ATOM 3037 N N . GLY B 1 170 ? 11.945 7.008 17.219 1 92.75 170 GLY B N 1
ATOM 3038 C CA . GLY B 1 170 ? 11.203 5.863 17.719 1 92.75 170 GLY B CA 1
ATOM 3039 C C . GLY B 1 170 ? 9.883 5.652 17.016 1 92.75 170 GLY B C 1
ATOM 3040 O O . GLY B 1 170 ? 9.094 4.785 17.406 1 92.75 170 GLY B O 1
ATOM 3041 N N . TYR B 1 171 ? 9.625 6.414 16.016 1 93.44 171 TYR B N 1
ATOM 3042 C CA . TYR B 1 171 ? 8.375 6.316 15.273 1 93.44 171 TYR B CA 1
ATOM 3043 C C . TYR B 1 171 ? 8.125 4.887 14.812 1 93.44 171 TYR B C 1
ATOM 3045 O O . TYR B 1 171 ? 7.059 4.324 15.07 1 93.44 171 TYR B O 1
ATOM 3053 N N . GLU B 1 172 ? 9.102 4.32 14.156 1 94.19 172 GLU B N 1
ATOM 3054 C CA . GLU B 1 172 ? 8.938 2.973 13.617 1 94.19 172 GLU B CA 1
ATOM 3055 C C . GLU B 1 172 ? 8.633 1.969 14.727 1 94.19 172 GLU B C 1
ATOM 3057 O O . GLU B 1 172 ? 7.781 1.095 14.562 1 94.19 172 GLU B O 1
ATOM 3062 N N . ASN B 1 173 ? 9.328 2.148 15.797 1 94.5 173 ASN B N 1
ATOM 3063 C CA . ASN B 1 173 ? 9.094 1.257 16.938 1 94.5 173 ASN B CA 1
ATOM 3064 C C . ASN B 1 173 ? 7.68 1.397 17.484 1 94.5 173 ASN B C 1
ATOM 3066 O O . ASN B 1 173 ? 7.031 0.4 17.797 1 94.5 173 ASN B O 1
ATOM 3070 N N . ARG B 1 174 ? 7.207 2.635 17.625 1 94.94 174 ARG B N 1
ATOM 3071 C CA . ARG B 1 174 ? 5.844 2.854 18.094 1 94.94 174 ARG B CA 1
ATOM 3072 C C . ARG B 1 174 ? 4.828 2.27 17.125 1 94.94 174 ARG B C 1
ATOM 3074 O O . ARG B 1 174 ? 3.846 1.652 17.531 1 94.94 174 ARG B O 1
ATOM 3081 N N . LEU B 1 175 ? 5.109 2.451 15.867 1 96.12 175 LEU B N 1
ATOM 3082 C CA . LEU B 1 175 ? 4.254 1.922 14.812 1 96.12 175 LEU B CA 1
ATOM 3083 C C . LEU B 1 175 ? 4.152 0.403 14.906 1 96.12 175 LEU B C 1
ATOM 3085 O O . LEU B 1 175 ? 3.051 -0.148 14.969 1 96.12 175 LEU B O 1
ATOM 3089 N N . HIS B 1 176 ? 5.242 -0.257 14.969 1 96.19 176 HIS B N 1
ATOM 3090 C CA . HIS B 1 176 ? 5.273 -1.715 15.008 1 96.19 176 HIS B CA 1
ATOM 3091 C C . HIS B 1 176 ? 4.742 -2.246 16.328 1 96.19 176 HIS B C 1
ATOM 3093 O O . HIS B 1 176 ? 4.082 -3.287 16.375 1 96.19 176 HIS B O 1
ATOM 3099 N N . THR B 1 177 ? 5.039 -1.522 17.391 1 94.56 177 THR B N 1
ATOM 3100 C CA . THR B 1 177 ? 4.504 -1.929 18.688 1 94.56 177 THR B CA 1
ATOM 3101 C C . THR B 1 177 ? 2.979 -1.921 18.672 1 94.56 177 THR B C 1
ATOM 3103 O O . THR B 1 177 ? 2.342 -2.881 19.109 1 94.56 177 THR B O 1
ATOM 3106 N N . LEU B 1 178 ? 2.426 -0.855 18.172 1 95.31 178 LEU B N 1
ATOM 3107 C CA . LEU B 1 178 ? 0.972 -0.767 18.078 1 95.31 178 LEU B CA 1
ATOM 3108 C C . LEU B 1 178 ? 0.412 -1.888 17.219 1 95.31 178 LEU B C 1
ATOM 3110 O O . LEU B 1 178 ? -0.615 -2.482 17.547 1 95.31 178 LEU B O 1
ATOM 3114 N N . GLN B 1 179 ? 1.058 -2.201 16.188 1 96.19 179 GLN B N 1
ATOM 3115 C CA . GLN B 1 179 ? 0.613 -3.277 15.312 1 96.19 179 GLN B CA 1
ATOM 3116 C C . GLN B 1 179 ? 0.628 -4.621 16.031 1 96.19 179 GLN B C 1
ATOM 3118 O O . GLN B 1 179 ? -0.313 -5.406 15.914 1 96.19 179 GLN B O 1
ATOM 3123 N N . VAL B 1 180 ? 1.714 -4.848 16.719 1 93.75 180 VAL B N 1
ATOM 3124 C CA . VAL B 1 180 ? 1.826 -6.098 17.453 1 93.75 180 VAL B CA 1
ATOM 3125 C C . VAL B 1 180 ? 0.667 -6.211 18.453 1 93.75 180 VAL B C 1
ATOM 3127 O O . VAL B 1 180 ? -0.012 -7.238 18.5 1 93.75 180 VAL B O 1
ATOM 3130 N N . MET B 1 181 ? 0.429 -5.148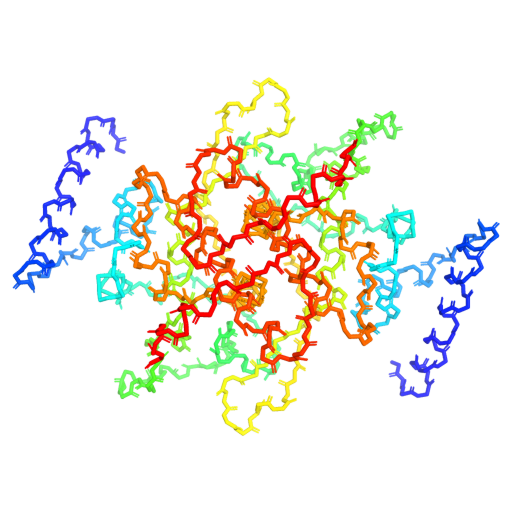 19.125 1 91.69 181 MET B N 1
ATOM 3131 C CA . MET B 1 181 ? -0.629 -5.16 20.125 1 91.69 181 MET B CA 1
ATOM 3132 C C . MET B 1 181 ? -1.985 -5.438 19.484 1 91.69 181 MET B C 1
ATOM 3134 O O . MET B 1 181 ? -2.752 -6.27 19.969 1 91.69 181 MET B O 1
ATOM 3138 N N . ARG B 1 182 ? -2.268 -4.918 18.406 1 93.06 182 ARG B N 1
ATOM 3139 C CA . ARG B 1 182 ? -3.545 -5.098 17.734 1 93.06 182 ARG B CA 1
ATOM 3140 C C . ARG B 1 182 ? -3.66 -6.496 17.141 1 93.06 182 ARG B C 1
ATOM 3142 O O . ARG B 1 182 ? -4.703 -7.145 17.25 1 93.06 182 ARG B O 1
ATOM 3149 N N . LYS B 1 183 ? -2.631 -6.895 16.562 1 94.31 183 LYS B N 1
ATOM 3150 C CA . LYS B 1 183 ? -2.652 -8.203 15.914 1 94.31 183 LYS B CA 1
ATOM 3151 C C . LYS B 1 183 ? -2.752 -9.328 16.953 1 94.31 183 LYS B C 1
ATOM 3153 O O . LYS B 1 183 ? -3.484 -10.297 16.75 1 94.31 183 LYS B O 1
ATOM 3158 N N . VAL B 1 184 ? -2.025 -9.133 17.953 1 91.12 184 VAL B N 1
ATOM 3159 C CA . VAL B 1 184 ? -2.096 -10.125 19.016 1 91.12 184 VAL B CA 1
ATOM 3160 C C . VAL B 1 184 ? -3.512 -10.172 19.594 1 91.12 184 VAL B C 1
ATOM 3162 O O . VAL B 1 184 ? -4.066 -11.25 19.812 1 91.12 184 VAL B O 1
ATOM 3165 N N . THR B 1 185 ? -4.055 -8.992 19.859 1 89.44 185 THR B N 1
ATOM 3166 C CA . THR B 1 185 ? -5.418 -8.922 20.375 1 89.44 185 THR B CA 1
ATOM 3167 C C . THR B 1 185 ? -6.395 -9.586 19.406 1 89.44 185 THR B C 1
ATOM 3169 O O . THR B 1 185 ? -7.258 -10.359 19.812 1 89.44 185 THR B O 1
ATOM 3172 N N . MET B 1 186 ? -6.246 -9.32 18.156 1 93 186 MET B N 1
ATOM 3173 C CA . MET B 1 186 ? -7.117 -9.898 17.125 1 93 186 MET B CA 1
ATOM 3174 C C . MET B 1 186 ? -6.965 -11.414 17.078 1 93 186 MET B C 1
ATOM 3176 O O . MET B 1 186 ? -7.957 -12.148 17.094 1 93 186 MET B O 1
ATOM 3180 N N . LEU B 1 187 ? -5.766 -11.906 17.031 1 93.38 187 LEU B N 1
ATOM 3181 C CA . LEU B 1 187 ? -5.488 -13.336 16.953 1 93.38 187 LEU B CA 1
ATOM 3182 C C . LEU B 1 187 ? -6.016 -14.07 18.172 1 93.38 187 LEU B C 1
ATOM 3184 O O . LEU B 1 187 ? -6.613 -15.141 18.062 1 93.38 187 LEU B O 1
ATOM 3188 N N . ARG B 1 188 ? -5.844 -13.469 19.266 1 89 188 ARG B N 1
ATOM 3189 C CA . ARG B 1 188 ? -6.34 -14.062 20.5 1 89 188 ARG B CA 1
ATOM 3190 C C . ARG B 1 188 ? -7.863 -14.164 20.484 1 89 188 ARG B C 1
ATOM 3192 O O . ARG B 1 188 ? -8.43 -15.172 20.906 1 89 188 ARG B O 1
ATOM 3199 N N . SER B 1 189 ? -8.453 -13.156 20.094 1 91.56 189 SER B N 1
ATOM 3200 C CA . SER B 1 189 ? -9.914 -13.156 20.016 1 91.56 189 SER B CA 1
ATOM 3201 C C . SER B 1 189 ? -10.43 -14.25 19.094 1 91.56 189 SER B C 1
ATOM 3203 O O . SER B 1 189 ? -11.562 -14.703 19.234 1 91.56 189 SER B O 1
ATOM 3205 N N . GLN B 1 190 ? -9.578 -14.711 18.234 1 92.75 190 GLN B N 1
ATOM 3206 C CA . GLN B 1 190 ? -9.945 -15.75 17.281 1 92.75 190 GLN B CA 1
ATOM 3207 C C . GLN B 1 190 ? -9.461 -17.125 17.734 1 92.75 190 GLN B C 1
ATOM 3209 O O . GLN B 1 190 ? -9.57 -18.109 17 1 92.75 190 GLN B O 1
ATOM 3214 N N . GLY B 1 191 ? -8.844 -17.141 18.891 1 90 191 GLY B N 1
ATOM 3215 C CA . GLY B 1 191 ? -8.391 -18.406 19.453 1 90 191 GLY B CA 1
ATOM 3216 C C . GLY B 1 191 ? -7.086 -18.891 18.844 1 90 191 GLY B C 1
ATOM 3217 O O . GLY B 1 191 ? -6.77 -20.078 18.922 1 90 191 GLY B O 1
ATOM 3218 N N . VAL B 1 192 ? -6.371 -17.922 18.234 1 90.56 192 VAL B N 1
ATOM 3219 C CA . VAL B 1 192 ? -5.121 -18.297 17.578 1 90.56 192 VAL B CA 1
ATOM 3220 C C . VAL B 1 192 ? -3.955 -18.094 18.547 1 90.56 192 VAL B C 1
ATOM 3222 O O . VAL B 1 192 ? -3.807 -17 19.125 1 90.56 192 VAL B O 1
ATOM 3225 N N . GLU B 1 193 ? -3.215 -19.109 18.688 1 81.69 193 GLU B N 1
ATOM 3226 C CA . GLU B 1 193 ? -2.021 -19.031 19.531 1 81.69 193 GLU B CA 1
ATOM 3227 C C . GLU B 1 193 ? -0.813 -18.562 18.719 1 81.69 193 GLU B C 1
ATOM 3229 O O . GLU B 1 193 ? -0.631 -18.969 17.578 1 81.69 193 GLU B O 1
ATOM 3234 N N . ILE B 1 194 ? -0.152 -17.672 19.312 1 82.31 194 ILE B N 1
ATOM 3235 C CA . ILE B 1 194 ? 1.087 -17.203 18.703 1 82.31 194 ILE B CA 1
ATOM 3236 C C . ILE B 1 194 ? 2.275 -17.938 19.312 1 82.31 194 ILE B C 1
ATOM 3238 O O . ILE B 1 194 ? 2.531 -17.828 20.516 1 82.31 194 ILE B O 1
ATOM 3242 N N . PRO B 1 195 ? 2.953 -18.609 18.516 1 73.38 195 PRO B N 1
ATOM 3243 C CA . PRO B 1 195 ? 4.066 -19.391 19.062 1 73.38 195 PRO B CA 1
ATOM 3244 C C . PRO B 1 195 ? 5.086 -18.516 19.797 1 73.38 195 PRO B C 1
ATOM 3246 O O . PRO B 1 195 ? 5.465 -17.453 19.297 1 73.38 195 PRO B O 1
ATOM 3249 N N . GLY B 1 196 ? 5.465 -18.938 21.016 1 67.88 196 GLY B N 1
ATOM 3250 C CA . GLY B 1 196 ? 6.52 -18.281 21.766 1 67.88 196 GLY B CA 1
ATOM 3251 C C . GLY B 1 196 ? 6.062 -17.016 22.453 1 67.88 196 GLY B C 1
ATOM 3252 O O . GLY B 1 196 ? 6.871 -16.281 23.031 1 67.88 196 GLY B O 1
ATOM 3253 N N . PHE B 1 197 ? 4.789 -16.781 22.156 1 66.88 197 PHE B N 1
ATOM 3254 C CA . PHE B 1 197 ? 4.285 -15.539 22.734 1 66.88 197 PHE B CA 1
ATOM 3255 C C . PHE B 1 197 ? 3.238 -15.82 23.797 1 66.88 197 PHE B C 1
ATOM 3257 O O . PHE B 1 197 ? 2.297 -16.578 23.578 1 66.88 197 PHE B O 1
ATOM 3264 N N . GLN B 1 198 ? 3.717 -15.523 25.047 1 62.34 198 GLN B N 1
ATOM 3265 C CA . GLN B 1 198 ? 2.748 -15.617 26.141 1 62.34 198 GLN B CA 1
ATOM 3266 C C . GLN B 1 198 ? 2.295 -14.234 26.594 1 62.34 198 GLN B C 1
ATOM 3268 O O . GLN B 1 198 ? 3.109 -13.32 26.703 1 62.34 198 GLN B O 1
ATOM 3273 N N . LEU B 1 199 ? 1.036 -13.945 26.359 1 59.53 199 LEU B N 1
ATOM 3274 C CA . LEU B 1 199 ? 0.471 -12.703 26.875 1 59.53 199 LEU B CA 1
ATOM 3275 C C . LEU B 1 199 ? 0.546 -12.664 28.391 1 59.53 199 LEU B C 1
ATOM 3277 O O . LEU B 1 199 ? 0.358 -13.688 29.047 1 59.53 199 LEU B O 1
ATOM 3281 N N . THR B 1 200 ? 1.28 -11.656 28.812 1 59.75 200 THR B N 1
ATOM 3282 C CA . THR B 1 200 ? 1.228 -11.523 30.266 1 59.75 200 THR B CA 1
ATOM 3283 C C . THR B 1 200 ? -0.132 -10.992 30.719 1 59.75 200 THR B C 1
ATOM 3285 O O . THR B 1 200 ? -0.808 -10.289 29.953 1 59.75 200 THR B O 1
ATOM 3288 N N . SER B 1 201 ? -0.997 -11.734 31.484 1 52 201 SER B N 1
ATOM 3289 C CA . SER B 1 201 ? -2.318 -11.477 32.031 1 52 201 SER B CA 1
ATOM 3290 C C . SER B 1 201 ? -2.562 -9.977 32.219 1 52 201 SER B C 1
ATOM 3292 O O . SER B 1 201 ? -3.709 -9.539 32.312 1 52 201 SER B O 1
ATOM 3294 N N . GLU B 1 202 ? -1.69 -9.133 32.406 1 46.47 202 GLU B N 1
ATOM 3295 C CA . GLU B 1 202 ? -2.064 -7.797 32.844 1 46.47 202 GLU B CA 1
ATOM 3296 C C . GLU B 1 202 ? -2.6 -6.953 31.703 1 46.47 202 GLU B C 1
ATOM 3298 O O . GLU B 1 202 ? -3.146 -5.871 31.922 1 46.47 202 GLU B O 1
ATOM 3303 N N . SER B 1 203 ? -2.279 -7.176 30.578 1 43.09 203 SER B N 1
ATOM 3304 C CA . SER B 1 203 ? -2.508 -6.172 29.547 1 43.09 203 SER B CA 1
ATOM 3305 C C . SER B 1 203 ? -3.934 -6.246 29.016 1 43.09 203 SER B C 1
ATOM 3307 O O . SER B 1 203 ? -4.23 -5.707 27.938 1 43.09 203 SER B O 1
ATOM 3309 N N . SER B 1 204 ? -4.816 -6.953 29.547 1 38.97 204 SER B N 1
ATOM 3310 C CA . SER B 1 204 ? -6.219 -6.902 29.156 1 38.97 204 SER B CA 1
ATOM 3311 C C . SER B 1 204 ? -6.77 -5.484 29.234 1 38.97 204 SER B C 1
ATOM 3313 O O . SER B 1 204 ? -7.961 -5.258 29.016 1 38.97 204 SER B O 1
ATOM 3315 N N . GLY B 1 205 ? -6.098 -4.551 29.75 1 32.53 205 GLY B N 1
ATOM 3316 C CA . GLY B 1 205 ? -6.699 -3.258 30.047 1 32.53 205 GLY B CA 1
ATOM 3317 C C . GLY B 1 205 ? -6.773 -2.354 28.828 1 32.53 205 GLY B C 1
ATOM 3318 O O . GLY B 1 205 ? -6.984 -1.146 28.953 1 32.53 205 GLY B O 1
ATOM 3319 N N . ILE B 1 206 ? -6.113 -2.693 27.828 1 34.06 206 ILE B N 1
ATOM 3320 C CA . ILE B 1 206 ? -6.438 -1.669 26.844 1 34.06 206 ILE B CA 1
ATOM 3321 C C . ILE B 1 206 ? -7.93 -1.711 26.516 1 34.06 206 ILE B C 1
ATOM 3323 O O . ILE B 1 206 ? -8.398 -2.611 25.828 1 34.06 206 ILE B O 1
ATOM 3327 N N . SER B 1 207 ? -8.797 -1.506 27.391 1 25.77 207 SER B N 1
ATOM 3328 C CA . SER B 1 207 ? -10.172 -1.09 27.141 1 25.77 207 SER B CA 1
ATOM 3329 C C . SER B 1 207 ? -10.273 -0.16 25.938 1 25.77 207 SER B C 1
ATOM 3331 O O . SER B 1 207 ? -9.539 0.83 25.859 1 25.77 207 SER B O 1
ATOM 3333 N N . GLY B 1 208 ? -10.703 -0.682 24.656 1 24.25 208 GLY B N 1
ATOM 3334 C CA . GLY B 1 208 ? -11.477 0.226 23.828 1 24.25 208 GLY B CA 1
ATOM 3335 C C . GLY B 1 208 ? -12.477 1.049 24.625 1 24.25 208 GLY B C 1
ATOM 3336 O O . GLY B 1 208 ? -12.922 0.629 25.703 1 24.25 208 GLY B O 1
#

Foldseek 3Di:
DDPVVLVVLQVVLVVQLVCCVPPVDADDPVNLVCCQQPLARPLCQLQADLVSVCSSCLVPDPPPPLPQPPDDDLPQLASGHPPPPDQPPPPPPDPQAHSNSHRSQLSSVQSNQSNADWDWDPDPVTRVDIDGCNRDDDHSNNSVVVQVVCCVVQVDGSRNRNVLGPPDPCSVVSSVVVSVVVVVVVCVVVVHDDPPDDDDVPPPPPDD/DDPVVLVVLLVVLVVQLVCCVPPVDADDPVNLVCCQQPLQRPLCQLQADLVSVCSSCLVPPPDPPLPCPPDPPPPQQFQDDVPVPPQVPVPPPDPQAHSRRHRSQLSSVQSNQSNADWDWDPDPVTRVDIDGCNRDDDGRVNSVVVQVVCCVVQVDGSRNRNVLGPPDPCSVVSSVVVSVVVVVVVCVVVVHDDPPDDDDVPPPPPDD

Nearest PDB structures (foldseek):
  3gh3-assembly1_A  TM=3.666E-01  e=9.441E+00  Bos taurus
  6qid-assembly1_A  TM=2.328E-01  e=8.944E+00  Thermochaetoides thermophila DSM 1495

pLDDT: mean 75.63, std 22.91, range [24.25, 97.5]

Sequence (416 aa):
MNETQQEEMQVACKKAINLFLMKGEQINSTMQRMIREVPELAPEAGTTSRSLSQHILERYWTKRDFAKVDGPFQIEGVGYSKNYKGRVKTGDSEEGHIDCGCSEDLALFELFWWKTWSIGSSHQNLMTFRENLKTDTIPPRLRAFFAAAYQEVSLLTLDDLFAIQWGEEGYENRLHTLQVMRKVTMLRSQGVEIPGFQLTSESSGISGMNETQQEEMQVACKKAINLFLMKGEQINSTMQRMIREVPELAPEAGTTSRSLSQHILERYWTKRDFAKVDGPFQIEGVGYSKNYKGRVKTGDSEEGHIDCGCSEDLALFELFWWKTWSIGSSHQNLMTFRENLKTDTIPPRLRAFFAAAYQEVSLLTLDDLFAIQWGEEGYENRLHTLQVMRKVTMLRSQGVEIPGFQLTSESSGISG

Radius of gyration: 23.0 Å; Cα contacts (8 Å, |Δi|>4): 481; chains: 2; bounding box: 52×63×59 Å

Secondary structure (DSSP, 8-state):
--HHHHHHHHHHHHHHHHHHHHH-PPPPHHHHHHHHH-TTS-GGGGTS-HHHHHHHHTTTTT-S-------S---SSSS--TT--S---SSS--TTB-TTS-BHHHHHHHHHHHHH--EE-SSGGGTT-EE--TT----HHHHHHHHHHHHHHH---HHHHHHH-TTSTTHHHHHHHHHHHHHHHHHHHTTPPPTTEEE-GGGGG---/--HHHHHHHHHHHHHHHHHHHHH-PPPPHHHHHHHHH-TTS-GGGGTS-HHHHHHHHTTGGGSS------SSS--TTS---S---S---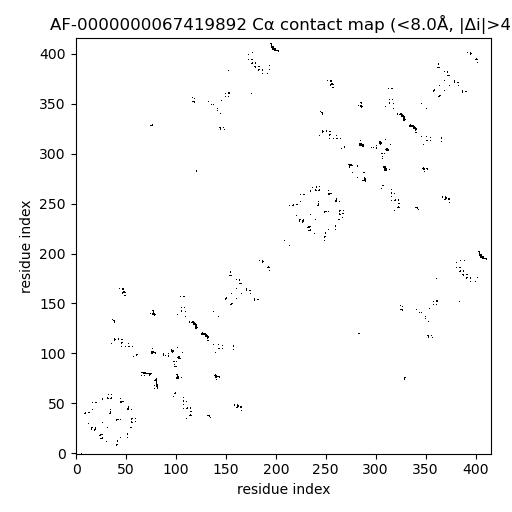SS---TTB-TTS-BHHHHHHHHHHHHH--EE-SSGGGTT-EE--TT----HHHHHHHHHHHHHHH---HHHHHHH-TTSTTHHHHHHHHHHHHHHHHHHHTTPPPTTEEE-GGGGG---

Solvent-accessible surface area (backbone atoms only — not comparable to full-atom values): 23638 Å² total; per-residue (Å²): 125,55,72,68,54,47,50,52,48,39,54,51,46,50,51,41,49,50,39,27,73,74,71,63,44,78,68,54,68,69,59,31,50,47,44,73,65,33,39,82,40,55,38,59,48,37,29,54,37,71,69,54,30,46,63,47,44,70,76,51,75,63,68,75,72,77,63,79,44,80,60,85,67,58,34,47,59,23,47,51,34,48,74,58,66,62,66,63,66,77,57,85,55,57,89,65,33,40,78,81,49,38,25,38,66,55,52,49,47,47,42,28,45,44,35,64,43,63,42,60,44,87,47,80,92,38,47,84,45,69,43,58,54,68,86,66,74,73,54,40,48,57,42,38,49,50,51,52,52,51,26,69,65,40,72,48,50,71,69,52,51,25,68,56,38,70,88,43,90,60,25,68,57,50,51,47,45,52,31,38,54,52,46,48,53,52,35,47,75,70,71,46,83,49,88,42,55,43,74,46,82,75,54,73,65,72,69,129,126,55,72,68,56,48,51,51,49,39,53,51,46,49,52,41,50,50,39,28,75,75,71,63,42,81,69,54,68,69,59,31,49,48,44,72,64,31,40,84,39,54,39,56,48,39,29,56,38,71,68,54,29,47,62,47,43,72,76,57,71,69,72,76,74,46,61,80,66,77,60,88,66,68,54,51,52,10,59,44,54,60,78,50,68,58,62,70,63,84,52,83,54,56,88,65,34,40,89,56,43,19,29,39,67,59,52,50,47,47,42,29,46,43,35,64,46,64,42,60,43,87,48,79,91,38,49,82,45,68,45,58,54,71,87,65,76,73,55,35,61,57,41,52,50,50,50,52,51,50,27,68,66,38,72,50,52,72,68,53,53,24,68,58,39,70,91,43,91,59,26,68,56,50,49,47,47,52,32,37,54,49,45,51,53,52,34,46,77,70,72,47,81,50,86,48,54,42,73,43,83,75,49,75,63,72,66,128